Protein AF-0000000085089606 (afdb_homodimer)

Secondary structure (DSSP, 8-state):
--GGGGGGGGHHHHHHHHHHHHHHHHHHHHHH-------THHHHHSS----GGGS-TTS---TTTEEEEEEE-TTS--TTHHHHHHHHT-EEEEEE-SSSPPTTSB--S--TTTHHHHHHHHHHHHGGG--SEEEEEESSSB-TT--BTBSBHHHHHHH--HHHHHHHSEEES----TTTSS-TTS-SS--HHHHHTHHHHHTHHHHHHHHHT--GGGS-S--B---SS-EEEEHHHHHTS-HHHHHHHHHHHHH--SS-HHHHHHHHHTTHHHHTT--SB----HHHHHHHHH-B-B--TTS--------/-TT-GGGGGGTTHHHHHHHHHHHHHHHHHHHH-------THHHHHSS----GGGS-TTS---TTTEEEEEEE-TTS--TTHHHHHHHHT-EEEEEE-SSSPPTTSB--S--TTTHHHHHHHHHHHHGGG--SEEEEEESSSB-TT--BTBSBHHHHHHH--HHHHHHHSEEES----TTTSS-TTS-SS--HHHHHTHHHHHTHHHHHHHHHT--GGGS-S--B---SS-EEEEHHHHHTS-HHHHHHHHHHHHH--SS-HHHHHHHHHTTHHHHTT--SB----HHHHHHHHH-B-B--TTS--------

InterPro domains:
  IPR021838 Protein of unknown function DUF3431 [PF11913] (68-292)

Radius of gyration: 31.36 Å; Cα contacts (8 Å, |Δi|>4): 994; chains: 2; bounding box: 43×103×118 Å

Nearest PDB structures (foldseek):
  6wfv-assembly1_A  TM=5.269E-01  e=1.301E+00  Homo sapiens
  2zk7-assembly1_A-2  TM=4.124E-01  e=3.393E+00  Thermoplasma acidophilum
  3vtz-assembly1_A  TM=3.936E-01  e=4.577E+00  Thermoplasma volcanium GSS1
  8u9a-assembly1_B  TM=3.559E-01  e=6.556E+00  Klebsiella aerogenes KCTC 2190
  6wfv-assembly1_A  TM=5.268E-01  e=1.507E+00  Homo sapiens

pLDDT: mean 82.72, std 25.53, range [20.19, 98.94]

Sequence (622 aa):
MAAFRDHSHRSRISTLFKCLIVACAVLHFCSVYNWMPFNNHVARDMLLPTNPHFMSQSRNWTIEDRNIVVAKTRGENIDWLLPFCEEYICKPYVYSMDPEPEEGLLVPNTTMGHEAAAYLTYIVNNYDKLPPYTIFVHANDEQWHNELFGPKTTTALRFLRYESVDANGFVNLRCTGIPGCPNTLIPVHREPVDDEYAYVSDKFFELYSYLLQVPMDQVPQVVGHLCCGQFVVARDRILARPREDYERILTWAATTDFTDSYGIGWTIEKIWHVLFGREPVDCPRLEQCRCDNYGWCGPLPDGEILIPIMPMAAFRDHSHRSRISTLFKCLIVACAVLHFCSVYNWMPFNNHVARDMLLPTNPHFMSQSRNWTIEDRNIVVAKTRGENIDWLLPFCEEYICKPYVYSMDPEPEEGLLVPNTTMGHEAAAYLTYIVNNYDKLPPYTIFVHANDEQWHNELFGPKTTTALRFLRYESVDANGFVNLRCTGIPGCPNTLIPVHREPVDDEYAYVSDKFFELYSYLLQVPMDQVPQVVGHLCCGQFVVARDRILARPREDYERILTWAATTDFTDSYGIGWTIEKIWHVLFGREPVDCPRLEQCRCDNYGWCGPLPDGEILIPIMP

Solvent-accessible surface area (backbone atoms only — not comparable to full-atom values): 34167 Å² total; per-residue (Å²): 138,83,80,78,73,80,75,73,75,69,67,63,64,62,56,54,56,54,49,48,53,51,48,53,54,48,51,57,54,56,61,68,56,65,57,74,70,72,58,68,60,58,62,60,69,62,37,71,70,78,54,70,76,63,47,61,75,61,63,89,79,42,56,68,40,28,35,36,40,27,35,29,46,88,91,51,54,55,79,63,50,63,66,46,24,67,73,68,38,37,38,81,44,48,23,30,51,41,94,71,59,51,87,95,45,45,77,40,87,35,55,35,9,53,54,54,22,33,53,38,34,51,47,58,76,32,63,92,68,61,32,58,28,40,35,36,37,66,35,39,50,64,35,87,83,40,60,92,30,23,36,37,52,65,54,47,59,53,48,50,36,63,47,27,25,65,50,54,24,46,36,63,76,56,46,52,36,74,59,14,37,71,36,46,86,51,61,85,68,86,47,71,66,54,64,74,42,38,69,56,60,73,42,37,65,62,47,48,19,62,60,68,69,39,58,74,91,69,52,74,94,57,44,9,30,40,59,87,68,32,34,37,36,24,36,69,32,60,63,72,43,62,64,64,52,47,46,49,43,46,49,45,42,64,62,55,80,87,59,53,44,65,54,42,26,56,56,50,55,73,38,50,58,42,73,36,70,42,56,55,59,47,59,66,57,46,62,57,38,39,10,27,38,49,12,35,22,26,56,40,62,86,60,51,66,58,79,55,61,68,98,136,84,80,75,73,82,73,71,77,71,63,63,65,62,55,55,59,54,49,51,54,52,49,55,53,49,52,57,55,58,63,66,56,66,58,74,71,74,57,69,60,58,62,60,70,62,37,71,70,78,56,70,76,60,48,59,72,60,63,91,78,45,57,67,40,26,35,36,39,27,37,31,48,88,90,50,54,56,79,63,50,62,65,45,22,67,72,70,39,37,38,81,45,50,24,28,51,41,94,71,61,52,88,95,44,44,75,42,86,35,56,35,9,53,56,54,24,32,52,39,36,50,47,59,76,32,61,92,68,61,30,59,27,40,33,35,38,66,35,40,48,64,34,90,84,41,59,91,29,24,36,38,53,64,56,46,58,54,48,50,36,62,47,28,27,65,50,55,21,48,35,62,76,56,45,51,35,73,59,13,37,70,35,48,87,51,62,83,69,85,48,70,64,55,62,75,42,37,68,56,62,73,41,39,65,61,47,48,18,62,58,66,70,39,56,73,91,69,51,73,94,56,45,8,31,41,59,89,68,32,35,37,33,25,37,68,32,60,63,73,44,62,65,64,52,49,46,50,44,46,48,44,42,64,62,54,80,86,58,53,42,65,54,42,26,57,54,52,55,73,38,49,58,43,74,36,71,42,56,55,58,48,58,65,58,47,63,56,37,38,9,27,38,50,12,35,21,26,55,40,60,86,60,51,66,58,80,57,60,68,98

Structure (mmCIF, N/CA/C/O backbone):
data_AF-0000000085089606-model_v1
#
loop_
_entity.id
_entity.type
_entity.pdbx_description
1 polymer 'Uncharacterized protein'
#
loop_
_atom_site.group_PDB
_atom_site.id
_atom_site.type_symbol
_atom_site.label_atom_id
_atom_site.label_alt_id
_atom_site.label_comp_id
_atom_site.label_asym_id
_atom_site.label_entity_id
_atom_site.label_seq_id
_atom_site.pdbx_PDB_ins_code
_atom_site.Cartn_x
_atom_site.Cartn_y
_atom_site.Cartn_z
_atom_site.occupancy
_atom_site.B_iso_or_equiv
_atom_site.auth_seq_id
_atom_site.auth_comp_id
_atom_site.auth_asym_id
_atom_site.auth_atom_id
_atom_site.pdbx_PDB_model_num
ATOM 1 N N . MET A 1 1 ? -7.504 8.508 -94.062 1 20.69 1 MET A N 1
ATOM 2 C CA . MET A 1 1 ? -7.996 7.48 -93.125 1 20.69 1 MET A CA 1
ATOM 3 C C . MET A 1 1 ? -7.395 7.66 -91.75 1 20.69 1 MET A C 1
ATOM 5 O O . MET A 1 1 ? -7.621 6.836 -90.875 1 20.69 1 MET A O 1
ATOM 9 N N . ALA A 1 2 ? -6.449 8.508 -91.562 1 20.19 2 ALA A N 1
ATOM 10 C CA . ALA A 1 2 ? -5.305 8.672 -90.625 1 20.19 2 ALA A CA 1
ATOM 11 C C . ALA A 1 2 ? -5.734 9.25 -89.312 1 20.19 2 ALA A C 1
ATOM 13 O O . ALA A 1 2 ? -4.891 9.562 -88.438 1 20.19 2 ALA A O 1
ATOM 14 N N . ALA A 1 3 ? -6.98 9.688 -89.125 1 23.38 3 ALA A N 1
ATOM 15 C CA . ALA A 1 3 ? -7.379 10.688 -88.188 1 23.38 3 ALA A CA 1
ATOM 16 C C . ALA A 1 3 ? -7.445 10.078 -86.75 1 23.38 3 ALA A C 1
ATOM 18 O O . ALA A 1 3 ? -7.602 10.797 -85.75 1 23.38 3 ALA A O 1
ATOM 19 N N . PHE A 1 4 ? -7.617 8.727 -86.562 1 23.3 4 PHE A N 1
ATOM 20 C CA . PHE A 1 4 ? -8.398 8.164 -85.5 1 23.3 4 PHE A CA 1
ATOM 21 C C . PHE A 1 4 ? -7.539 8.023 -84.25 1 23.3 4 PHE A C 1
ATOM 23 O O . PHE A 1 4 ? -7.965 7.418 -83.25 1 23.3 4 PHE A O 1
ATOM 30 N N . ARG A 1 5 ? -6.195 8.289 -84.25 1 24.19 5 ARG A N 1
ATOM 31 C CA . ARG A 1 5 ? -5.355 7.527 -83.312 1 24.19 5 ARG A CA 1
ATOM 32 C C . ARG A 1 5 ? -5.473 8.062 -81.938 1 24.19 5 ARG A C 1
ATOM 34 O O . ARG A 1 5 ? -5.051 7.41 -80.938 1 24.19 5 ARG A O 1
ATOM 41 N N . ASP A 1 6 ? -5.695 9.383 -81.688 1 24.44 6 ASP A N 1
ATOM 42 C CA . ASP A 1 6 ? -4.965 10.016 -80.562 1 24.44 6 ASP A CA 1
ATOM 43 C C . ASP A 1 6 ? -5.68 9.812 -79.25 1 24.44 6 ASP A C 1
ATOM 45 O O . ASP A 1 6 ? -5.348 10.453 -78.25 1 24.44 6 ASP A O 1
ATOM 49 N N . HIS A 1 7 ? -6.84 9.102 -79.125 1 26.11 7 HIS A N 1
ATOM 50 C CA . HIS A 1 7 ? -7.758 9.391 -78.062 1 26.11 7 HIS A CA 1
ATOM 51 C C . HIS A 1 7 ? -7.273 8.766 -76.75 1 26.11 7 HIS A C 1
ATOM 53 O O . HIS A 1 7 ? -7.891 8.953 -75.688 1 26.11 7 HIS A O 1
ATOM 59 N N . SER A 1 8 ? -6.438 7.668 -76.75 1 27.17 8 SER A N 1
ATOM 60 C CA . SER A 1 8 ? -6.555 6.672 -75.688 1 27.17 8 SER A CA 1
ATOM 61 C C . SER A 1 8 ? -5.828 7.117 -74.438 1 27.17 8 SER A C 1
ATOM 63 O O . SER A 1 8 ? -5.867 6.426 -73.375 1 27.17 8 SER A O 1
ATOM 65 N N . HIS A 1 9 ? -4.875 8.117 -74.5 1 26.91 9 HIS A N 1
ATOM 66 C CA . HIS A 1 9 ? -3.846 8.109 -73.438 1 26.91 9 HIS A CA 1
ATOM 67 C C . HIS A 1 9 ? -4.375 8.68 -72.125 1 26.91 9 HIS A C 1
ATOM 69 O O . HIS A 1 9 ? -3.652 8.727 -71.125 1 26.91 9 HIS A O 1
ATOM 75 N N . ARG A 1 10 ? -5.512 9.461 -72.188 1 30 10 ARG A N 1
ATOM 76 C CA . ARG A 1 10 ? -5.773 10.32 -71 1 30 10 ARG A CA 1
ATOM 77 C C . ARG A 1 10 ? -6.25 9.508 -69.812 1 30 10 ARG A C 1
ATOM 79 O O . ARG A 1 10 ? -6.441 10.055 -68.75 1 30 10 ARG A O 1
ATOM 86 N N . SER A 1 11 ? -6.855 8.297 -70.062 1 28.81 11 SER A N 1
ATOM 87 C CA . SER A 1 11 ? -7.73 7.785 -69 1 28.81 11 SER A CA 1
ATOM 88 C C . SER A 1 11 ? -6.926 7.188 -67.875 1 28.81 11 SER A C 1
ATOM 90 O O . SER A 1 11 ? -7.492 6.82 -66.812 1 28.81 11 SER A O 1
ATOM 92 N N . ARG A 1 12 ? -5.641 6.859 -68.125 1 32.34 12 ARG A N 1
ATOM 93 C CA . ARG A 1 12 ? -5.016 5.996 -67.125 1 32.34 12 ARG A CA 1
ATOM 94 C C . ARG A 1 12 ? -4.617 6.789 -65.875 1 32.34 12 ARG A C 1
ATOM 96 O O . ARG A 1 12 ? -4.414 6.215 -64.812 1 32.34 12 ARG A O 1
ATOM 103 N N . ILE A 1 13 ? -4.289 8.094 -66.188 1 34.16 13 ILE A N 1
ATOM 104 C CA . ILE A 1 13 ? -3.607 8.758 -65.062 1 34.16 13 ILE A CA 1
ATOM 105 C C . ILE A 1 13 ? -4.613 9.07 -63.938 1 34.16 13 ILE A C 1
ATOM 107 O O . ILE A 1 13 ? -4.242 9.172 -62.781 1 34.16 13 ILE A O 1
ATOM 111 N N . SER A 1 14 ? -5.961 9.188 -64.312 1 33.66 14 SER A N 1
ATOM 112 C CA . SER A 1 14 ? -6.914 9.578 -63.312 1 33.66 14 SER A CA 1
ATOM 113 C C . SER A 1 14 ? -7.105 8.469 -62.281 1 33.66 14 SER A C 1
ATOM 115 O O . SER A 1 14 ? -7.512 8.734 -61.125 1 33.66 14 SER A O 1
ATOM 117 N N . THR A 1 15 ? -6.898 7.176 -62.781 1 33.12 15 THR A N 1
ATOM 118 C CA . THR A 1 15 ? -7.207 6.098 -61.844 1 33.12 15 THR A CA 1
ATOM 119 C C . THR A 1 15 ? -6.141 6 -60.781 1 33.12 15 THR A C 1
ATOM 121 O O . THR A 1 15 ? -6.426 5.57 -59.656 1 33.12 15 THR A O 1
ATOM 124 N N . LEU A 1 16 ? -4.879 6.406 -61.219 1 34.47 16 LEU A N 1
ATOM 125 C CA . LEU A 1 16 ? -3.865 6.156 -60.188 1 34.47 16 LEU A CA 1
ATOM 126 C C . LEU A 1 16 ? -4.008 7.133 -59.031 1 34.47 16 LEU A C 1
ATOM 128 O O . LEU A 1 16 ? -3.826 6.758 -57.875 1 34.47 16 LEU A O 1
ATOM 132 N N . PHE A 1 17 ? -4.336 8.406 -59.344 1 34.78 17 PHE A N 1
ATOM 133 C CA . PHE A 1 17 ? -4.371 9.391 -58.281 1 34.78 17 PHE A CA 1
ATOM 134 C C . PHE A 1 17 ? -5.523 9.094 -57.312 1 34.78 17 PHE A C 1
ATOM 136 O O . PHE A 1 17 ? -5.484 9.492 -56.156 1 34.78 17 PHE A O 1
ATOM 143 N N . LYS A 1 18 ? -6.668 8.531 -57.781 1 36.78 18 LYS A N 1
ATOM 144 C CA . LYS A 1 18 ? -7.773 8.18 -56.906 1 36.78 18 LYS A CA 1
ATOM 145 C C . LYS A 1 18 ? -7.391 7.023 -56 1 36.78 18 LYS A C 1
ATOM 147 O O . LYS A 1 18 ? -7.941 6.887 -54.906 1 36.78 18 LYS A O 1
ATOM 152 N N . CYS A 1 19 ? -6.445 6.234 -56.562 1 32.88 19 CYS A N 1
ATOM 153 C CA . CYS A 1 19 ? -6.07 5.164 -55.625 1 32.88 19 CYS A CA 1
ATOM 154 C C . CYS A 1 19 ? -5.23 5.703 -54.5 1 32.88 19 CYS A C 1
ATOM 156 O O . CYS A 1 19 ? -5.168 5.086 -53.406 1 32.88 19 CYS A O 1
ATOM 158 N N . LEU A 1 20 ? -4.457 6.793 -54.875 1 37.06 20 LEU A N 1
ATOM 159 C CA . LEU A 1 20 ? -3.602 7.207 -53.781 1 37.06 20 LEU A CA 1
ATOM 160 C C . LEU A 1 20 ? -4.406 7.945 -52.719 1 37.06 20 LEU A C 1
ATOM 162 O O . LEU A 1 20 ? -4.09 7.863 -51.531 1 37.06 20 LEU A O 1
ATOM 166 N N . ILE A 1 21 ? -5.461 8.719 -53.188 1 36.22 21 ILE A N 1
ATOM 167 C CA . ILE A 1 21 ? -6.23 9.414 -52.156 1 36.22 21 ILE A CA 1
ATOM 168 C C . ILE A 1 21 ? -6.984 8.391 -51.281 1 36.22 21 ILE A C 1
ATOM 170 O O . ILE A 1 21 ? -7.086 8.547 -50.062 1 36.22 21 ILE A O 1
ATOM 174 N N . VAL A 1 22 ? -7.441 7.227 -51.938 1 34.78 22 VAL A N 1
ATOM 175 C CA . VAL A 1 22 ? -8.148 6.25 -51.125 1 34.78 22 VAL A CA 1
ATOM 176 C C . VAL A 1 22 ? -7.172 5.562 -50.156 1 34.78 22 VAL A C 1
ATOM 178 O O . VAL A 1 22 ? -7.523 5.242 -49.031 1 34.78 22 VAL A O 1
ATOM 181 N N . ALA A 1 23 ? -5.914 5.402 -50.656 1 33.5 23 ALA A N 1
ATOM 182 C CA . ALA A 1 23 ? -4.996 4.738 -49.719 1 33.5 23 ALA A CA 1
ATOM 183 C C . ALA A 1 23 ? -4.648 5.648 -48.562 1 33.5 23 ALA A C 1
ATOM 185 O O . ALA A 1 23 ? -4.543 5.191 -47.406 1 33.5 23 ALA A O 1
ATOM 186 N N . CYS A 1 24 ? -4.426 6.906 -48.812 1 32.19 24 CYS A N 1
ATOM 187 C CA . CYS A 1 24 ? -4.082 7.77 -47.688 1 32.19 24 CYS A CA 1
ATOM 188 C C . CYS A 1 24 ? -5.281 7.988 -46.781 1 32.19 24 CYS A C 1
ATOM 190 O O . CYS A 1 24 ? -5.121 8.266 -45.594 1 32.19 24 CYS A O 1
ATOM 192 N N . ALA A 1 25 ? -6.535 8.117 -47.281 1 31.94 25 ALA A N 1
ATOM 193 C CA . ALA A 1 25 ? -7.695 8.18 -46.406 1 31.94 25 ALA A CA 1
ATOM 194 C C . ALA A 1 25 ? -7.879 6.863 -45.656 1 31.94 25 ALA A C 1
ATOM 196 O O . ALA A 1 25 ? -8.289 6.859 -44.5 1 31.94 25 ALA A O 1
ATOM 197 N N . VAL A 1 26 ? -7.559 5.656 -46.219 1 31.61 26 VAL A N 1
ATOM 198 C CA . VAL A 1 26 ? -7.656 4.41 -45.469 1 31.61 26 VAL A CA 1
ATOM 199 C C . VAL A 1 26 ? -6.555 4.348 -44.438 1 31.61 26 VAL A C 1
ATOM 201 O O . VAL A 1 26 ? -6.777 3.879 -43.312 1 31.61 26 VAL A O 1
ATOM 204 N N . LEU A 1 27 ? -5.316 4.809 -44.688 1 30.42 27 LEU A N 1
ATOM 205 C CA . LEU A 1 27 ? -4.32 4.738 -43.625 1 30.42 27 LEU A CA 1
ATOM 206 C C . LEU A 1 27 ? -4.652 5.723 -42.5 1 30.42 27 LEU A C 1
ATOM 208 O O . LEU A 1 27 ? -4.375 5.453 -41.344 1 30.42 27 LEU A O 1
ATOM 212 N N . HIS A 1 28 ? -5.02 6.98 -42.781 1 29.25 28 HIS A N 1
ATOM 213 C CA . HIS A 1 28 ? -5.402 7.863 -41.688 1 29.25 28 HIS A CA 1
ATOM 214 C C . HIS A 1 28 ? -6.605 7.309 -40.938 1 29.25 28 HIS A C 1
ATOM 216 O O . HIS A 1 28 ? -6.734 7.52 -39.75 1 29.25 28 HIS A O 1
ATOM 222 N N . PHE A 1 29 ? -7.629 6.691 -41.562 1 27.86 29 PHE A N 1
ATOM 223 C CA . PHE A 1 29 ? -8.727 6.082 -40.812 1 27.86 29 PHE A CA 1
ATOM 224 C C . PHE A 1 29 ? -8.227 4.891 -40 1 27.86 29 PHE A C 1
ATOM 226 O O . PHE A 1 29 ? -8.859 4.488 -39.031 1 27.86 29 PHE A O 1
ATOM 233 N N . CYS A 1 30 ? -7.34 4.055 -40.5 1 26.98 30 CYS A N 1
ATOM 234 C CA . CYS A 1 30 ? -6.883 2.92 -39.719 1 26.98 30 CYS A CA 1
ATOM 235 C C . CYS A 1 30 ? -6.07 3.389 -38.5 1 26.98 30 CYS A C 1
ATOM 237 O O . CYS A 1 30 ? -5.809 2.611 -37.594 1 26.98 30 CYS A O 1
ATOM 239 N N . SER A 1 31 ? -5.199 4.391 -38.688 1 25.61 31 SER A N 1
ATOM 240 C CA . SER A 1 31 ? -4.406 4.762 -37.5 1 25.61 31 SER A CA 1
ATOM 241 C C . SER A 1 31 ? -5.297 5.25 -36.375 1 25.61 31 SER A C 1
ATOM 243 O O . SER A 1 31 ? -4.879 5.258 -35.219 1 25.61 31 SER A O 1
ATOM 245 N N . VAL A 1 32 ? -6.227 6.176 -36.688 1 25.59 32 VAL A N 1
ATOM 246 C CA . VAL A 1 32 ? -6.941 6.715 -35.531 1 25.59 32 VAL A CA 1
ATOM 247 C C . VAL A 1 32 ? -7.695 5.594 -34.812 1 25.59 32 VAL A C 1
ATOM 249 O O . VAL A 1 32 ? -8.031 5.715 -33.625 1 25.59 32 VAL A O 1
ATOM 252 N N . TYR A 1 33 ? -8.328 4.676 -35.625 1 23.08 33 TYR A N 1
ATOM 253 C CA . TYR A 1 33 ? -9.234 3.795 -34.906 1 23.08 33 TYR A CA 1
ATOM 254 C C . TYR A 1 33 ? -8.461 2.797 -34.062 1 23.08 33 TYR A C 1
ATOM 256 O O . TYR A 1 33 ? -8.07 1.73 -34.531 1 23.08 33 TYR A O 1
ATOM 264 N N . ASN A 1 34 ? -7.402 3.141 -33.562 1 22.97 34 ASN A N 1
ATOM 265 C CA . ASN A 1 34 ? -6.906 2.34 -32.438 1 22.97 34 ASN A CA 1
ATOM 266 C C . ASN A 1 34 ? -8.039 1.879 -31.531 1 22.97 34 ASN A C 1
ATOM 268 O O . ASN A 1 34 ? -8.453 2.607 -30.625 1 22.97 34 ASN A O 1
ATOM 272 N N . TRP A 1 35 ? -9.008 1.276 -32.125 1 22.36 35 TRP A N 1
ATOM 273 C CA . TRP A 1 35 ? -10.242 0.76 -31.516 1 22.36 35 TRP A CA 1
ATOM 274 C C . TRP A 1 35 ? -9.93 -0.149 -30.344 1 22.36 35 TRP A C 1
ATOM 276 O O . TRP A 1 35 ? -10.805 -0.885 -29.875 1 22.36 35 TRP A O 1
ATOM 286 N N . MET A 1 36 ? -8.695 -0.603 -30.219 1 23.81 36 MET A N 1
ATOM 287 C CA . MET A 1 36 ? -8.914 -1.482 -29.078 1 23.81 36 MET A CA 1
ATOM 288 C C . MET A 1 36 ? -9.594 -0.731 -27.938 1 23.81 36 MET A C 1
ATOM 290 O O . MET A 1 36 ? -9.094 0.3 -27.484 1 23.81 36 MET A O 1
ATOM 294 N N . PRO A 1 37 ? -10.906 -0.713 -28 1 24.47 37 PRO A N 1
ATOM 295 C CA . PRO A 1 37 ? -11.617 -0.039 -26.922 1 24.47 37 PRO A CA 1
ATOM 296 C C . PRO A 1 37 ? -11 -0.311 -25.547 1 24.47 37 PRO A C 1
ATOM 298 O O . PRO A 1 37 ? -11.023 -1.449 -25.078 1 24.47 37 PRO A O 1
ATOM 301 N N . PHE A 1 38 ? -9.797 0.099 -25.312 1 27.77 38 PHE A N 1
ATOM 302 C CA . PHE A 1 38 ? -9.508 0.224 -23.891 1 27.77 38 PHE A CA 1
ATOM 303 C C . PHE A 1 38 ? -10.664 0.899 -23.156 1 27.77 38 PHE A C 1
ATOM 305 O O . PHE A 1 38 ? -10.828 2.119 -23.234 1 27.77 38 PHE A O 1
ATOM 312 N N . ASN A 1 39 ? -11.836 0.368 -23.344 1 24.61 39 ASN A N 1
ATOM 313 C CA . ASN A 1 39 ? -12.992 0.908 -22.641 1 24.61 39 ASN A CA 1
ATOM 314 C C . ASN A 1 39 ? -12.641 1.284 -21.203 1 24.61 39 ASN A C 1
ATOM 316 O O . ASN A 1 39 ? -12.094 0.468 -20.453 1 24.61 39 ASN A O 1
ATOM 320 N N . ASN A 1 40 ? -12.477 2.52 -20.984 1 27.17 40 ASN A N 1
ATOM 321 C CA . ASN A 1 40 ? -12.391 3.303 -19.75 1 27.17 40 ASN A CA 1
ATOM 322 C C . ASN A 1 40 ? -13.344 2.773 -18.688 1 27.17 40 ASN A C 1
ATOM 324 O O . ASN A 1 40 ? -13.43 3.328 -17.594 1 27.17 40 ASN A O 1
ATOM 328 N N . HIS A 1 41 ? -14.406 2.025 -19.156 1 26.98 41 HIS A N 1
ATOM 329 C CA . HIS A 1 41 ? -15.422 1.595 -18.203 1 26.98 41 HIS A CA 1
ATOM 330 C C . HIS A 1 41 ? -14.859 0.565 -17.219 1 26.98 41 HIS A C 1
ATOM 332 O O . HIS A 1 41 ? -15.508 0.219 -16.234 1 26.98 41 HIS A O 1
ATOM 338 N N . VAL A 1 42 ? -13.859 -0.086 -17.719 1 26.06 42 VAL A N 1
ATOM 339 C CA . VAL A 1 42 ? -13.414 -1.081 -16.75 1 26.06 42 VAL A CA 1
ATOM 340 C C . VAL A 1 42 ? -12.742 -0.385 -15.57 1 26.06 42 VAL A C 1
ATOM 342 O O . VAL A 1 42 ? -12.516 -1.002 -14.523 1 26.06 42 VAL A O 1
ATOM 345 N N . ALA A 1 43 ? -12.273 0.796 -15.828 1 28.81 43 ALA A N 1
ATOM 346 C CA . ALA A 1 43 ? -11.703 1.44 -14.648 1 28.81 43 ALA A CA 1
ATOM 347 C C . ALA A 1 43 ? -12.797 1.826 -13.648 1 28.81 43 ALA A C 1
ATOM 349 O O . ALA A 1 43 ? -12.539 1.937 -12.453 1 28.81 43 ALA A O 1
ATOM 350 N N . ARG A 1 44 ? -14 2.221 -14.234 1 29.89 44 ARG A N 1
ATOM 351 C CA . ARG A 1 44 ? -14.984 2.713 -13.273 1 29.89 44 ARG A CA 1
ATOM 352 C C . ARG A 1 44 ? -15.445 1.598 -12.344 1 29.89 44 ARG A C 1
ATOM 354 O O . ARG A 1 44 ? -15.664 1.83 -11.148 1 29.89 44 ARG A O 1
ATOM 361 N N . ASP A 1 45 ? -15.898 0.505 -12.984 1 25.81 45 ASP A N 1
ATOM 362 C CA . ASP A 1 45 ? -16.609 -0.49 -12.188 1 25.81 45 ASP A CA 1
ATOM 363 C C . ASP A 1 45 ? -15.625 -1.322 -11.359 1 25.81 45 ASP A C 1
ATOM 365 O O . ASP A 1 45 ? -16.047 -2.184 -10.578 1 25.81 45 ASP A O 1
ATOM 369 N N . MET A 1 46 ? -14.562 -1.439 -11.977 1 27.17 46 MET A N 1
ATOM 370 C CA . MET A 1 46 ? -13.648 -2.182 -11.109 1 27.17 46 MET A CA 1
ATOM 371 C C . MET A 1 46 ? -13.258 -1.351 -9.891 1 27.17 46 MET A C 1
ATOM 373 O O . MET A 1 46 ? -12.078 -1.051 -9.688 1 27.17 46 MET A O 1
ATOM 377 N N . LEU A 1 47 ? -14.023 -0.232 -9.734 1 28.5 47 LEU A N 1
ATOM 378 C CA . LEU A 1 47 ? -13.961 0.374 -8.406 1 28.5 47 LEU A CA 1
ATOM 379 C C . LEU A 1 47 ? -13.852 -0.694 -7.324 1 28.5 47 LEU A C 1
ATOM 381 O O . LEU A 1 47 ? -14.508 -1.733 -7.402 1 28.5 47 LEU A O 1
ATOM 385 N N . LEU A 1 48 ? -12.719 -0.755 -6.785 1 32.03 48 LEU A N 1
ATOM 386 C CA . LEU A 1 48 ? -12.719 -1.511 -5.535 1 32.03 48 LEU A CA 1
ATOM 387 C C . LEU A 1 48 ? -14.117 -1.577 -4.938 1 32.03 48 LEU A C 1
ATOM 389 O O . LEU A 1 48 ? -14.773 -0.548 -4.766 1 32.03 48 LEU A O 1
ATOM 393 N N . PRO A 1 49 ? -14.953 -2.49 -5.395 1 31.33 49 PRO A N 1
ATOM 394 C CA . PRO A 1 49 ? -16.109 -2.414 -4.504 1 31.33 49 PRO A CA 1
ATOM 395 C C . PRO A 1 49 ? -15.758 -1.915 -3.105 1 31.33 49 PRO A C 1
ATOM 397 O O . PRO A 1 49 ? -14.695 -2.262 -2.576 1 31.33 49 PRO A O 1
ATOM 400 N N . THR A 1 50 ? -15.977 -0.7 -2.748 1 34.25 50 THR A N 1
ATOM 401 C CA . THR A 1 50 ? -16.031 -0.292 -1.35 1 34.25 50 THR A CA 1
ATOM 402 C C . THR A 1 50 ? -16.5 -1.44 -0.468 1 34.25 50 THR A C 1
ATOM 404 O O . THR A 1 50 ? -17.703 -1.669 -0.336 1 34.25 50 THR A O 1
ATOM 407 N N . ASN A 1 51 ? -16.047 -2.578 -0.661 1 34.09 51 ASN A N 1
ATOM 408 C CA . ASN A 1 51 ? -16.484 -3.543 0.339 1 34.09 51 ASN A CA 1
ATOM 409 C C . ASN A 1 51 ? -16.438 -2.955 1.746 1 34.09 51 ASN A C 1
ATOM 411 O O . ASN A 1 51 ? -15.375 -2.57 2.229 1 34.09 51 ASN A O 1
ATOM 415 N N . PRO A 1 52 ? -17.547 -2.545 2.223 1 37.59 52 PRO A N 1
ATOM 416 C CA . PRO A 1 52 ? -17.719 -2.049 3.592 1 37.59 52 PRO A CA 1
ATOM 417 C C . PRO A 1 52 ? -16.828 -2.791 4.594 1 37.59 52 PRO A C 1
ATOM 419 O O . PRO A 1 52 ? -16.719 -2.371 5.75 1 37.59 52 PRO A O 1
ATOM 422 N N . HIS A 1 53 ? -16.391 -3.863 4.121 1 38.19 53 HIS A N 1
ATOM 423 C CA . HIS A 1 53 ? -15.781 -4.656 5.184 1 38.19 53 HIS A CA 1
ATOM 424 C C . HIS A 1 53 ? -14.414 -4.098 5.566 1 38.19 53 HIS A C 1
ATOM 426 O O . HIS A 1 53 ? -13.781 -4.59 6.504 1 38.19 53 HIS A O 1
ATOM 432 N N . PHE A 1 54 ? -13.898 -3.324 4.664 1 42.25 54 PHE A N 1
ATOM 433 C CA . PHE A 1 54 ? -12.57 -2.898 5.09 1 42.25 54 PHE A CA 1
ATOM 434 C C . PHE A 1 54 ? -12.672 -1.817 6.16 1 42.25 54 PHE A C 1
ATOM 436 O O . PHE A 1 54 ? -11.648 -1.299 6.621 1 42.25 54 PHE A O 1
ATOM 443 N N . MET A 1 55 ? -13.883 -1.243 6.266 1 43.72 55 MET A N 1
ATOM 444 C CA . MET A 1 55 ? -13.93 -0.155 7.238 1 43.72 55 MET A CA 1
ATOM 445 C C . MET A 1 55 ? -14.078 -0.699 8.656 1 43.72 55 MET A C 1
ATOM 447 O O . MET A 1 55 ? -14.789 -1.682 8.875 1 43.72 55 MET A O 1
ATOM 451 N N . SER A 1 56 ? -13.164 -0.459 9.438 1 45.19 56 SER A N 1
ATOM 452 C CA . SER A 1 56 ? -13.195 -0.735 10.867 1 45.19 56 SER A CA 1
ATOM 453 C C . SER A 1 56 ? -14.57 -0.442 11.461 1 45.19 56 SER A C 1
ATOM 455 O O . SER A 1 56 ? -15.047 0.695 11.406 1 45.19 56 SER A O 1
ATOM 457 N N . GLN A 1 57 ? -15.5 -1.353 11.461 1 48.28 57 GLN A N 1
ATOM 458 C CA . GLN A 1 57 ? -16.891 -1.322 11.891 1 48.28 57 GLN A CA 1
ATOM 459 C C . GLN A 1 57 ? -17.016 -0.822 13.328 1 48.28 57 GLN A C 1
ATOM 461 O O . GLN A 1 57 ? -18.125 -0.615 13.82 1 48.28 57 GLN A O 1
ATOM 466 N N . SER A 1 58 ? -15.867 -0.554 14.055 1 57.69 58 SER A N 1
ATOM 467 C CA . SER A 1 58 ? -16.203 -0.468 15.469 1 57.69 58 SER A CA 1
ATOM 468 C C . SER A 1 58 ? -16.797 0.896 15.82 1 57.69 58 SER A C 1
ATOM 470 O O . SER A 1 58 ? -17.562 1.021 16.781 1 57.69 58 SER A O 1
ATOM 472 N N . ARG A 1 59 ? -16.594 1.989 15.047 1 78.19 59 ARG A N 1
ATOM 473 C CA . ARG A 1 59 ? -17.156 3.291 15.406 1 78.19 59 ARG A CA 1
ATOM 474 C C . ARG A 1 59 ? -18.328 3.648 14.508 1 78.19 59 ARG A C 1
ATOM 476 O O . ARG A 1 59 ? -18.344 3.33 13.32 1 78.19 59 ARG A O 1
ATOM 483 N N . ASN A 1 60 ? -19.438 3.99 15.164 1 86.06 60 ASN A N 1
ATOM 484 C CA . ASN A 1 60 ? -20.578 4.473 14.414 1 86.06 60 ASN A CA 1
ATOM 485 C C . ASN A 1 60 ? -20.359 5.891 13.891 1 86.06 60 ASN A C 1
ATOM 487 O O . ASN A 1 60 ? -20.781 6.863 14.531 1 86.06 60 ASN A O 1
ATOM 491 N N . TRP A 1 61 ? -19.797 6 12.758 1 91.75 61 TRP A N 1
ATOM 492 C CA . TRP A 1 61 ? -19.422 7.277 12.172 1 91.75 61 TRP A CA 1
ATOM 493 C C . TRP A 1 61 ? -20.625 8.008 11.617 1 91.75 61 TRP A C 1
ATOM 495 O O . TRP A 1 61 ? -21.531 7.387 11.047 1 91.75 61 TRP A O 1
ATOM 505 N N . THR A 1 62 ? -20.625 9.281 11.852 1 94.38 62 THR A N 1
ATOM 506 C CA . THR A 1 62 ? -21.547 10.164 11.148 1 94.38 62 THR A CA 1
ATOM 507 C C . THR A 1 62 ? -20.797 11.164 10.281 1 94.38 62 THR A C 1
ATOM 509 O O . THR A 1 62 ? -19.578 11.336 10.445 1 94.38 62 THR A O 1
ATOM 512 N N . ILE A 1 63 ? -21.422 11.797 9.445 1 94.5 63 ILE A N 1
ATOM 513 C CA . ILE A 1 63 ? -20.828 12.742 8.516 1 94.5 63 ILE A CA 1
ATOM 514 C C . ILE A 1 63 ? -20.234 13.922 9.273 1 94.5 63 ILE A C 1
ATOM 516 O O . ILE A 1 63 ? -19.391 14.656 8.75 1 94.5 63 ILE A O 1
ATOM 520 N N . GLU A 1 64 ? -20.625 14.102 10.523 1 96.56 64 GLU A N 1
ATOM 521 C CA . GLU A 1 64 ? -20.172 15.234 11.336 1 96.56 64 GLU A CA 1
ATOM 522 C C . GLU A 1 64 ? -18.875 14.914 12.062 1 96.56 64 GLU A C 1
ATOM 524 O O . GLU A 1 64 ? -18.266 15.797 12.688 1 96.56 64 GLU A O 1
ATOM 529 N N . ASP A 1 65 ? -18.406 13.727 11.938 1 97.75 65 ASP A N 1
ATOM 530 C CA . ASP A 1 65 ? -17.266 13.297 12.758 1 97.75 65 ASP A CA 1
ATOM 531 C C . ASP A 1 65 ? -15.945 13.602 12.062 1 97.75 65 ASP A C 1
ATOM 533 O O . ASP A 1 65 ? -14.93 13.805 12.727 1 97.75 65 ASP A O 1
ATOM 537 N N . ARG A 1 66 ? -15.977 13.578 10.734 1 98.25 66 ARG A N 1
ATOM 538 C CA . ARG A 1 66 ? -14.719 13.68 10 1 98.25 66 ARG A CA 1
ATOM 539 C C . ARG A 1 66 ? -14.844 14.672 8.844 1 98.25 66 ARG A C 1
ATOM 541 O O . ARG A 1 66 ? -15.664 14.477 7.941 1 98.25 66 ARG A O 1
ATOM 548 N N . ASN A 1 67 ? -14.086 15.703 8.883 1 98.81 67 ASN A N 1
ATOM 549 C CA . ASN A 1 67 ? -13.898 16.594 7.734 1 98.81 67 ASN A CA 1
ATOM 550 C C . ASN A 1 67 ? -12.57 16.328 7.035 1 98.81 67 ASN A C 1
ATOM 552 O O . ASN A 1 67 ? -11.547 16.109 7.695 1 98.81 67 ASN A O 1
ATOM 556 N N . ILE A 1 68 ? -12.609 16.266 5.73 1 98.81 68 ILE A N 1
ATOM 557 C CA . ILE A 1 68 ? -11.375 16.141 4.965 1 98.81 68 ILE A CA 1
ATOM 558 C C . ILE A 1 68 ? -11.109 17.438 4.203 1 98.81 68 ILE A C 1
ATOM 560 O O . ILE A 1 68 ? -11.961 17.906 3.443 1 98.81 68 ILE A O 1
ATOM 564 N N . VAL A 1 69 ? -9.977 18.047 4.488 1 98.88 69 VAL A N 1
ATOM 565 C CA . VAL A 1 69 ? -9.578 19.328 3.912 1 98.88 69 VAL A CA 1
ATOM 566 C C . VAL A 1 69 ? -8.523 19.094 2.826 1 98.88 69 VAL A C 1
ATOM 568 O O . VAL A 1 69 ? -7.477 18.5 3.084 1 98.88 69 VAL A O 1
ATOM 571 N N . VAL A 1 70 ? -8.812 19.578 1.638 1 98.69 70 VAL A N 1
ATOM 572 C CA . VAL A 1 70 ? -7.977 19.312 0.471 1 98.69 70 VAL A CA 1
ATOM 573 C C . VAL A 1 70 ? -7.586 20.641 -0.18 1 98.69 70 VAL A C 1
ATOM 575 O O . VAL A 1 70 ? -8.43 21.516 -0.386 1 98.69 70 VAL A O 1
ATOM 578 N N . ALA A 1 71 ? -6.285 20.812 -0.426 1 98.06 71 ALA A N 1
ATOM 579 C CA . ALA A 1 71 ? -5.781 21.938 -1.209 1 98.06 71 ALA A CA 1
ATOM 580 C C . ALA A 1 71 ? -5.523 21.516 -2.656 1 98.06 71 ALA A C 1
ATOM 582 O O . ALA A 1 71 ? -4.676 20.672 -2.926 1 98.06 71 ALA A O 1
ATOM 583 N N . LYS A 1 72 ? -6.223 22.141 -3.549 1 97.94 72 LYS A N 1
ATOM 584 C CA . LYS A 1 72 ? -6.207 21.688 -4.934 1 97.94 72 LYS A CA 1
ATOM 585 C C . LYS A 1 72 ? -5.699 22.781 -5.867 1 97.94 72 LYS A C 1
ATOM 587 O O . LYS A 1 72 ? -6.102 23.938 -5.746 1 97.94 72 LYS A O 1
ATOM 592 N N . THR A 1 73 ? -4.797 22.453 -6.746 1 96.62 73 THR A N 1
ATOM 593 C CA . THR A 1 73 ? -4.488 23.266 -7.91 1 96.62 73 THR A CA 1
ATOM 594 C C . THR A 1 73 ? -5.18 22.734 -9.156 1 96.62 73 THR A C 1
ATOM 596 O O . THR A 1 73 ? -5.625 21.578 -9.172 1 96.62 73 THR A O 1
ATOM 599 N N . ARG A 1 74 ? -5.324 23.531 -10.172 1 93.06 74 ARG A N 1
ATOM 600 C CA . ARG A 1 74 ? -6.09 23.188 -11.367 1 93.06 74 ARG A CA 1
ATOM 601 C C . ARG A 1 74 ? -5.539 21.922 -12.023 1 93.06 74 ARG A C 1
ATOM 603 O O . ARG A 1 74 ? -6.293 21.156 -12.625 1 93.06 74 ARG A O 1
ATOM 610 N N . GLY A 1 75 ? -4.34 21.656 -11.938 1 94.19 75 GLY A N 1
ATOM 611 C CA . GLY A 1 75 ? -3.74 20.5 -12.586 1 94.19 75 GLY A CA 1
ATOM 612 C C . GLY A 1 75 ? -3.941 19.203 -11.82 1 94.19 75 GLY A C 1
ATOM 613 O O . GLY A 1 75 ? -3.645 18.125 -12.32 1 94.19 75 GLY A O 1
ATOM 614 N N . GLU A 1 76 ? -4.547 19.266 -10.633 1 96.38 76 GLU A N 1
ATOM 615 C CA . GLU A 1 76 ? -4.684 18.094 -9.773 1 96.38 76 GLU A CA 1
ATOM 616 C C . GLU A 1 76 ? -6.082 17.484 -9.891 1 96.38 76 GLU A C 1
ATOM 618 O O . GLU A 1 76 ? -7.039 18.188 -10.227 1 96.38 76 GLU A O 1
ATOM 623 N N . ASN A 1 77 ? -6.18 16.172 -9.648 1 95.69 77 ASN A N 1
ATOM 624 C CA . ASN A 1 77 ? -7.422 15.414 -9.805 1 95.69 77 ASN A CA 1
ATOM 625 C C . ASN A 1 77 ? -8.023 15.031 -8.461 1 95.69 77 ASN A C 1
ATOM 627 O O . ASN A 1 77 ? -7.387 14.336 -7.668 1 95.69 77 ASN A O 1
ATOM 631 N N . ILE A 1 78 ? -9.312 15.438 -8.203 1 96.88 78 ILE A N 1
ATOM 632 C CA . ILE A 1 78 ? -9.961 15.133 -6.938 1 96.88 78 ILE A CA 1
ATOM 633 C C . ILE A 1 78 ? -11.172 14.234 -7.18 1 96.88 78 ILE A C 1
ATOM 635 O O . ILE A 1 78 ? -12.07 14.148 -6.336 1 96.88 78 ILE A O 1
ATOM 639 N N . ASP A 1 79 ? -11.242 13.5 -8.242 1 95.88 79 ASP A N 1
ATOM 640 C CA . ASP A 1 79 ? -12.398 12.672 -8.586 1 95.88 79 ASP A CA 1
ATOM 641 C C . ASP A 1 79 ? -12.594 11.547 -7.57 1 95.88 79 ASP A C 1
ATOM 643 O O . ASP A 1 79 ? -13.703 11.055 -7.391 1 95.88 79 ASP A O 1
ATOM 647 N N . TRP A 1 80 ? -11.555 11.281 -6.906 1 95.31 80 TRP A N 1
ATOM 648 C CA . TRP A 1 80 ? -11.578 10.195 -5.93 1 95.31 80 TRP A CA 1
ATOM 649 C C . TRP A 1 80 ? -12.305 10.625 -4.656 1 95.31 80 TRP A C 1
ATOM 651 O O . TRP A 1 80 ? -12.773 9.789 -3.887 1 95.31 80 TRP A O 1
ATOM 661 N N . LEU A 1 81 ? -12.516 11.875 -4.43 1 97.75 81 LEU A N 1
ATOM 662 C CA . LEU A 1 81 ? -12.828 12.414 -3.111 1 97.75 81 LEU A CA 1
ATOM 663 C C . LEU A 1 81 ? -14.289 12.141 -2.746 1 97.75 81 LEU A C 1
ATOM 665 O O . LEU A 1 81 ? -14.57 11.648 -1.651 1 97.75 81 LEU A O 1
ATOM 669 N N . LEU A 1 82 ? -15.188 12.414 -3.568 1 96.81 82 LEU A N 1
ATOM 670 C CA . LEU A 1 82 ? -16.609 12.273 -3.238 1 96.81 82 LEU A CA 1
ATOM 671 C C . LEU A 1 82 ? -16.969 10.805 -3.027 1 96.81 82 LEU A C 1
ATOM 673 O O . LEU A 1 82 ? -17.547 10.445 -2.004 1 96.81 82 LEU A O 1
ATOM 677 N N . PRO A 1 83 ? -16.594 9.898 -3.986 1 95 83 PRO A N 1
ATOM 678 C CA . PRO A 1 83 ? -16.875 8.484 -3.727 1 95 83 PRO A CA 1
ATOM 679 C C . PRO A 1 83 ? -16.188 7.969 -2.459 1 95 83 PRO A C 1
ATOM 681 O O . PRO A 1 83 ? -16.781 7.168 -1.724 1 95 83 PRO A O 1
ATOM 684 N N . PHE A 1 84 ? -15.047 8.43 -2.225 1 95.62 84 PHE A N 1
ATOM 685 C CA . PHE A 1 84 ? -14.336 8.023 -1.015 1 95.62 84 PHE A CA 1
ATOM 686 C C . PHE A 1 84 ? -15.086 8.484 0.229 1 95.62 84 PHE A C 1
ATOM 688 O O . PHE A 1 84 ? -15.273 7.707 1.168 1 95.62 84 PHE A O 1
ATOM 695 N N . CYS A 1 85 ? -15.547 9.703 0.23 1 97.06 85 CYS A N 1
ATOM 696 C CA . CYS A 1 85 ? -16.219 10.266 1.403 1 97.06 85 CYS A CA 1
ATOM 697 C C . CYS A 1 85 ? -17.578 9.602 1.624 1 97.06 85 CYS A C 1
ATOM 699 O O . CYS A 1 85 ? -18.047 9.508 2.76 1 97.06 85 CYS A O 1
ATOM 701 N N . GLU A 1 86 ? -18.188 9.156 0.592 1 95.19 86 GLU A N 1
ATOM 702 C CA . GLU A 1 86 ? -19.438 8.414 0.738 1 95.19 86 GLU A CA 1
ATOM 703 C C . GLU A 1 86 ? -19.219 7.109 1.5 1 95.19 86 GLU A C 1
ATOM 705 O O . GLU A 1 86 ? -20.031 6.734 2.348 1 95.19 86 GLU A O 1
ATOM 710 N N . GLU A 1 87 ? -18.156 6.523 1.197 1 91.38 87 GLU A N 1
ATOM 711 C CA . GLU A 1 87 ? -17.844 5.254 1.841 1 91.38 87 GLU A CA 1
ATOM 712 C C . GLU A 1 87 ? -17.219 5.477 3.221 1 91.38 87 GLU A C 1
ATOM 714 O O . GLU A 1 87 ? -17.609 4.82 4.191 1 91.38 87 GLU A O 1
ATOM 719 N N . TYR A 1 88 ? -16.312 6.383 3.256 1 93.81 88 TYR A N 1
ATOM 720 C CA . TYR A 1 88 ? -15.523 6.656 4.449 1 93.81 88 TYR A CA 1
ATOM 721 C C . TYR A 1 88 ? -16.297 7.504 5.441 1 93.81 88 TYR A C 1
ATOM 723 O O . TYR A 1 88 ? -15.898 7.648 6.598 1 93.81 88 TYR A O 1
ATOM 731 N N . ILE A 1 89 ? -17.469 8.008 5.027 1 95.81 89 ILE A N 1
ATOM 732 C CA . ILE A 1 89 ? -18.359 8.852 5.816 1 95.81 89 ILE A CA 1
ATOM 733 C C . ILE A 1 89 ? -17.609 10.086 6.309 1 95.81 89 ILE A C 1
ATOM 735 O O . ILE A 1 89 ? -17.328 10.219 7.504 1 95.81 89 ILE A O 1
ATOM 739 N N . CYS A 1 90 ? -17.328 10.977 5.402 1 97.38 90 CYS A N 1
ATOM 740 C CA . CYS A 1 90 ? -16.641 12.227 5.707 1 97.38 90 CYS A CA 1
ATOM 741 C C . CYS A 1 90 ? -17.188 13.375 4.859 1 97.38 90 CYS A C 1
ATOM 743 O O . CYS A 1 90 ? -17.922 13.141 3.898 1 97.38 90 CYS A O 1
ATOM 745 N N . LYS A 1 91 ? -16.922 14.57 5.305 1 98.19 91 LYS A N 1
ATOM 746 C CA . LYS A 1 91 ? -17.328 15.781 4.602 1 98.19 91 LYS A CA 1
ATOM 747 C C . LYS A 1 91 ? -16.141 16.484 3.975 1 98.19 91 LYS A C 1
ATOM 749 O O . LYS A 1 91 ? -15.211 16.891 4.68 1 98.19 91 LYS A O 1
ATOM 754 N N . PRO A 1 92 ? -16.141 16.672 2.666 1 98.25 92 PRO A N 1
ATOM 755 C CA . PRO A 1 92 ? -14.984 17.281 1.997 1 98.25 92 PRO A CA 1
ATOM 756 C C . PRO A 1 92 ? -15.039 18.797 2 1 98.25 92 PRO A C 1
ATOM 758 O O . PRO A 1 92 ? -16.109 19.391 1.843 1 98.25 92 PRO A O 1
ATOM 761 N N . TYR A 1 93 ? -13.969 19.438 2.27 1 98.69 93 TYR A N 1
ATOM 762 C CA . TYR A 1 93 ? -13.672 20.859 2.094 1 98.69 93 TYR A CA 1
ATOM 763 C C . TYR A 1 93 ? -12.5 21.047 1.135 1 98.69 93 TYR A C 1
ATOM 765 O O . TYR A 1 93 ? -11.344 20.844 1.506 1 98.69 93 TYR A O 1
ATOM 773 N N . VAL A 1 94 ? -12.805 21.469 -0.097 1 98.69 94 VAL A N 1
ATOM 774 C CA . VAL A 1 94 ? -11.766 21.594 -1.112 1 98.69 94 VAL A CA 1
ATOM 775 C C . VAL A 1 94 ? -11.484 23.062 -1.4 1 98.69 94 VAL A C 1
ATOM 777 O O . VAL A 1 94 ? -12.383 23.812 -1.81 1 98.69 94 VAL A O 1
ATOM 780 N N . TYR A 1 95 ? -10.258 23.469 -1.188 1 98.69 95 TYR A N 1
ATOM 781 C CA . TYR A 1 95 ? -9.836 24.844 -1.427 1 98.69 95 TYR A CA 1
ATOM 782 C C . TYR A 1 95 ? -9.078 24.969 -2.744 1 98.69 95 TYR A C 1
ATOM 784 O O . TYR A 1 95 ? -8.164 24.188 -3.012 1 98.69 95 TYR A O 1
ATOM 792 N N . SER A 1 96 ? -9.453 25.938 -3.557 1 98.06 96 SER A N 1
ATOM 793 C CA . SER A 1 96 ? -8.727 26.266 -4.781 1 98.06 96 SER A CA 1
ATOM 794 C C . SER A 1 96 ? -7.492 27.109 -4.484 1 98.06 96 SER A C 1
ATOM 796 O O . SER A 1 96 ? -7.605 28.219 -3.969 1 98.06 96 SER A O 1
ATOM 798 N N . MET A 1 97 ? -6.359 26.641 -4.922 1 97.44 97 MET A N 1
ATOM 799 C CA . MET A 1 97 ? -5.121 27.328 -4.559 1 97.44 97 MET A CA 1
ATOM 800 C C . MET A 1 97 ? -4.578 28.125 -5.738 1 97.44 97 MET A C 1
ATOM 802 O O . MET A 1 97 ? -3.451 28.609 -5.691 1 97.44 97 MET A O 1
ATOM 806 N N . ASP A 1 98 ? -5.344 28.297 -6.688 1 95.75 98 ASP A N 1
ATOM 807 C CA . ASP A 1 98 ? -4.961 29.109 -7.84 1 95.75 98 ASP A CA 1
ATOM 808 C C . ASP A 1 98 ? -5.375 30.562 -7.648 1 95.75 98 ASP A C 1
ATOM 810 O O . ASP A 1 98 ? -6.371 30.859 -6.98 1 95.75 98 ASP A O 1
ATOM 814 N N . PRO A 1 99 ? -4.605 31.438 -8.273 1 91.81 99 PRO A N 1
ATOM 815 C CA . PRO A 1 99 ? -4.984 32.844 -8.172 1 91.81 99 PRO A CA 1
ATOM 816 C C . PRO A 1 99 ? -6.418 33.094 -8.633 1 91.81 99 PRO A C 1
ATOM 818 O O . PRO A 1 99 ? -7.137 33.906 -8.008 1 91.81 99 PRO A O 1
ATOM 821 N N . GLU A 1 100 ? -6.738 32.469 -9.695 1 94.38 100 GLU A N 1
ATOM 822 C CA . GLU A 1 100 ? -8.141 32.469 -10.102 1 94.38 100 GLU A CA 1
ATOM 823 C C . GLU A 1 100 ? -8.852 31.219 -9.578 1 94.38 100 GLU A C 1
ATOM 825 O O . GLU A 1 100 ? -8.633 30.125 -10.086 1 94.38 100 GLU A O 1
ATOM 830 N N . PRO A 1 101 ? -9.625 31.438 -8.664 1 95 101 PRO A N 1
ATOM 831 C CA . PRO A 1 101 ? -10.258 30.281 -8.023 1 95 101 PRO A CA 1
ATOM 832 C C . PRO A 1 101 ? -11.109 29.453 -8.984 1 95 101 PRO A C 1
ATOM 834 O O . PRO A 1 101 ? -11.766 30.016 -9.867 1 95 101 PRO A O 1
ATOM 837 N N . GLU A 1 102 ? -11.016 28.203 -8.82 1 95.25 102 GLU A N 1
ATOM 838 C CA . GLU A 1 102 ? -11.906 27.312 -9.562 1 95.25 102 GLU A CA 1
ATOM 839 C C . GLU A 1 102 ? -13.336 27.406 -9.055 1 95.25 102 GLU A C 1
ATOM 841 O O . GLU A 1 102 ? -13.57 27.453 -7.84 1 95.25 102 GLU A O 1
ATOM 846 N N . GLU A 1 103 ? -14.297 27.406 -9.969 1 94 103 GLU A N 1
ATOM 847 C CA . GLU A 1 103 ? -15.711 27.547 -9.609 1 94 103 GLU A CA 1
ATOM 848 C C . GLU A 1 103 ? -16.188 26.344 -8.789 1 94 103 GLU A C 1
ATOM 850 O O . GLU A 1 103 ? -15.836 25.203 -9.094 1 94 103 GLU A O 1
ATOM 855 N N . GLY A 1 104 ? -16.938 26.641 -7.746 1 94.44 104 GLY A N 1
ATOM 856 C CA . GLY A 1 104 ? -17.547 25.578 -6.957 1 94.44 104 GLY A CA 1
ATOM 857 C C . GLY A 1 104 ? -16.672 25.141 -5.801 1 94.44 104 GLY A C 1
ATOM 858 O O . GLY A 1 104 ? -17.109 24.344 -4.961 1 94.44 104 GLY A O 1
ATOM 859 N N . LEU A 1 105 ? -15.43 25.609 -5.785 1 97.44 105 LEU A N 1
ATOM 860 C CA . LEU A 1 105 ? -14.523 25.25 -4.699 1 97.44 105 LEU A CA 1
ATOM 861 C C . LEU A 1 105 ? -14.375 26.391 -3.711 1 97.44 105 LEU A C 1
ATOM 863 O O . LEU A 1 105 ? -14.758 27.531 -4.008 1 97.44 105 LEU A O 1
ATOM 867 N N . LEU A 1 106 ? -13.992 26.094 -2.539 1 98.31 106 LEU A N 1
ATOM 868 C CA . LEU A 1 106 ? -13.766 27.109 -1.509 1 98.31 106 LEU A CA 1
ATOM 869 C C . LEU A 1 106 ? -12.539 27.953 -1.845 1 98.31 106 LEU A C 1
ATOM 871 O O . LEU A 1 106 ? -11.633 27.5 -2.535 1 98.31 106 LEU A O 1
ATOM 875 N N . VAL A 1 107 ? -12.547 29.188 -1.339 1 97.88 107 VAL A N 1
ATOM 876 C CA . VAL A 1 107 ? -11.453 30.125 -1.562 1 97.88 107 VAL A CA 1
ATOM 877 C C . VAL A 1 107 ? -10.695 30.359 -0.254 1 97.88 107 VAL A C 1
ATOM 879 O O . VAL A 1 107 ? -11.289 30.75 0.751 1 97.88 107 VAL A O 1
ATOM 882 N N . PRO A 1 108 ? -9.43 30.109 -0.267 1 98.31 108 PRO A N 1
ATOM 883 C CA . PRO A 1 108 ? -8.656 30.359 0.953 1 98.31 108 PRO A CA 1
ATOM 884 C C . PRO A 1 108 ? -8.414 31.844 1.196 1 98.31 108 PRO A C 1
ATOM 886 O O . PRO A 1 108 ? -8.578 32.656 0.285 1 98.31 108 PRO A O 1
ATOM 889 N N . ASN A 1 109 ? -8.023 32.188 2.42 1 97.62 109 ASN A N 1
ATOM 890 C CA . ASN A 1 109 ? -7.727 33.562 2.766 1 97.62 109 ASN A CA 1
ATOM 891 C C . ASN A 1 109 ? -6.523 34.094 1.989 1 97.62 109 ASN A C 1
ATOM 893 O O . ASN A 1 109 ? -6.406 35.312 1.763 1 97.62 109 ASN A O 1
ATOM 897 N N . THR A 1 110 ? -5.641 33.25 1.663 1 97.88 110 THR A N 1
ATOM 898 C CA . THR A 1 110 ? -4.492 33.5 0.803 1 97.88 110 THR A CA 1
ATOM 899 C C . THR A 1 110 ? -4.051 32.219 0.089 1 97.88 110 THR A C 1
ATOM 901 O O . THR A 1 110 ? -4.359 31.109 0.537 1 97.88 110 THR A O 1
ATOM 904 N N . THR A 1 111 ? -3.402 32.406 -1.039 1 97.06 111 THR A N 1
ATOM 905 C CA . THR A 1 111 ? -2.875 31.219 -1.729 1 97.06 111 THR A CA 1
ATOM 906 C C . THR A 1 111 ? -1.379 31.062 -1.468 1 97.06 111 THR A C 1
ATOM 908 O O . THR A 1 111 ? -0.75 30.141 -1.964 1 97.06 111 THR A O 1
ATOM 911 N N . MET A 1 112 ? -0.827 32 -0.676 1 97.19 112 MET A N 1
ATOM 912 C CA . MET A 1 112 ? 0.59 31.953 -0.327 1 97.19 112 MET A CA 1
ATOM 913 C C . MET A 1 112 ? 0.844 30.891 0.738 1 97.19 112 MET A C 1
ATOM 915 O O . MET A 1 112 ? 0.235 30.922 1.809 1 97.19 112 MET A O 1
ATOM 919 N N . GLY A 1 113 ? 1.771 29.953 0.43 1 96.88 113 GLY A N 1
ATOM 920 C CA . GLY A 1 113 ? 2.08 28.875 1.363 1 96.88 113 GLY A CA 1
ATOM 921 C C . GLY A 1 113 ? 1.479 27.547 0.962 1 96.88 113 GLY A C 1
ATOM 922 O O . GLY A 1 113 ? 1.402 26.625 1.776 1 96.88 113 GLY A O 1
ATOM 923 N N . HIS A 1 114 ? 0.991 27.438 -0.178 1 94.31 114 HIS A N 1
ATOM 924 C CA . HIS A 1 114 ? 0.449 26.203 -0.739 1 94.31 114 HIS A CA 1
ATOM 925 C C . HIS A 1 114 ? -0.591 25.594 0.191 1 94.31 114 HIS A C 1
ATOM 927 O O . HIS A 1 114 ? -1.538 26.266 0.604 1 94.31 114 HIS A O 1
ATOM 933 N N . GLU A 1 115 ? -0.534 24.312 0.478 1 97.31 115 GLU A N 1
ATOM 934 C CA . GLU A 1 115 ? -1.58 23.625 1.228 1 97.31 115 GLU A CA 1
ATOM 935 C C . GLU A 1 115 ? -1.684 24.156 2.652 1 97.31 115 GLU A C 1
ATOM 937 O O . GLU A 1 115 ? -2.742 24.062 3.279 1 97.31 115 GLU A O 1
ATOM 942 N N . ALA A 1 116 ? -0.608 24.734 3.123 1 98.25 116 ALA A N 1
ATOM 943 C CA . ALA A 1 116 ? -0.64 25.266 4.484 1 98.25 116 ALA A CA 1
ATOM 944 C C . ALA A 1 116 ? -1.678 26.375 4.621 1 98.25 116 ALA A C 1
ATOM 946 O O . ALA A 1 116 ? -2.375 26.469 5.633 1 98.25 116 ALA A O 1
ATOM 947 N N . ALA A 1 117 ? -1.735 27.219 3.627 1 98.25 117 ALA A N 1
ATOM 948 C CA . ALA A 1 117 ? -2.701 28.312 3.643 1 98.25 117 ALA A CA 1
ATOM 949 C C . ALA A 1 117 ? -4.133 27.781 3.676 1 98.25 117 ALA A C 1
ATOM 951 O O . ALA A 1 117 ? -4.984 28.328 4.387 1 98.25 117 ALA A O 1
ATOM 952 N N . ALA A 1 118 ? -4.391 26.75 2.92 1 98.69 118 ALA A N 1
ATOM 953 C CA . ALA A 1 118 ? -5.715 26.141 2.904 1 98.69 118 ALA A CA 1
ATOM 954 C C . ALA A 1 118 ? -6.055 25.531 4.262 1 98.69 118 ALA A C 1
ATOM 956 O O . ALA A 1 118 ? -7.156 25.734 4.781 1 98.69 118 ALA A O 1
ATOM 957 N N . TYR A 1 119 ? -5.109 24.828 4.844 1 98.88 119 TYR A N 1
ATOM 958 C CA . TYR A 1 119 ? -5.309 24.188 6.137 1 98.88 119 TYR A CA 1
ATOM 959 C C . TYR A 1 119 ? -5.613 25.203 7.223 1 98.88 119 TYR A C 1
ATOM 961 O O . TYR A 1 119 ? -6.578 25.047 7.977 1 98.88 119 TYR A O 1
ATOM 969 N N . LEU A 1 120 ? -4.809 26.25 7.238 1 98.94 120 LEU A N 1
ATOM 970 C CA . LEU A 1 120 ? -4.988 27.297 8.234 1 98.94 120 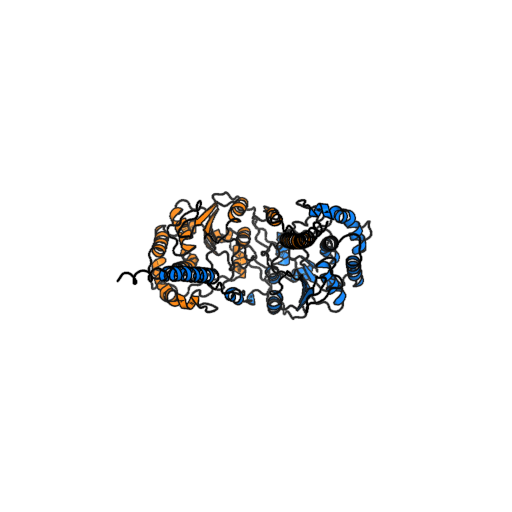LEU A CA 1
ATOM 971 C C . LEU A 1 120 ? -6.305 28.031 8.023 1 98.94 120 LEU A C 1
ATOM 973 O O . LEU A 1 120 ? -6.996 28.375 8.992 1 98.94 120 LEU A O 1
ATOM 977 N N . THR A 1 121 ? -6.637 28.312 6.773 1 98.88 121 THR A N 1
ATOM 978 C CA . THR A 1 121 ? -7.906 28.969 6.473 1 98.88 121 THR A CA 1
ATOM 979 C C . THR A 1 121 ? -9.078 28.141 7.004 1 98.88 121 THR A C 1
ATOM 981 O O . THR A 1 121 ? -9.984 28.688 7.633 1 98.88 121 THR A O 1
ATOM 984 N N . TYR A 1 122 ? -9.008 26.859 6.727 1 98.94 122 TYR A N 1
ATOM 985 C CA . TYR A 1 122 ? -10.055 25.984 7.23 1 98.94 122 TYR A CA 1
ATOM 986 C C . TYR A 1 122 ? -10.172 26.078 8.742 1 98.94 122 TYR A C 1
ATOM 988 O O . TYR A 1 122 ? -11.266 26.219 9.281 1 98.94 122 TYR A O 1
ATOM 996 N N . ILE A 1 123 ? -9.031 25.953 9.438 1 98.94 123 ILE A N 1
ATOM 997 C CA . ILE A 1 123 ? -9.016 25.953 10.898 1 98.94 123 ILE A CA 1
ATOM 998 C C . ILE A 1 123 ? -9.609 27.266 11.414 1 98.94 123 ILE A C 1
ATOM 1000 O O . ILE A 1 123 ? -10.492 27.25 12.281 1 98.94 123 ILE A O 1
ATOM 1004 N N . VAL A 1 124 ? -9.172 28.359 10.875 1 98.88 124 VAL A N 1
ATOM 1005 C CA . VAL A 1 124 ? -9.617 29.672 11.328 1 98.88 124 VAL A CA 1
ATOM 1006 C C . VAL A 1 124 ? -11.117 29.828 11.086 1 98.88 124 VAL A C 1
ATOM 1008 O O . VAL A 1 124 ? -11.859 30.25 11.977 1 98.88 124 VAL A O 1
ATOM 1011 N N . ASN A 1 125 ? -11.594 29.406 9.953 1 98.62 125 ASN A N 1
ATOM 1012 C CA . ASN A 1 125 ? -12.984 29.609 9.562 1 98.62 125 ASN A CA 1
ATOM 1013 C C . ASN A 1 125 ? -13.922 28.656 10.305 1 98.62 125 ASN A C 1
ATOM 1015 O O . ASN A 1 125 ? -15.109 28.953 10.477 1 98.62 125 ASN A O 1
ATOM 1019 N N . ASN A 1 126 ? -13.383 27.531 10.727 1 98.69 126 ASN A N 1
ATOM 1020 C CA . ASN A 1 126 ? -14.25 26.516 11.344 1 98.69 126 ASN A CA 1
ATOM 1021 C C . ASN A 1 126 ? -13.891 26.297 12.812 1 98.69 126 ASN A C 1
ATOM 1023 O O . ASN A 1 126 ? -14.32 25.312 13.422 1 98.69 126 ASN A O 1
ATOM 1027 N N . TYR A 1 127 ? -13.164 27.172 13.375 1 98.81 127 TYR A N 1
ATOM 1028 C CA . TYR A 1 127 ? -12.586 27.016 14.711 1 98.81 127 TYR A CA 1
ATOM 1029 C C . TYR A 1 127 ? -13.672 26.719 15.734 1 98.81 127 TYR A C 1
ATOM 1031 O O . TYR A 1 127 ? -13.477 25.891 16.641 1 98.81 127 TYR A O 1
ATOM 1039 N N . ASP A 1 128 ? -14.867 27.281 15.578 1 98.25 128 ASP A N 1
ATOM 1040 C CA . ASP A 1 128 ? -15.938 27.141 16.562 1 98.25 128 ASP A CA 1
ATOM 1041 C C . ASP A 1 128 ? -16.828 25.938 16.234 1 98.25 128 ASP A C 1
ATOM 1043 O O . ASP A 1 128 ? -17.703 25.578 17.016 1 98.25 128 ASP A O 1
ATOM 1047 N N . LYS A 1 129 ? -16.594 25.266 15.133 1 98.12 129 LYS A N 1
ATOM 1048 C CA . LYS A 1 129 ? -17.469 24.172 14.703 1 98.12 129 LYS A CA 1
ATOM 1049 C C . LYS A 1 129 ? -16.641 23 14.133 1 98.12 129 LYS A C 1
ATOM 1051 O O . LYS A 1 129 ? -17 22.422 13.109 1 98.12 129 LYS A O 1
ATOM 1056 N N . LEU A 1 130 ? -15.547 22.75 14.758 1 98.75 130 LEU A N 1
ATOM 1057 C CA . LEU A 1 130 ? -14.656 21.688 14.297 1 98.75 130 LEU A CA 1
ATOM 1058 C C . LEU A 1 130 ? -15.281 20.312 14.539 1 98.75 130 L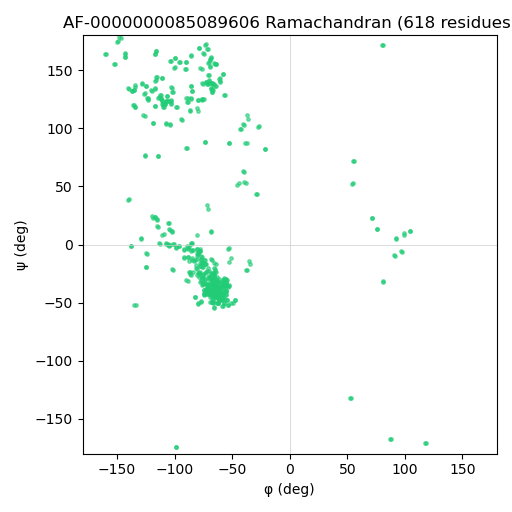EU A C 1
ATOM 1060 O O . LEU A 1 130 ? -15.906 20.094 15.578 1 98.75 130 LEU A O 1
ATOM 1064 N N . PRO A 1 131 ? -15.102 19.422 13.602 1 98.69 131 PRO A N 1
ATOM 1065 C CA . PRO A 1 131 ? -15.469 18.031 13.883 1 98.69 131 PRO A CA 1
ATOM 1066 C C . PRO A 1 131 ? -14.516 17.344 14.859 1 98.69 131 PRO A C 1
ATOM 1068 O O . PRO A 1 131 ? -13.453 17.891 15.164 1 98.69 131 PRO A O 1
ATOM 1071 N N . PRO A 1 132 ? -14.898 16.188 15.352 1 98.5 132 PRO A N 1
ATOM 1072 C CA . PRO A 1 132 ? -13.969 15.445 16.203 1 98.5 132 PRO A CA 1
ATOM 1073 C C . PRO A 1 132 ? -12.609 15.219 15.555 1 98.5 132 PRO A C 1
ATOM 1075 O O . PRO A 1 132 ? -11.578 15.289 16.219 1 98.5 132 PRO A O 1
ATOM 1078 N N . TYR A 1 133 ? -12.633 14.992 14.203 1 98.81 133 TYR A N 1
ATOM 1079 C CA . TYR A 1 133 ? -11.375 14.758 13.492 1 98.81 133 TYR A CA 1
ATOM 1080 C C . TYR A 1 133 ? -11.328 15.562 12.195 1 98.81 133 TYR A C 1
ATOM 1082 O O . TYR A 1 133 ? -12.305 15.602 11.445 1 98.81 133 TYR A O 1
ATOM 1090 N N . THR A 1 134 ? -10.25 16.203 11.977 1 98.94 134 THR A N 1
ATOM 1091 C CA . THR A 1 134 ? -9.992 16.859 10.703 1 98.94 134 THR A CA 1
ATOM 1092 C C . THR A 1 134 ? -8.828 16.188 9.977 1 98.94 134 THR A C 1
ATOM 1094 O O . THR A 1 134 ? -7.762 15.984 10.555 1 98.94 134 THR A O 1
ATOM 1097 N N . ILE A 1 135 ? -9.07 15.812 8.766 1 98.88 135 ILE A N 1
ATOM 1098 C CA . ILE A 1 135 ? -8.094 15.156 7.906 1 98.88 135 ILE A CA 1
ATOM 1099 C C . ILE A 1 135 ? -7.551 16.156 6.887 1 98.88 135 ILE A C 1
ATOM 1101 O O . ILE A 1 135 ? -8.312 16.75 6.121 1 98.88 135 ILE A O 1
ATOM 1105 N N . PHE A 1 136 ? -6.25 16.391 6.867 1 98.88 136 PHE A N 1
ATOM 1106 C CA . PHE A 1 136 ? -5.602 17.297 5.922 1 98.88 136 PHE A CA 1
ATOM 1107 C C . PHE A 1 136 ? -4.781 16.516 4.906 1 98.88 136 PHE A C 1
ATOM 1109 O O . PHE A 1 136 ? -3.842 15.805 5.27 1 98.88 136 PHE A O 1
ATOM 1116 N N . VAL A 1 137 ? -5.164 16.641 3.607 1 98.25 137 VAL A N 1
ATOM 1117 C CA . VAL A 1 137 ? -4.461 15.852 2.604 1 98.25 137 VAL A CA 1
ATOM 1118 C C . VAL A 1 137 ? -4.305 16.672 1.32 1 98.25 137 VAL A C 1
ATOM 1120 O O . VAL A 1 137 ? -4.996 17.672 1.126 1 98.25 137 VAL A O 1
ATOM 1123 N N . HIS A 1 138 ? -3.402 16.172 0.459 1 97.38 138 HIS A N 1
ATOM 1124 C CA . HIS A 1 138 ? -3.215 16.734 -0.871 1 97.38 138 HIS A CA 1
ATOM 1125 C C . HIS A 1 138 ? -4.371 16.375 -1.794 1 97.38 138 HIS A C 1
ATOM 1127 O O . HIS A 1 138 ? -5.207 15.539 -1.451 1 97.38 138 HIS A O 1
ATOM 1133 N N . ALA A 1 139 ? -4.375 16.953 -2.928 1 97.62 139 ALA A N 1
ATOM 1134 C CA . ALA A 1 139 ? -5.516 16.828 -3.83 1 97.62 139 ALA A CA 1
ATOM 1135 C C . ALA A 1 139 ? -5.484 15.5 -4.578 1 97.62 139 ALA A C 1
ATOM 1137 O O . ALA A 1 139 ? -6.484 14.781 -4.613 1 97.62 139 ALA A O 1
ATOM 1138 N N . ASN A 1 140 ? -4.309 15.195 -5.195 1 96.56 140 ASN A N 1
ATOM 1139 C CA . ASN A 1 140 ? -4.207 13.906 -5.867 1 96.56 140 ASN A CA 1
ATOM 1140 C C . ASN A 1 140 ? -4.242 12.75 -4.871 1 96.56 140 ASN A C 1
ATOM 1142 O O . ASN A 1 140 ? -3.615 12.82 -3.814 1 96.56 140 ASN A O 1
ATOM 1146 N N . ASP A 1 141 ? -4.953 11.727 -5.258 1 93.81 141 ASP A N 1
ATOM 1147 C CA . ASP A 1 141 ? -4.945 10.539 -4.406 1 93.81 141 ASP A CA 1
ATOM 1148 C C . ASP A 1 141 ? -3.551 9.93 -4.328 1 93.81 141 ASP A C 1
ATOM 1150 O O . ASP A 1 141 ? -3.123 9.477 -3.262 1 93.81 141 ASP A O 1
ATOM 1154 N N . GLU A 1 142 ? -2.881 9.945 -5.449 1 89.94 142 GLU A N 1
ATOM 1155 C CA . GLU A 1 142 ? -1.524 9.414 -5.496 1 89.94 142 GLU A CA 1
ATOM 1156 C C . GLU A 1 142 ? -0.495 10.484 -5.164 1 89.94 142 GLU A C 1
ATOM 1158 O O . GLU A 1 142 ? -0.481 11.555 -5.785 1 89.94 142 GLU A O 1
ATOM 1163 N N . GLN A 1 143 ? 0.282 10.164 -4.141 1 88.06 143 GLN A N 1
ATOM 1164 C CA . GLN A 1 143 ? 1.37 11.047 -3.73 1 88.06 143 GLN A CA 1
ATOM 1165 C C . GLN A 1 143 ? 2.703 10.305 -3.711 1 88.06 143 GLN A C 1
ATOM 1167 O O . GLN A 1 143 ? 2.793 9.195 -3.188 1 88.06 143 GLN A O 1
ATOM 1172 N N . TRP A 1 144 ? 3.617 10.93 -4.188 1 79.12 144 TRP A N 1
ATOM 1173 C CA . TRP A 1 144 ? 4.918 10.289 -4.332 1 79.12 144 TRP A CA 1
ATOM 1174 C C . TRP A 1 144 ? 5.543 10 -2.969 1 79.12 144 TRP A C 1
ATOM 1176 O O . TRP A 1 144 ? 6.355 9.086 -2.832 1 79.12 144 TRP A O 1
ATOM 1186 N N . HIS A 1 145 ? 5.152 10.727 -1.988 1 78.69 145 HIS A N 1
ATOM 1187 C CA . HIS A 1 145 ? 5.805 10.586 -0.691 1 78.69 145 HIS A CA 1
ATOM 1188 C C . HIS A 1 145 ? 5.023 9.641 0.218 1 78.69 145 HIS A C 1
ATOM 1190 O O . HIS A 1 145 ? 5.426 9.398 1.359 1 78.69 145 HIS A O 1
ATOM 1196 N N . ASN A 1 146 ? 3.906 9.164 -0.343 1 81 146 ASN A N 1
ATOM 1197 C CA . ASN A 1 146 ? 3.244 8.086 0.38 1 81 146 ASN A CA 1
ATOM 1198 C C . ASN A 1 146 ? 4.039 6.785 0.293 1 81 146 ASN A C 1
ATOM 1200 O O . ASN A 1 146 ? 4.629 6.48 -0.746 1 81 146 ASN A O 1
ATOM 1204 N N . GLU A 1 147 ? 4.16 6.031 1.398 1 77.44 147 GLU A N 1
ATOM 1205 C CA . GLU A 1 147 ? 5.094 4.914 1.298 1 77.44 147 GLU A CA 1
ATOM 1206 C C . GLU A 1 147 ? 4.484 3.633 1.86 1 77.44 147 GLU A C 1
ATOM 1208 O O . GLU A 1 147 ? 4.332 2.645 1.142 1 77.44 147 GLU A O 1
ATOM 1213 N N . LEU A 1 148 ? 3.967 3.652 3.049 1 80.88 148 LEU A N 1
ATOM 1214 C CA . LEU A 1 148 ? 3.629 2.436 3.779 1 80.88 148 LEU A CA 1
ATOM 1215 C C . LEU A 1 148 ? 2.641 1.584 2.99 1 80.88 148 LEU A C 1
ATOM 1217 O O . LEU A 1 148 ? 2.791 0.363 2.91 1 80.88 148 LEU A O 1
ATOM 1221 N N . PHE A 1 149 ? 1.69 2.215 2.381 1 82.69 149 PHE A N 1
ATOM 1222 C CA . PHE A 1 149 ? 0.611 1.504 1.707 1 82.69 149 PHE A CA 1
ATOM 1223 C C . PHE A 1 149 ? 0.583 1.844 0.222 1 82.69 149 PHE A C 1
ATOM 1225 O O . PHE A 1 149 ? -0.478 1.821 -0.406 1 82.69 149 PHE A O 1
ATOM 1232 N N . GLY A 1 150 ? 1.736 2.24 -0.231 1 80.25 150 GLY A N 1
ATOM 1233 C CA . GLY A 1 150 ? 1.766 2.703 -1.609 1 80.25 150 GLY A CA 1
ATOM 1234 C C . GLY A 1 150 ? 1.428 4.176 -1.752 1 80.25 150 GLY A C 1
ATOM 1235 O O . GLY A 1 150 ? 1.363 4.902 -0.759 1 80.25 150 GLY A O 1
ATOM 1236 N N . PRO A 1 151 ? 1.197 4.559 -2.975 1 84.44 151 PRO A N 1
ATOM 1237 C CA . PRO A 1 151 ? 1.124 6 -3.227 1 84.44 151 PRO A CA 1
ATOM 1238 C C . PRO A 1 151 ? -0.249 6.586 -2.902 1 84.44 151 PRO A C 1
ATOM 1240 O O . PRO A 1 151 ? -0.403 7.809 -2.842 1 84.44 151 PRO A O 1
ATOM 1243 N N . LYS A 1 152 ? -1.306 5.824 -2.699 1 87.06 152 LYS A N 1
ATOM 1244 C CA . LYS A 1 152 ? -2.664 6.344 -2.568 1 87.06 152 LYS A CA 1
ATOM 1245 C C . LYS A 1 152 ? -2.957 6.758 -1.128 1 87.06 152 LYS A C 1
ATOM 1247 O O . LYS A 1 152 ? -2.879 5.934 -0.213 1 87.06 152 LYS A O 1
ATOM 1252 N N . THR A 1 153 ? -3.369 7.965 -0.948 1 93.69 153 THR A N 1
ATOM 1253 C CA . THR A 1 153 ? -3.756 8.492 0.355 1 93.69 153 THR A CA 1
ATOM 1254 C C . THR A 1 153 ? -4.977 7.758 0.901 1 93.69 153 THR A C 1
ATOM 1256 O O . THR A 1 153 ? -5.066 7.508 2.104 1 93.69 153 THR A O 1
ATOM 1259 N N . THR A 1 154 ? -5.887 7.355 0.065 1 92.19 154 THR A N 1
ATOM 1260 C CA . THR A 1 154 ? -7.125 6.695 0.47 1 92.19 154 THR A CA 1
ATOM 1261 C C . THR A 1 154 ? -6.828 5.352 1.129 1 92.19 154 THR A C 1
ATOM 1263 O O . THR A 1 154 ? -7.523 4.949 2.064 1 92.19 154 THR A O 1
ATOM 1266 N N . THR A 1 155 ? -5.75 4.711 0.671 1 86.81 155 THR A N 1
ATOM 1267 C CA . THR A 1 155 ? -5.395 3.424 1.255 1 86.81 155 THR A CA 1
ATOM 1268 C C . THR A 1 155 ? -4.938 3.592 2.701 1 86.81 155 THR A C 1
ATOM 1270 O O . THR A 1 155 ? -5.355 2.834 3.582 1 86.81 155 THR A O 1
ATOM 1273 N N . ALA A 1 156 ? -4.156 4.582 2.953 1 91.31 156 ALA A N 1
ATOM 1274 C CA . ALA A 1 156 ? -3.701 4.844 4.316 1 91.31 156 ALA A CA 1
ATOM 1275 C C . ALA A 1 156 ? -4.875 5.195 5.227 1 91.31 156 ALA A C 1
ATOM 1277 O O . ALA A 1 156 ? -4.969 4.695 6.352 1 91.31 156 ALA A O 1
ATOM 1278 N N . LEU A 1 157 ? -5.77 6.016 4.727 1 94.25 157 LEU A N 1
ATOM 1279 C CA . LEU A 1 157 ? -6.887 6.477 5.539 1 94.25 157 LEU A CA 1
ATOM 1280 C C . LEU A 1 157 ? -7.816 5.32 5.895 1 94.25 157 LEU A C 1
ATOM 1282 O O . LEU A 1 157 ? -8.344 5.262 7.008 1 94.25 157 LEU A O 1
ATOM 1286 N N . ARG A 1 158 ? -7.949 4.414 5.023 1 88.38 158 ARG A N 1
ATOM 1287 C CA . ARG A 1 158 ? -8.859 3.295 5.238 1 88.38 158 ARG A CA 1
ATOM 1288 C C . ARG A 1 158 ? -8.391 2.42 6.395 1 88.38 158 ARG A C 1
ATOM 1290 O O . ARG A 1 158 ? -9.203 1.805 7.086 1 88.38 158 ARG A O 1
ATOM 1297 N N . PHE A 1 159 ? -7.105 2.471 6.617 1 87.94 159 PHE A N 1
ATOM 1298 C CA . PHE A 1 159 ? -6.574 1.567 7.629 1 87.94 159 PHE A CA 1
ATOM 1299 C C . PHE A 1 159 ? -6.223 2.328 8.898 1 87.94 159 PHE A C 1
ATOM 1301 O O . PHE A 1 159 ? -5.832 1.727 9.906 1 87.94 159 PHE A O 1
ATOM 1308 N N . LEU A 1 160 ? -6.438 3.586 8.906 1 94.25 160 LEU A N 1
ATOM 1309 C CA . LEU A 1 160 ? -6.012 4.402 10.039 1 94.25 160 LEU A CA 1
ATOM 1310 C C . LEU A 1 160 ? -6.816 4.062 11.289 1 94.25 160 LEU A C 1
ATOM 1312 O O . LEU A 1 160 ? -8.047 3.979 11.242 1 94.25 160 LEU A O 1
ATOM 1316 N N . ARG A 1 161 ? -6.082 3.863 12.367 1 93.56 161 ARG A N 1
ATOM 1317 C CA . ARG A 1 161 ? -6.699 3.719 13.688 1 93.56 161 ARG A CA 1
ATOM 1318 C C . ARG A 1 161 ? -6.902 5.078 14.344 1 93.56 161 ARG A C 1
ATOM 1320 O O . ARG A 1 161 ? -5.938 5.734 14.742 1 93.56 161 ARG A O 1
ATOM 1327 N N . TYR A 1 162 ? -8.125 5.453 14.555 1 95.38 162 TYR A N 1
ATOM 1328 C CA . TYR A 1 162 ? -8.398 6.75 15.164 1 95.38 162 TYR A CA 1
ATOM 1329 C C . TYR A 1 162 ? -8.078 6.73 16.656 1 95.38 162 TYR A C 1
ATOM 1331 O O . TYR A 1 162 ? -7.98 7.785 17.281 1 95.38 162 TYR A O 1
ATOM 1339 N N . GLU A 1 163 ? -7.875 5.543 17.219 1 94.25 163 GLU A N 1
ATOM 1340 C CA . GLU A 1 163 ? -7.359 5.441 18.578 1 94.25 163 GLU A CA 1
ATOM 1341 C C . GLU A 1 163 ? -6.012 6.141 18.719 1 94.25 163 GLU A C 1
ATOM 1343 O O . GLU A 1 163 ? -5.703 6.715 19.766 1 94.25 163 GLU A O 1
ATOM 1348 N N . SER A 1 164 ? -5.266 6.02 17.641 1 96.38 164 SER A N 1
ATOM 1349 C CA . SER A 1 164 ? -3.979 6.707 17.641 1 96.38 164 SER A CA 1
ATOM 1350 C C . SER A 1 164 ? -4.16 8.219 17.641 1 96.38 164 SER A C 1
ATOM 1352 O O . SER A 1 164 ? -3.406 8.938 18.312 1 96.38 164 SER A O 1
ATOM 1354 N N . VAL A 1 165 ? -5.148 8.703 16.922 1 97.62 165 VAL A N 1
ATOM 1355 C CA . VAL A 1 165 ? -5.449 10.133 16.891 1 97.62 165 VAL A CA 1
ATOM 1356 C C . VAL A 1 165 ? -5.941 10.586 18.266 1 97.62 165 VAL A C 1
ATOM 1358 O O . VAL A 1 165 ? -5.539 11.648 18.75 1 97.62 165 VAL A O 1
ATOM 1361 N N . ASP A 1 166 ? -6.758 9.797 18.844 1 96.88 166 ASP A N 1
ATOM 1362 C CA . ASP A 1 166 ? -7.27 10.109 20.172 1 96.88 166 ASP A CA 1
ATOM 1363 C C . ASP A 1 166 ? -6.133 10.188 21.188 1 96.88 166 ASP A C 1
ATOM 1365 O O . ASP A 1 166 ? -6.141 11.055 22.078 1 96.88 166 ASP A O 1
ATOM 1369 N N . ALA A 1 167 ? -5.23 9.312 21.078 1 96.75 167 ALA A N 1
ATOM 1370 C CA . ALA A 1 167 ? -4.148 9.211 22.047 1 96.75 167 ALA A CA 1
ATOM 1371 C C . ALA A 1 167 ? -3.135 10.336 21.859 1 96.75 167 ALA A C 1
ATOM 1373 O O . ALA A 1 167 ? -2.646 10.914 22.828 1 96.75 167 ALA A O 1
ATOM 1374 N N . ASN A 1 168 ? -2.836 10.688 20.609 1 97.06 168 ASN A N 1
ATOM 1375 C CA . ASN A 1 168 ? -1.736 11.602 20.312 1 97.06 168 ASN A CA 1
ATOM 1376 C C . ASN A 1 168 ? -2.242 13.008 20.016 1 97.06 168 ASN A C 1
ATOM 1378 O O . ASN A 1 168 ? -1.478 13.969 20.062 1 97.06 168 ASN A O 1
ATOM 1382 N N . GLY A 1 169 ? -3.488 13.109 19.625 1 98 169 GLY A N 1
ATOM 1383 C CA . GLY A 1 169 ? -4.062 14.367 19.188 1 98 169 GLY A CA 1
ATOM 1384 C C . GLY A 1 169 ? -3.721 14.711 17.75 1 98 169 GLY A C 1
ATOM 1385 O O . GLY A 1 169 ? -4.484 15.406 17.078 1 98 169 GLY A O 1
ATOM 1386 N N . PHE A 1 170 ? -2.58 14.289 17.344 1 98.38 170 PHE A N 1
ATOM 1387 C CA . PHE A 1 170 ? -2.027 14.508 16.016 1 98.38 170 PHE A CA 1
ATOM 1388 C C . PHE A 1 170 ? -1.378 13.242 15.477 1 98.38 170 PHE A C 1
ATOM 1390 O O . PHE A 1 170 ? -0.562 12.617 16.156 1 98.38 170 PHE A O 1
ATOM 1397 N N . VAL A 1 171 ? -1.743 12.906 14.148 1 97.75 171 VAL A N 1
ATOM 1398 C CA . VAL A 1 171 ? -1.134 11.75 13.508 1 97.75 171 VAL A CA 1
ATOM 1399 C C . VAL A 1 171 ? -0.729 12.094 12.078 1 97.75 171 VAL A C 1
ATOM 1401 O O . VAL A 1 171 ? -1.563 12.531 11.273 1 97.75 171 VAL A O 1
ATOM 1404 N N . ASN A 1 172 ? 0.607 11.953 11.852 1 97.38 172 ASN A N 1
ATOM 1405 C CA . ASN A 1 172 ? 1.068 11.977 10.461 1 97.38 172 ASN A CA 1
ATOM 1406 C C . ASN A 1 172 ? 0.69 10.695 9.727 1 97.38 172 ASN A C 1
ATOM 1408 O O . ASN A 1 172 ? 0.777 9.602 10.281 1 97.38 172 ASN A O 1
ATOM 1412 N N . LEU A 1 173 ? 0.274 10.773 8.492 1 96.19 173 LEU A N 1
ATOM 1413 C CA . LEU A 1 173 ? -0.172 9.594 7.758 1 96.19 173 LEU A CA 1
ATOM 1414 C C . LEU A 1 173 ? 1.018 8.766 7.289 1 96.19 173 LEU A C 1
ATOM 1416 O O . LEU A 1 173 ? 0.854 7.617 6.879 1 96.19 173 LEU A O 1
ATOM 1420 N N . ARG A 1 174 ? 2.211 9.352 7.355 1 94.38 174 ARG A N 1
ATOM 1421 C CA . ARG A 1 174 ? 3.439 8.633 7.035 1 94.38 174 ARG A CA 1
ATOM 1422 C C . ARG A 1 174 ? 4.094 8.078 8.297 1 94.38 174 ARG A C 1
ATOM 1424 O O . ARG A 1 174 ? 3.863 8.586 9.398 1 94.38 174 ARG A O 1
ATOM 1431 N N . CYS A 1 175 ? 4.902 7.039 8.039 1 93.44 175 CYS A N 1
ATOM 1432 C CA . CYS A 1 175 ? 5.688 6.496 9.148 1 93.44 175 CYS A CA 1
ATOM 1433 C C . CYS A 1 175 ? 7.172 6.484 8.805 1 93.44 175 CYS A C 1
ATOM 1435 O O . CYS A 1 175 ? 8.008 6.262 9.68 1 93.44 175 CYS A O 1
ATOM 1437 N N . THR A 1 176 ? 7.504 6.785 7.602 1 88.94 176 THR A N 1
ATOM 1438 C CA . THR A 1 176 ? 8.914 6.82 7.223 1 88.94 176 THR A CA 1
ATOM 1439 C C . THR A 1 176 ? 9.531 8.172 7.57 1 88.94 176 THR A C 1
ATOM 1441 O O . THR A 1 176 ? 9.008 9.219 7.188 1 88.94 176 THR A O 1
ATOM 1444 N N . GLY A 1 177 ? 10.641 8.109 8.18 1 87.94 177 GLY A N 1
ATOM 1445 C CA . GLY A 1 177 ? 11.266 9.312 8.711 1 87.94 177 GLY A CA 1
ATOM 1446 C C . GLY A 1 177 ? 12.008 10.117 7.656 1 87.94 177 GLY A C 1
ATOM 1447 O O . GLY A 1 177 ? 12.398 11.258 7.902 1 87.94 177 GLY A O 1
ATOM 1448 N N . ILE A 1 178 ? 12.203 9.562 6.562 1 84.88 178 ILE A N 1
ATOM 1449 C CA . ILE A 1 178 ? 12.922 10.258 5.508 1 84.88 178 ILE A CA 1
ATOM 1450 C C . ILE A 1 178 ? 11.945 11.078 4.664 1 84.88 178 ILE A C 1
ATOM 1452 O O . ILE A 1 178 ? 10.961 10.539 4.156 1 84.88 178 ILE A O 1
ATOM 1456 N N . PRO A 1 179 ? 12.242 12.289 4.562 1 85.44 179 PRO A N 1
ATOM 1457 C CA . PRO A 1 179 ? 13.508 13 4.762 1 85.44 179 PRO A CA 1
ATOM 1458 C C . PRO A 1 179 ? 13.547 13.781 6.074 1 85.44 179 PRO A C 1
ATOM 1460 O O . PRO A 1 179 ? 14.57 14.367 6.414 1 85.44 179 PRO A O 1
ATOM 1463 N N . GLY A 1 180 ? 12.617 13.836 6.871 1 89.19 180 GLY A N 1
ATOM 1464 C CA . GLY A 1 180 ? 12.5 14.836 7.918 1 89.19 180 GLY A CA 1
ATOM 1465 C C . GLY A 1 180 ? 13.117 14.406 9.234 1 89.19 180 GLY A C 1
ATOM 1466 O O . GLY A 1 180 ? 13.289 15.227 10.141 1 89.19 180 GLY A O 1
ATOM 1467 N N . CYS A 1 181 ? 13.445 13.242 9.336 1 91.38 181 CYS A N 1
ATOM 1468 C CA . CYS A 1 181 ? 13.953 12.711 10.594 1 91.38 181 CYS A CA 1
ATOM 1469 C C . CYS A 1 181 ? 15.438 12.367 10.484 1 91.38 181 CYS A C 1
ATOM 1471 O O . CYS A 1 181 ? 15.883 11.883 9.445 1 91.38 181 CYS A O 1
ATOM 1473 N N . PRO A 1 182 ? 16.234 12.594 11.555 1 92.31 182 PRO A N 1
ATOM 1474 C CA . PRO A 1 182 ? 15.758 13.188 12.805 1 92.31 182 PRO A CA 1
ATOM 1475 C C . PRO A 1 182 ? 15.758 14.719 12.773 1 92.31 182 PRO A C 1
ATOM 1477 O O . PRO A 1 182 ? 15.203 15.359 13.664 1 92.31 182 PRO A O 1
ATOM 1480 N N . ASN A 1 183 ? 16.422 15.242 11.789 1 94.31 183 ASN A N 1
ATOM 1481 C CA . ASN A 1 183 ? 16.547 16.688 11.672 1 94.31 183 ASN A CA 1
ATOM 1482 C C . ASN A 1 183 ? 16.078 17.188 10.305 1 94.31 183 ASN A C 1
ATOM 1484 O O . ASN A 1 183 ? 16.781 17.016 9.305 1 94.31 183 ASN A O 1
ATOM 1488 N N . THR A 1 184 ? 15 17.859 10.289 1 93.75 184 THR A N 1
ATOM 1489 C CA . THR A 1 184 ? 14.352 18.234 9.039 1 93.75 184 THR A CA 1
ATOM 1490 C C . THR A 1 184 ? 15.141 19.328 8.328 1 93.75 184 THR A C 1
ATOM 1492 O O . THR A 1 184 ? 14.953 19.562 7.133 1 93.75 184 THR A O 1
ATOM 1495 N N . LEU A 1 185 ? 16.047 20.031 9.023 1 93.25 185 LEU A N 1
ATOM 1496 C CA . LEU A 1 185 ? 16.781 21.141 8.43 1 93.25 185 LEU A CA 1
ATOM 1497 C C . LEU A 1 185 ? 18.062 20.641 7.758 1 93.25 185 LEU A C 1
ATOM 1499 O O . LEU A 1 185 ? 18.719 21.406 7.035 1 93.25 185 LEU A O 1
ATOM 1503 N N . ILE A 1 186 ? 18.344 19.344 8.055 1 89.56 186 ILE A N 1
ATOM 1504 C CA . ILE A 1 186 ? 19.516 18.75 7.418 1 89.56 186 ILE A CA 1
ATOM 1505 C C . ILE A 1 186 ? 19.078 17.766 6.348 1 89.56 186 ILE A C 1
ATOM 1507 O O . ILE A 1 186 ? 18.625 16.656 6.668 1 89.56 186 ILE A O 1
ATOM 1511 N N . PRO A 1 187 ? 19.188 18.141 5.191 1 82 187 PRO A N 1
ATOM 1512 C CA . PRO A 1 187 ? 18.734 17.234 4.141 1 82 187 PRO A CA 1
ATOM 1513 C C . PRO A 1 187 ? 19.594 15.961 4.062 1 82 187 PRO A C 1
ATOM 1515 O O . PRO A 1 187 ? 20.797 16.016 4.273 1 82 187 PRO A O 1
ATOM 1518 N N . VAL A 1 188 ? 18.953 14.867 3.885 1 79.31 188 VAL A N 1
ATOM 1519 C CA . VAL A 1 188 ? 19.672 13.609 3.699 1 79.31 188 VAL A CA 1
ATOM 1520 C C . VAL A 1 188 ? 20.516 13.672 2.43 1 79.31 188 VAL A C 1
ATOM 1522 O O . VAL A 1 188 ? 21.688 13.273 2.436 1 79.31 188 VAL A O 1
ATOM 1525 N N . HIS A 1 189 ? 19.859 14.133 1.422 1 79.44 189 HIS A N 1
ATOM 1526 C CA . HIS A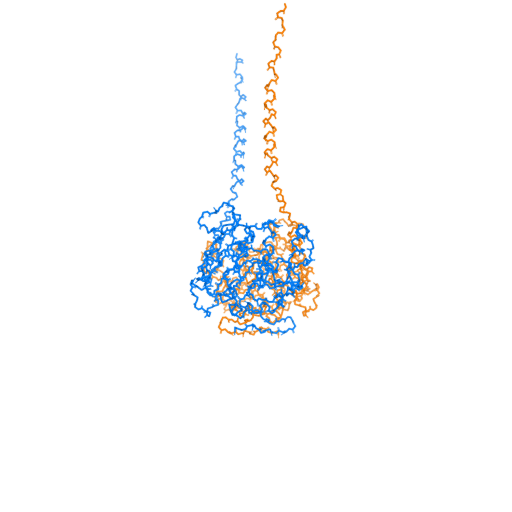 1 189 ? 20.547 14.422 0.168 1 79.44 189 HIS A CA 1
ATOM 1527 C C . HIS A 1 189 ? 20.344 15.875 -0.25 1 79.44 189 HIS A C 1
ATOM 1529 O O . HIS A 1 189 ? 19.203 16.328 -0.375 1 79.44 189 HIS A O 1
ATOM 1535 N N . ARG A 1 190 ? 21.406 16.516 -0.444 1 83.69 190 ARG A N 1
ATOM 1536 C CA . ARG A 1 190 ? 21.328 17.938 -0.782 1 83.69 190 ARG A CA 1
ATOM 1537 C C . ARG A 1 190 ? 20.875 18.125 -2.229 1 83.69 190 ARG A C 1
ATOM 1539 O O . ARG A 1 190 ? 21.406 17.484 -3.137 1 83.69 190 ARG A O 1
ATOM 1546 N N . GLU A 1 191 ? 19.875 18.859 -2.367 1 83.75 191 GLU A N 1
ATOM 1547 C CA . GLU A 1 191 ? 19.344 19.219 -3.678 1 83.75 191 GLU A CA 1
ATOM 1548 C C . GLU A 1 191 ? 19.422 20.719 -3.926 1 83.75 191 GLU A C 1
ATOM 1550 O O . GLU A 1 191 ? 19.594 21.5 -2.988 1 83.75 191 GLU A O 1
ATOM 1555 N N . PRO A 1 192 ? 19.281 21.141 -5.176 1 88.06 192 PRO A N 1
ATOM 1556 C CA . PRO A 1 192 ? 19.375 22.578 -5.492 1 88.06 192 PRO A CA 1
ATOM 1557 C C . PRO A 1 192 ? 18.375 23.422 -4.711 1 88.06 192 PRO A C 1
ATOM 1559 O O . PRO A 1 192 ? 18.688 24.531 -4.301 1 88.06 192 PRO A O 1
ATOM 1562 N N . VAL A 1 193 ? 17.281 22.906 -4.52 1 89.12 193 VAL A N 1
ATOM 1563 C CA . VAL A 1 193 ? 16.25 23.641 -3.805 1 89.12 193 VAL A CA 1
ATOM 1564 C C . VAL A 1 193 ? 16.703 23.922 -2.379 1 89.12 193 VAL A C 1
ATOM 1566 O O . VAL A 1 193 ? 16.359 24.969 -1.812 1 89.12 193 VAL A O 1
ATOM 1569 N N . ASP A 1 194 ? 17.469 23.078 -1.827 1 88.69 194 ASP A N 1
ATOM 1570 C CA . ASP A 1 194 ? 17.984 23.281 -0.48 1 88.69 194 ASP A CA 1
ATOM 1571 C C . ASP A 1 194 ? 18.891 24.5 -0.42 1 88.69 194 ASP A C 1
ATOM 1573 O O . ASP A 1 194 ? 18.891 25.25 0.569 1 88.69 194 ASP A O 1
ATOM 1577 N N . ASP A 1 195 ? 19.609 24.641 -1.464 1 91.62 195 ASP A N 1
ATOM 1578 C CA . ASP A 1 195 ? 20.484 25.797 -1.537 1 91.62 195 ASP A CA 1
ATOM 1579 C C . ASP A 1 195 ? 19.688 27.078 -1.803 1 91.62 195 ASP A C 1
ATOM 1581 O O . ASP A 1 195 ? 19.984 28.125 -1.235 1 91.62 195 ASP A O 1
ATOM 1585 N N . GLU A 1 196 ? 18.75 26.922 -2.703 1 93.62 196 GLU A N 1
ATOM 1586 C CA . GLU A 1 196 ? 17.906 28.062 -3.062 1 93.62 196 GLU A CA 1
ATOM 1587 C C . GLU A 1 196 ? 17.188 28.625 -1.842 1 93.62 196 GLU A C 1
ATOM 1589 O O . GLU A 1 196 ? 17 29.828 -1.729 1 93.62 196 GLU A O 1
ATOM 1594 N N . TYR A 1 197 ? 16.875 27.812 -0.939 1 94.5 197 TYR A N 1
ATOM 1595 C CA . TYR A 1 197 ? 16.094 28.266 0.21 1 94.5 197 TYR A CA 1
ATOM 1596 C C . TYR A 1 197 ? 16.906 28.156 1.496 1 94.5 197 TYR A C 1
ATOM 1598 O O . TYR A 1 197 ? 16.344 28.047 2.588 1 94.5 197 TYR A O 1
ATOM 1606 N N . ALA A 1 198 ? 18.172 28.109 1.389 1 94.62 198 ALA A N 1
ATOM 1607 C CA . ALA A 1 198 ? 19.078 28.047 2.541 1 94.62 198 ALA A CA 1
ATOM 1608 C C . ALA A 1 198 ? 18.812 29.219 3.49 1 94.62 198 ALA A C 1
ATOM 1610 O O . ALA A 1 198 ? 18.953 29.078 4.707 1 94.62 198 ALA A O 1
ATOM 1611 N N . TYR A 1 199 ? 18.438 30.375 2.967 1 96.38 199 TYR A N 1
ATOM 1612 C CA . TYR A 1 199 ? 18.188 31.562 3.787 1 96.38 199 TYR A CA 1
ATOM 1613 C C . TYR A 1 199 ? 16.969 31.344 4.68 1 96.38 199 TYR A C 1
ATOM 1615 O O . TYR A 1 199 ? 16.906 31.891 5.785 1 96.38 199 TYR A O 1
ATOM 1623 N N . VAL A 1 200 ? 15.992 30.625 4.188 1 96.88 200 VAL A N 1
ATOM 1624 C CA . VAL A 1 200 ? 14.828 30.297 5.004 1 96.88 200 VAL A CA 1
ATOM 1625 C C . VAL A 1 200 ? 15.242 29.344 6.129 1 96.88 200 VAL A C 1
ATOM 1627 O O . VAL A 1 200 ? 14.852 29.547 7.281 1 96.88 200 VAL A O 1
ATOM 1630 N N . SER A 1 201 ? 16.078 28.312 5.758 1 95.31 201 SER A N 1
ATOM 1631 C CA . SER A 1 201 ? 16.594 27.375 6.738 1 95.31 201 SER A CA 1
ATOM 1632 C C . SER A 1 201 ? 17.406 28.078 7.816 1 95.31 201 SER A C 1
ATOM 1634 O O . SER A 1 201 ? 17.312 27.734 9 1 95.31 201 SER A O 1
ATOM 1636 N N . ASP A 1 202 ? 18.156 29.047 7.445 1 96.06 202 ASP A N 1
ATOM 1637 C CA . ASP A 1 202 ? 19.031 29.781 8.352 1 96.06 202 ASP A CA 1
ATOM 1638 C C . ASP A 1 202 ? 18.203 30.578 9.375 1 96.06 202 ASP A C 1
ATOM 1640 O O . ASP A 1 202 ? 18.641 30.781 10.5 1 96.06 202 ASP A O 1
ATOM 1644 N N . LYS A 1 203 ? 17.016 31.016 8.984 1 97.44 203 LYS A N 1
ATOM 1645 C CA . LYS A 1 203 ? 16.188 31.828 9.852 1 97.44 203 LYS A CA 1
ATOM 1646 C C . LYS A 1 203 ? 15.062 31.016 10.477 1 97.44 203 LYS A C 1
ATOM 1648 O O . LYS A 1 203 ? 14.164 31.562 11.125 1 97.44 203 LYS A O 1
ATOM 1653 N N . PHE A 1 204 ? 15.133 29.734 10.336 1 97.81 204 PHE A N 1
ATOM 1654 C CA . PHE A 1 204 ? 14.023 28.859 10.703 1 97.81 204 PHE A CA 1
ATOM 1655 C C . PHE A 1 204 ? 13.664 29.031 12.172 1 97.81 204 PHE A C 1
ATOM 1657 O O . PHE A 1 204 ? 12.484 29.125 12.523 1 97.81 204 PHE A O 1
ATOM 1664 N N . PHE A 1 205 ? 14.609 29.062 13 1 97.56 205 PHE A N 1
ATOM 1665 C CA . PHE A 1 205 ? 14.32 29.062 14.43 1 97.56 205 PHE A CA 1
ATOM 1666 C C . PHE A 1 205 ? 13.828 30.422 14.883 1 97.56 205 PHE A C 1
ATOM 1668 O O . PHE A 1 205 ? 13.055 30.531 15.836 1 97.56 205 PHE A O 1
ATOM 1675 N N . GLU A 1 206 ? 14.219 31.516 14.234 1 97.56 206 GLU A N 1
ATOM 1676 C CA . GLU A 1 206 ? 13.586 32.812 14.477 1 97.56 206 GLU A CA 1
ATOM 1677 C C . GLU A 1 206 ? 12.109 32.781 14.07 1 97.56 206 GLU A C 1
ATOM 1679 O O . GLU A 1 206 ? 11.258 33.312 14.781 1 97.56 206 GLU A O 1
ATOM 1684 N N . LEU A 1 207 ? 11.922 32.219 12.922 1 97.81 207 LEU A N 1
ATOM 1685 C CA . LEU A 1 207 ? 10.547 32.062 12.453 1 97.81 207 LEU A CA 1
ATOM 1686 C C . LEU A 1 207 ? 9.742 31.172 13.398 1 97.81 207 LEU A C 1
ATOM 1688 O O . LEU A 1 207 ? 8.586 31.469 13.711 1 97.81 207 LEU A O 1
ATOM 1692 N N . TYR A 1 208 ? 10.391 30.062 13.781 1 97.88 208 TYR A N 1
ATOM 1693 C CA . TYR A 1 208 ? 9.805 29.172 14.773 1 97.88 208 TYR A CA 1
ATOM 1694 C C . TYR A 1 208 ? 9.336 29.953 15.992 1 97.88 208 TYR A C 1
ATOM 1696 O O . TYR A 1 208 ? 8.195 29.797 16.438 1 97.88 208 TYR A O 1
ATOM 1704 N N . SER A 1 209 ? 10.164 30.75 16.516 1 98 209 SER A N 1
ATOM 1705 C CA . SER A 1 209 ? 9.875 31.578 17.688 1 98 209 SER A CA 1
ATOM 1706 C C . SER A 1 209 ? 8.711 32.531 17.422 1 98 209 SER A C 1
ATOM 1708 O O . SER A 1 209 ? 7.781 32.625 18.234 1 98 209 SER A O 1
ATOM 1710 N N . TYR A 1 210 ? 8.703 33.156 16.375 1 97.06 210 TYR A N 1
ATOM 1711 C CA . TYR A 1 210 ? 7.688 34.125 16.031 1 97.06 210 TYR A CA 1
ATOM 1712 C C . TYR A 1 210 ? 6.336 33.469 15.805 1 97.06 210 TYR A C 1
ATOM 1714 O O . TYR A 1 210 ? 5.332 33.875 16.391 1 97.06 210 TYR A O 1
ATOM 1722 N N . LEU A 1 211 ? 6.324 32.438 15 1 97.75 211 LEU A N 1
ATOM 1723 C CA . LEU A 1 211 ? 5.078 31.828 14.578 1 97.75 211 LEU A CA 1
ATOM 1724 C C . LEU A 1 211 ? 4.418 31.078 15.727 1 97.75 211 LEU A C 1
ATOM 1726 O O . LEU A 1 211 ? 3.191 31.078 15.859 1 97.75 211 LEU A O 1
ATOM 1730 N N . LEU A 1 212 ? 5.25 30.484 16.547 1 97.38 212 LEU A N 1
ATOM 1731 C CA . LEU A 1 212 ? 4.711 29.672 17.641 1 97.38 212 LEU A CA 1
ATOM 1732 C C . LEU A 1 212 ? 4.703 30.453 18.938 1 97.38 212 LEU A C 1
ATOM 1734 O O . LEU A 1 212 ? 4.227 29.953 19.969 1 97.38 212 LEU A O 1
ATOM 1738 N N . GLN A 1 213 ? 5.203 31.656 18.938 1 96.12 213 GLN A N 1
ATOM 1739 C CA . GLN A 1 213 ? 5.277 32.531 20.109 1 96.12 213 GLN A CA 1
ATOM 1740 C C . GLN A 1 213 ? 6.004 31.828 21.25 1 96.12 213 GLN A C 1
ATOM 1742 O O . GLN A 1 213 ? 5.484 31.75 22.375 1 96.12 213 GLN A O 1
ATOM 1747 N N . VAL A 1 214 ? 7.16 31.375 20.875 1 95.94 214 VAL A N 1
ATOM 1748 C CA . VAL A 1 214 ? 8.078 30.766 21.828 1 95.94 214 VAL A CA 1
ATOM 1749 C C . VAL A 1 214 ? 9.312 31.656 22 1 95.94 214 VAL A C 1
ATOM 1751 O O . VAL A 1 214 ? 9.938 32.062 21.016 1 95.94 214 VAL A O 1
ATOM 1754 N N . PRO A 1 215 ? 9.633 31.953 23.312 1 96.94 215 PRO A N 1
ATOM 1755 C CA . PRO A 1 215 ? 10.852 32.75 23.5 1 96.94 215 PRO A CA 1
ATOM 1756 C C . PRO A 1 215 ? 12.086 32.062 22.891 1 96.94 215 PRO A C 1
ATOM 1758 O O . PRO A 1 215 ? 12.211 30.844 22.922 1 96.94 215 PRO A O 1
ATOM 1761 N N . MET A 1 216 ? 12.961 32.906 22.422 1 96.19 216 MET A N 1
ATOM 1762 C CA . MET A 1 216 ? 14.125 32.438 21.703 1 96.19 216 MET A CA 1
ATOM 1763 C C . MET A 1 216 ? 14.93 31.453 22.547 1 96.19 216 MET A C 1
ATOM 1765 O O . MET A 1 216 ? 15.516 30.5 22.031 1 96.19 216 MET A O 1
ATOM 1769 N N . ASP A 1 217 ? 14.938 31.641 23.812 1 96.06 217 ASP A N 1
ATOM 1770 C CA . ASP A 1 217 ? 15.734 30.797 24.703 1 96.06 217 ASP A CA 1
ATOM 1771 C C . ASP A 1 217 ? 15.055 29.453 24.938 1 96.06 217 ASP A C 1
ATOM 1773 O O . ASP A 1 217 ? 15.641 28.547 25.531 1 96.06 217 ASP A O 1
ATOM 1777 N N . GLN A 1 218 ? 13.828 29.328 24.406 1 96.19 218 GLN A N 1
ATOM 1778 C CA . GLN A 1 218 ? 13.094 28.078 24.562 1 96.19 218 GLN A CA 1
ATOM 1779 C C . GLN A 1 218 ? 12.906 27.375 23.203 1 96.19 218 GLN A C 1
ATOM 1781 O O . GLN A 1 218 ? 12.273 26.328 23.125 1 96.19 218 GLN A O 1
ATOM 1786 N N . VAL A 1 219 ? 13.43 27.969 22.25 1 96.88 219 VAL A N 1
ATOM 1787 C CA . VAL A 1 219 ? 13.383 27.359 20.938 1 96.88 219 VAL A CA 1
ATOM 1788 C C . VAL A 1 219 ? 14.266 26.109 20.906 1 96.88 219 VAL A C 1
ATOM 1790 O O . VAL A 1 219 ? 15.383 26.125 21.438 1 96.88 219 VAL A O 1
ATOM 1793 N N . PRO A 1 220 ? 13.75 25.047 20.344 1 97.31 220 PRO A N 1
ATOM 1794 C CA . PRO A 1 220 ? 14.555 23.812 20.312 1 97.31 220 PRO A CA 1
ATOM 1795 C C . PRO A 1 220 ? 15.766 23.938 19.391 1 97.31 220 PRO A C 1
ATOM 1797 O O . PRO A 1 220 ? 15.797 24.797 18.516 1 97.31 220 PRO A O 1
ATOM 1800 N N . GLN A 1 221 ? 16.703 23.062 19.625 1 95.31 221 GLN A N 1
ATOM 1801 C CA . GLN A 1 221 ? 17.906 23.047 18.797 1 95.31 221 GLN A CA 1
ATOM 1802 C C . GLN A 1 221 ? 17.688 22.219 17.531 1 95.31 221 GLN A C 1
ATOM 1804 O O . GLN A 1 221 ? 18.375 22.438 16.531 1 95.31 221 GLN A O 1
ATOM 1809 N N . VAL A 1 222 ? 16.75 21.25 17.641 1 97.19 222 VAL A N 1
ATOM 1810 C CA . VAL A 1 222 ? 16.469 20.344 16.531 1 97.19 222 VAL A CA 1
ATOM 1811 C C . VAL A 1 222 ? 14.961 20.203 16.344 1 97.19 222 VAL A C 1
ATOM 1813 O O . VAL A 1 222 ? 14.203 20.172 17.328 1 97.19 222 VAL A O 1
ATOM 1816 N N . VAL A 1 223 ? 14.578 20.234 15.148 1 97.25 223 VAL A N 1
ATOM 1817 C CA . VAL A 1 223 ? 13.203 19.922 14.781 1 97.25 223 VAL A CA 1
ATOM 1818 C C . VAL A 1 223 ? 13.195 18.781 13.758 1 97.25 223 VAL A C 1
ATOM 1820 O O . VAL A 1 223 ? 13.945 18.828 12.781 1 97.25 223 VAL A O 1
ATOM 1823 N N . GLY A 1 224 ? 12.461 17.734 14.055 1 96.75 224 GLY A N 1
ATOM 1824 C CA . GLY A 1 224 ? 12.352 16.594 13.172 1 96.75 224 GLY A CA 1
ATOM 1825 C C . GLY A 1 224 ? 10.953 16.016 13.109 1 96.75 224 GLY A C 1
ATOM 1826 O O . GLY A 1 224 ? 10.266 15.914 14.133 1 96.75 224 GLY A O 1
ATOM 1827 N N . HIS A 1 225 ? 10.484 15.727 11.938 1 94.94 225 HIS A N 1
ATOM 1828 C CA . HIS A 1 225 ? 9.141 15.188 11.75 1 94.94 225 HIS A CA 1
ATOM 1829 C C . HIS A 1 225 ? 9.078 14.281 10.523 1 94.94 225 HIS A C 1
ATOM 1831 O O . HIS A 1 225 ? 10.055 14.172 9.773 1 94.94 225 HIS A O 1
ATOM 1837 N N . LEU A 1 226 ? 7.941 13.609 10.258 1 92.06 226 LEU A N 1
ATOM 1838 C CA . LEU A 1 226 ? 7.797 12.602 9.219 1 92.06 226 LEU A CA 1
ATOM 1839 C C . LEU A 1 226 ? 7.496 13.25 7.871 1 92.06 226 LEU A C 1
ATOM 1841 O O . LEU A 1 226 ? 7.418 12.562 6.852 1 92.06 226 LEU A O 1
ATOM 1845 N N . CYS A 1 227 ? 7.32 14.484 7.754 1 87.75 227 CYS A N 1
ATOM 1846 C CA . CYS A 1 227 ? 7.215 15.289 6.543 1 87.75 227 CYS A CA 1
ATOM 1847 C C . CYS A 1 227 ? 5.812 15.203 5.957 1 87.75 227 CYS A C 1
ATOM 1849 O O . CYS A 1 227 ? 4.953 14.492 6.48 1 87.75 227 CYS A O 1
ATOM 1851 N N . CYS A 1 228 ? 5.523 16.047 4.93 1 85.31 228 CYS A N 1
ATOM 1852 C CA . CYS A 1 228 ? 4.77 15.945 3.688 1 85.31 228 CYS A CA 1
ATOM 1853 C C . CYS A 1 228 ? 3.324 16.391 3.887 1 85.31 228 CYS A C 1
ATOM 1855 O O . CYS A 1 228 ? 2.469 16.125 3.039 1 85.31 228 CYS A O 1
ATOM 1857 N N . GLY A 1 229 ? 3 16.875 4.996 1 94.31 229 GLY A N 1
ATOM 1858 C CA . GLY A 1 229 ? 1.835 17.734 5.152 1 94.31 229 GLY A CA 1
ATOM 1859 C C . GLY A 1 229 ? 0.522 16.984 5.027 1 94.31 229 GLY A C 1
ATOM 1860 O O . GLY A 1 229 ? -0.477 17.531 4.57 1 94.31 229 GLY A O 1
ATOM 1861 N N . GLN A 1 230 ? 0.468 15.719 5.242 1 97.38 230 GLN A N 1
ATOM 1862 C CA . GLN A 1 230 ? -0.774 14.961 5.352 1 97.38 230 GLN A CA 1
ATOM 1863 C C . GLN A 1 230 ? -0.924 14.344 6.738 1 97.38 230 GLN A C 1
ATOM 1865 O O . GLN A 1 230 ? -0.062 13.578 7.18 1 97.38 230 GLN A O 1
ATOM 1870 N N . PHE A 1 231 ? -2.008 14.766 7.41 1 98.38 231 PHE A N 1
ATOM 1871 C CA . PHE A 1 231 ? -2.146 14.344 8.805 1 98.38 231 PHE A CA 1
ATOM 1872 C C . PHE A 1 231 ? -3.594 14.461 9.266 1 98.38 231 PHE A C 1
ATOM 1874 O O . PHE A 1 231 ? -4.418 15.07 8.578 1 98.38 231 PHE A O 1
ATOM 1881 N N . VAL A 1 232 ? -3.891 13.82 10.344 1 98.69 232 VAL A N 1
ATOM 1882 C CA . VAL A 1 232 ? -5.184 13.867 11.016 1 98.69 232 VAL A CA 1
ATOM 1883 C C . VAL A 1 232 ? -5.016 14.461 12.414 1 98.69 232 VAL A C 1
ATOM 1885 O O . VAL A 1 232 ? -4.059 14.141 13.117 1 98.69 232 VAL A O 1
ATOM 1888 N N . VAL A 1 233 ? -5.938 15.406 12.742 1 98.88 233 VAL A N 1
ATOM 1889 C CA . VAL A 1 233 ? -5.852 16.078 14.023 1 98.88 233 VAL A CA 1
ATOM 1890 C C . VAL A 1 233 ? -7.195 16 14.742 1 98.88 233 VAL A C 1
ATOM 1892 O O . VAL A 1 233 ? -8.25 16.156 14.125 1 98.88 233 VAL A O 1
ATOM 1895 N N . ALA A 1 234 ? -7.148 15.766 16.016 1 98.75 234 ALA A N 1
ATOM 1896 C CA . ALA A 1 234 ? -8.344 15.781 16.844 1 98.75 234 ALA A CA 1
ATOM 1897 C C . ALA A 1 234 ? -8.781 17.219 17.156 1 98.75 234 ALA A C 1
ATOM 1899 O O . ALA A 1 234 ? -7.945 18.109 17.266 1 98.75 234 ALA A O 1
ATOM 1900 N N . ARG A 1 235 ? -10.023 17.406 17.359 1 98.81 235 ARG A N 1
ATOM 1901 C CA . ARG A 1 235 ? -10.609 18.703 17.656 1 98.81 235 ARG A CA 1
ATOM 1902 C C . ARG A 1 235 ? -9.93 19.344 18.859 1 98.81 235 ARG A C 1
ATOM 1904 O O . ARG A 1 235 ? -9.516 20.5 18.812 1 98.81 235 ARG A O 1
ATOM 1911 N N . ASP A 1 236 ? -9.773 18.562 19.906 1 98.12 236 ASP A N 1
ATOM 1912 C CA . ASP A 1 236 ? -9.242 19.094 21.156 1 98.12 236 ASP A CA 1
ATOM 1913 C C . ASP A 1 236 ? -7.816 19.609 20.969 1 98.12 236 ASP A C 1
ATOM 1915 O O . ASP A 1 236 ? -7.41 20.578 21.625 1 98.12 236 ASP A O 1
ATOM 1919 N N . ARG A 1 237 ? -7.145 18.984 20.109 1 98.38 237 ARG A N 1
ATOM 1920 C CA . ARG A 1 237 ? -5.77 19.406 19.859 1 98.38 237 ARG A CA 1
ATOM 1921 C C . ARG A 1 237 ? -5.73 20.734 19.125 1 98.38 237 ARG A C 1
ATOM 1923 O O . ARG A 1 237 ? -4.879 21.578 19.391 1 98.38 237 ARG A O 1
ATOM 1930 N N . ILE A 1 238 ? -6.547 20.922 18.156 1 98.81 238 ILE A N 1
ATOM 1931 C CA . ILE A 1 238 ? -6.656 22.203 17.484 1 98.81 238 ILE A CA 1
ATOM 1932 C C . ILE A 1 238 ? -7.059 23.281 18.5 1 98.81 238 ILE A C 1
ATOM 1934 O O . ILE A 1 238 ? -6.465 24.375 18.531 1 98.81 238 ILE A O 1
ATOM 1938 N N . LEU A 1 239 ? -7.977 22.953 19.344 1 98.69 239 LEU A N 1
ATOM 1939 C CA . LEU A 1 239 ? -8.547 23.922 20.281 1 98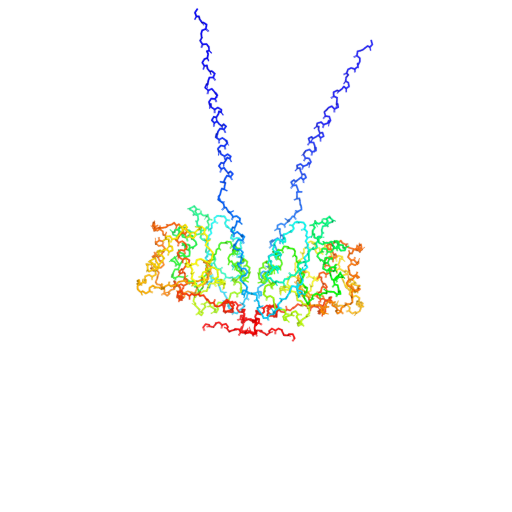.69 239 LEU A CA 1
ATOM 1940 C C . LEU A 1 239 ? -7.582 24.172 21.438 1 98.69 239 LEU A C 1
ATOM 1942 O O . LEU A 1 239 ? -7.801 25.094 22.234 1 98.69 239 LEU A O 1
ATOM 1946 N N . ALA A 1 240 ? -6.574 23.422 21.547 1 98.25 240 ALA A N 1
ATOM 1947 C CA . ALA A 1 240 ? -5.59 23.625 22.609 1 98.25 240 ALA A CA 1
ATOM 1948 C C . ALA A 1 240 ? -4.824 24.938 22.391 1 98.25 240 ALA A C 1
ATOM 1950 O O . ALA A 1 240 ? -4.156 25.422 23.297 1 98.25 240 ALA A O 1
ATOM 1951 N N . ARG A 1 241 ? -4.938 25.5 21.234 1 97.44 241 ARG A N 1
ATOM 1952 C CA . ARG A 1 241 ? -4.41 26.828 20.922 1 97.44 241 ARG A CA 1
ATOM 1953 C C . ARG A 1 241 ? -5.535 27.797 20.562 1 97.44 241 ARG A C 1
ATOM 1955 O O . ARG A 1 241 ? -6.527 27.391 19.938 1 97.44 241 ARG A O 1
ATOM 1962 N N . PRO A 1 242 ? -5.371 28.953 21.016 1 97.94 242 PRO A N 1
ATOM 1963 C CA . PRO A 1 242 ? -6.406 29.906 20.625 1 97.94 242 PRO A CA 1
ATOM 1964 C C . PRO A 1 242 ? -6.438 30.156 19.125 1 97.94 242 PRO A C 1
ATOM 1966 O O . PRO A 1 242 ? -5.414 30.031 18.438 1 97.94 242 PRO A O 1
ATOM 1969 N N . ARG A 1 243 ? -7.566 30.562 18.609 1 98.44 243 ARG A N 1
ATOM 1970 C CA . ARG A 1 243 ? -7.777 30.875 17.203 1 98.44 243 ARG A CA 1
ATOM 1971 C C . ARG A 1 243 ? -6.73 31.875 16.703 1 98.44 243 ARG A C 1
ATOM 1973 O O . ARG A 1 243 ? -6.281 31.781 15.562 1 98.44 243 ARG A O 1
ATOM 1980 N N . GLU A 1 244 ? -6.34 32.812 17.578 1 98.06 244 GLU A N 1
ATOM 1981 C CA . GLU A 1 244 ? -5.434 33.875 17.234 1 98.06 244 GLU A CA 1
ATOM 1982 C C . GLU A 1 244 ? -4.07 33.344 16.797 1 98.06 244 GLU A C 1
ATOM 1984 O O . GLU A 1 244 ? -3.393 33.969 15.969 1 98.06 244 GLU A O 1
ATOM 1989 N N . ASP A 1 245 ? -3.701 32.219 17.328 1 98.12 245 ASP A N 1
ATOM 1990 C CA . ASP A 1 245 ? -2.426 31.641 16.938 1 98.12 245 ASP A CA 1
ATOM 1991 C C . ASP A 1 245 ? -2.439 31.219 15.469 1 98.12 245 ASP A C 1
ATOM 1993 O O . ASP A 1 245 ? -1.48 31.484 14.734 1 98.12 245 ASP A O 1
ATOM 1997 N N . TYR A 1 246 ? -3.488 30.609 15.047 1 98.75 246 TYR A N 1
ATOM 1998 C CA . TYR A 1 246 ? -3.627 30.203 13.656 1 98.75 246 TYR A CA 1
ATOM 1999 C C . TYR A 1 246 ? -3.764 31.406 12.742 1 98.75 246 TYR A C 1
ATOM 2001 O O . TYR A 1 246 ? -3.189 31.438 11.656 1 98.75 246 TYR A O 1
ATOM 2009 N N . GLU A 1 247 ? -4.508 32.406 13.227 1 98.62 247 GLU A N 1
ATOM 2010 C CA . GLU A 1 247 ? -4.672 33.625 12.461 1 98.62 247 GLU A CA 1
ATOM 2011 C C . GLU A 1 247 ? -3.332 34.344 12.25 1 98.62 247 GLU A C 1
ATOM 2013 O O . GLU A 1 247 ? -3.072 34.875 11.18 1 98.62 247 GLU A O 1
ATOM 2018 N N . ARG A 1 248 ? -2.557 34.312 13.25 1 98.19 248 ARG A N 1
ATOM 2019 C CA . ARG A 1 248 ? -1.242 34.938 13.164 1 98.19 248 ARG A CA 1
ATOM 2020 C C . ARG A 1 248 ? -0.386 34.281 12.094 1 98.19 248 ARG A C 1
ATOM 2022 O O . ARG A 1 248 ? 0.252 34.969 11.289 1 98.19 248 ARG A O 1
ATOM 2029 N N . ILE A 1 249 ? -0.351 32.969 12.039 1 98.75 249 ILE A N 1
ATOM 2030 C CA . ILE A 1 249 ? 0.445 32.25 11.062 1 98.75 249 ILE A CA 1
ATOM 2031 C C . ILE A 1 249 ? -0.111 32.469 9.664 1 98.75 249 ILE A C 1
ATOM 2033 O O . ILE A 1 249 ? 0.649 32.688 8.711 1 98.75 249 ILE A O 1
ATOM 2037 N N . LEU A 1 250 ? -1.436 32.438 9.602 1 98.75 250 LEU A N 1
ATOM 2038 C CA . LEU A 1 250 ? -2.086 32.688 8.32 1 98.75 250 LEU A CA 1
ATOM 2039 C C . LEU A 1 250 ? -1.783 34.094 7.828 1 98.75 250 LEU A C 1
ATOM 2041 O O . LEU A 1 250 ? -1.541 34.312 6.637 1 98.75 250 LEU A O 1
ATOM 2045 N N . THR A 1 251 ? -1.805 35.094 8.734 1 98.56 251 THR A N 1
ATOM 2046 C CA . THR A 1 251 ? -1.479 36.469 8.391 1 98.56 251 THR A CA 1
ATOM 2047 C C . THR A 1 251 ? -0.027 36.594 7.93 1 98.56 251 THR A C 1
ATOM 2049 O O . THR A 1 251 ? 0.27 37.281 6.957 1 98.56 251 THR A O 1
ATOM 2052 N N . TRP A 1 252 ? 0.844 35.906 8.617 1 98.69 252 TRP A N 1
ATOM 2053 C CA . TRP A 1 252 ? 2.24 35.906 8.195 1 98.69 252 TRP A CA 1
ATOM 2054 C C . TRP A 1 252 ? 2.373 35.344 6.777 1 98.69 252 TRP A C 1
ATOM 2056 O O . TRP A 1 252 ? 3.088 35.938 5.953 1 98.69 252 TRP A O 1
ATOM 2066 N N . ALA A 1 253 ? 1.703 34.25 6.457 1 98.56 253 ALA A N 1
ATOM 2067 C CA . ALA A 1 253 ? 1.733 33.656 5.125 1 98.56 253 ALA A CA 1
ATOM 2068 C C . ALA A 1 253 ? 1.245 34.656 4.07 1 98.56 253 ALA A C 1
ATOM 2070 O O . ALA A 1 253 ? 1.807 34.719 2.977 1 98.56 253 ALA A O 1
ATOM 2071 N N . ALA A 1 254 ? 0.309 35.406 4.426 1 98.31 254 ALA A N 1
ATOM 2072 C CA . ALA A 1 254 ? -0.355 36.312 3.486 1 98.31 254 ALA A CA 1
ATOM 2073 C C . ALA A 1 254 ? 0.481 37.562 3.24 1 98.31 254 ALA A C 1
ATOM 2075 O O . ALA A 1 254 ? 0.389 38.188 2.178 1 98.31 254 ALA A O 1
ATOM 2076 N N . THR A 1 255 ? 1.355 37.906 4.23 1 98.44 255 THR A N 1
ATOM 2077 C CA . THR A 1 255 ? 1.854 39.281 4.164 1 98.44 255 THR A CA 1
ATOM 2078 C C . THR A 1 255 ? 3.381 39.312 4.145 1 98.44 255 THR A C 1
ATOM 2080 O O . THR A 1 255 ? 3.988 40.312 3.787 1 98.44 255 THR A O 1
ATOM 2083 N N . THR A 1 256 ? 3.973 38.219 4.578 1 98.19 256 THR A N 1
ATOM 2084 C CA . THR A 1 256 ? 5.422 38.25 4.715 1 98.19 256 THR A CA 1
ATOM 2085 C C . THR A 1 256 ? 6.086 38.531 3.363 1 98.19 256 THR A C 1
ATOM 2087 O O . THR A 1 256 ? 5.625 38.031 2.332 1 98.19 256 THR A O 1
ATOM 2090 N N . ASP A 1 257 ? 7.145 39.281 3.379 1 97.12 257 ASP A N 1
ATOM 2091 C CA . ASP A 1 257 ? 7.973 39.531 2.199 1 97.12 257 ASP A CA 1
ATOM 2092 C C . ASP A 1 257 ? 9.336 38.844 2.35 1 97.12 257 ASP A C 1
ATOM 2094 O O . ASP A 1 257 ? 10.234 39.062 1.529 1 97.12 257 ASP A O 1
ATOM 2098 N N . PHE A 1 258 ? 9.453 38.062 3.355 1 97.44 258 PHE A N 1
ATOM 2099 C CA . PHE A 1 258 ? 10.727 37.438 3.686 1 97.44 258 PHE A CA 1
ATOM 2100 C C . PHE A 1 258 ? 11.055 36.344 2.682 1 97.44 258 PHE A C 1
ATOM 2102 O O . PHE A 1 258 ? 12.219 36.125 2.344 1 97.44 258 PHE A O 1
ATOM 2109 N N . THR A 1 259 ? 10.109 35.562 2.213 1 97.88 259 THR A N 1
ATOM 2110 C CA . THR A 1 259 ? 10.258 34.469 1.278 1 97.88 259 THR A CA 1
ATOM 2111 C C . THR A 1 259 ? 9.031 34.344 0.374 1 97.88 259 THR A C 1
ATOM 2113 O O . THR A 1 259 ? 8.125 35.188 0.442 1 97.88 259 THR A O 1
ATOM 2116 N N . ASP A 1 260 ? 9.062 33.406 -0.555 1 97.56 260 ASP A N 1
ATOM 2117 C CA . ASP A 1 260 ? 7.941 33.219 -1.469 1 97.56 260 ASP A CA 1
ATOM 2118 C C . ASP A 1 260 ? 7.035 32.062 -0.998 1 97.56 260 ASP A C 1
ATOM 2120 O O . ASP A 1 260 ? 7.176 31.594 0.128 1 97.56 260 ASP A O 1
ATOM 2124 N N . SER A 1 261 ? 6.066 31.781 -1.86 1 97.25 261 SER A N 1
ATOM 2125 C CA . SER A 1 261 ? 5.047 30.797 -1.49 1 97.25 261 SER A CA 1
ATOM 2126 C C . SER A 1 261 ? 5.676 29.469 -1.099 1 97.25 261 SER A C 1
ATOM 2128 O O . SER A 1 261 ? 5.223 28.812 -0.155 1 97.25 261 SER A O 1
ATOM 2130 N N . TYR A 1 262 ? 6.684 29.078 -1.815 1 96.25 262 TYR A N 1
ATOM 2131 C CA . TYR A 1 262 ? 7.367 27.828 -1.502 1 96.25 262 TYR A CA 1
ATOM 2132 C C . TYR A 1 262 ?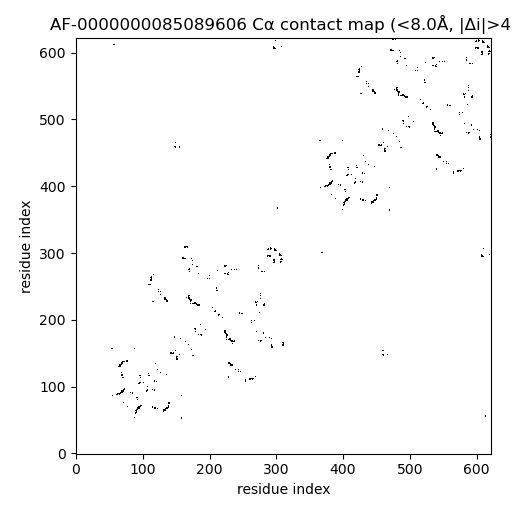 8 27.875 -0.116 1 96.25 262 TYR A C 1
ATOM 2134 O O . TYR A 1 262 ? 7.809 26.969 0.697 1 96.25 262 TYR A O 1
ATOM 2142 N N . GLY A 1 263 ? 8.75 28.906 0.156 1 97.38 263 GLY A N 1
ATOM 2143 C CA . GLY A 1 263 ? 9.398 29.047 1.449 1 97.38 263 GLY A CA 1
ATOM 2144 C C . GLY A 1 263 ? 8.414 29.109 2.605 1 97.38 263 GLY A C 1
ATOM 2145 O O . GLY A 1 263 ? 8.688 28.594 3.688 1 97.38 263 GLY A O 1
ATOM 2146 N N . ILE A 1 264 ? 7.254 29.766 2.402 1 98.31 264 ILE A N 1
ATOM 2147 C CA . ILE A 1 264 ? 6.207 29.844 3.414 1 98.31 264 ILE A CA 1
ATOM 2148 C C . ILE A 1 264 ? 5.68 28.453 3.73 1 98.31 264 ILE A C 1
ATOM 2150 O O . ILE A 1 264 ? 5.633 28.047 4.895 1 98.31 264 ILE A O 1
ATOM 2154 N N . GLY A 1 265 ? 5.328 27.703 2.66 1 97.56 265 GLY A N 1
ATOM 2155 C CA . GLY A 1 265 ? 4.836 26.344 2.844 1 97.56 265 GLY A CA 1
ATOM 2156 C C . GLY A 1 265 ? 5.852 25.422 3.494 1 97.56 265 GLY A C 1
ATOM 2157 O O . GLY A 1 265 ? 5.504 24.625 4.363 1 97.56 265 GLY A O 1
ATOM 2158 N N . TRP A 1 266 ? 7.102 25.594 3.021 1 96.12 266 TRP A N 1
ATOM 2159 C CA . TRP A 1 266 ? 8.203 24.812 3.564 1 96.12 266 TRP A CA 1
ATOM 2160 C C . TRP A 1 266 ? 8.344 25.031 5.066 1 96.12 266 TRP A C 1
ATOM 2162 O O . TRP A 1 266 ? 8.5 24.062 5.828 1 96.12 266 TRP A O 1
ATOM 2172 N N . THR A 1 267 ? 8.242 26.219 5.52 1 97.38 267 THR A N 1
ATOM 2173 C CA . THR A 1 267 ? 8.398 26.594 6.922 1 97.38 267 THR A CA 1
ATOM 2174 C C . THR A 1 267 ? 7.266 26.016 7.766 1 97.38 267 THR A C 1
ATOM 2176 O O . THR A 1 267 ? 7.504 25.375 8.789 1 97.38 267 THR A O 1
ATOM 2179 N N . ILE A 1 268 ? 6.062 26.172 7.312 1 98.12 268 ILE A N 1
ATOM 2180 C CA . ILE A 1 268 ? 4.895 25.781 8.094 1 98.12 268 ILE A CA 1
ATOM 2181 C C . ILE A 1 268 ? 4.816 24.25 8.164 1 98.12 268 ILE A C 1
ATOM 2183 O O . ILE A 1 268 ? 4.426 23.688 9.188 1 98.12 268 ILE A O 1
ATOM 2187 N N . GLU A 1 269 ? 5.184 23.547 7.109 1 97.06 269 GLU A N 1
ATOM 2188 C CA . GLU A 1 269 ? 5.195 22.078 7.086 1 97.06 269 GLU A CA 1
ATOM 2189 C C . GLU A 1 269 ? 6.066 21.516 8.203 1 97.06 269 GLU A C 1
ATOM 2191 O O . GLU A 1 269 ? 5.789 20.438 8.727 1 97.06 269 GLU A O 1
ATOM 2196 N N . LYS A 1 270 ? 7.031 22.25 8.586 1 96.88 270 LYS A N 1
ATOM 2197 C CA . LYS A 1 270 ? 8.031 21.734 9.523 1 96.88 270 LYS A CA 1
ATOM 2198 C C . LYS A 1 270 ? 7.598 21.984 10.969 1 96.88 270 LYS A C 1
ATOM 2200 O O . LYS A 1 270 ? 8.25 21.516 11.906 1 96.88 270 LYS A O 1
ATOM 2205 N N . ILE A 1 271 ? 6.434 22.625 11.133 1 97.31 271 ILE A N 1
ATOM 2206 C CA . ILE A 1 271 ? 6.082 22.922 12.516 1 97.31 271 ILE A CA 1
ATOM 2207 C C . ILE A 1 271 ? 4.66 22.438 12.805 1 97.31 271 ILE A C 1
ATOM 2209 O O . ILE A 1 271 ? 4.141 22.641 13.906 1 97.31 271 ILE A O 1
ATOM 2213 N N . TRP A 1 272 ? 3.982 21.734 11.852 1 98.25 272 TRP A N 1
ATOM 2214 C CA . TRP A 1 272 ? 2.625 21.25 12.086 1 98.25 272 TRP A CA 1
ATOM 2215 C C . TRP A 1 272 ? 2.547 20.438 13.367 1 98.25 272 TRP A C 1
ATOM 2217 O O . TRP A 1 272 ? 1.687 20.688 14.219 1 98.25 272 TRP A O 1
ATOM 2227 N N . HIS A 1 273 ? 3.473 19.438 13.453 1 97.81 273 HIS A N 1
ATOM 2228 C CA . HIS A 1 273 ? 3.408 18.531 14.594 1 97.81 273 HIS A CA 1
ATOM 2229 C C . HIS A 1 273 ? 3.584 19.281 15.906 1 97.81 273 HIS A C 1
ATOM 2231 O O . HIS A 1 273 ? 2.896 19 16.891 1 97.81 273 HIS A O 1
ATOM 2237 N N . VAL A 1 274 ? 4.359 20.328 15.93 1 97.62 274 VAL A N 1
ATOM 2238 C CA . VAL A 1 274 ? 4.57 21.125 17.141 1 97.62 274 VAL A CA 1
ATOM 2239 C C . VAL A 1 274 ? 3.33 21.969 17.406 1 97.62 274 VAL A C 1
ATOM 2241 O O . VAL A 1 274 ? 2.908 22.094 18.562 1 97.62 274 VAL A O 1
ATOM 2244 N N . LEU A 1 275 ? 2.807 22.547 16.359 1 97.69 275 LEU A N 1
ATOM 2245 C CA . LEU A 1 275 ? 1.591 23.344 16.484 1 97.69 275 LEU A CA 1
ATOM 2246 C C . LEU A 1 275 ? 0.475 22.531 17.141 1 97.69 275 LEU A C 1
ATOM 2248 O O . LEU A 1 275 ? -0.339 23.078 17.875 1 97.69 275 LEU A O 1
ATOM 2252 N N . PHE A 1 276 ? 0.534 21.234 16.906 1 98.31 276 PHE A N 1
ATOM 2253 C CA . PHE A 1 276 ? -0.525 20.375 17.422 1 98.31 276 PHE A CA 1
ATOM 2254 C C . PHE A 1 276 ? -0.031 19.578 18.625 1 98.31 276 PHE A C 1
ATOM 2256 O O . PHE A 1 276 ? -0.556 18.5 18.922 1 98.31 276 PHE A O 1
ATOM 2263 N N . GLY A 1 277 ? 1.018 19.984 19.25 1 96.56 277 GLY A N 1
ATOM 2264 C CA . GLY A 1 277 ? 1.332 19.578 20.609 1 96.56 277 GLY A CA 1
ATOM 2265 C C . GLY A 1 277 ? 2.354 18.469 20.688 1 96.56 277 GLY A C 1
ATOM 2266 O O . GLY A 1 277 ? 2.602 17.906 21.75 1 96.56 277 GLY A O 1
ATOM 2267 N N . ARG A 1 278 ? 2.936 18.141 19.578 1 97.31 278 ARG A N 1
ATOM 2268 C CA . ARG A 1 278 ? 3.971 17.125 19.625 1 97.31 278 ARG A CA 1
ATOM 2269 C C . ARG A 1 278 ? 5.328 17.719 19.969 1 97.31 278 ARG A C 1
ATOM 2271 O O . ARG A 1 278 ? 5.508 18.938 19.906 1 97.31 278 ARG A O 1
ATOM 2278 N N . GLU A 1 279 ? 6.23 16.859 20.375 1 96.94 279 GLU A N 1
ATOM 2279 C CA . GLU A 1 279 ? 7.594 17.312 20.656 1 96.94 279 GLU A CA 1
ATOM 2280 C C . GLU A 1 279 ? 8.289 17.797 19.391 1 96.94 279 GLU A C 1
ATOM 2282 O O . GLU A 1 279 ? 7.945 17.375 18.281 1 96.94 279 GLU A O 1
ATOM 2287 N N . PRO A 1 280 ? 9.258 18.625 19.594 1 97.75 280 PRO A N 1
ATOM 2288 C CA . PRO A 1 280 ? 9.945 19.172 18.422 1 97.75 280 PRO A CA 1
ATOM 2289 C C . PRO A 1 280 ? 10.508 18.094 17.516 1 97.75 280 PRO A C 1
ATOM 2291 O O . PRO A 1 280 ? 10.5 18.25 16.281 1 97.75 280 PRO A O 1
ATOM 2294 N N . VAL A 1 281 ? 11.008 17.125 18.156 1 97.69 281 VAL A N 1
ATOM 2295 C CA . VAL A 1 281 ? 11.43 15.961 17.375 1 97.69 281 VAL A CA 1
ATOM 2296 C C . VAL A 1 281 ? 10.406 14.836 17.547 1 97.69 281 VAL A C 1
ATOM 2298 O O . VAL A 1 281 ? 10.328 14.211 18.609 1 97.69 281 VAL A O 1
ATOM 2301 N N . ASP A 1 282 ? 9.633 14.688 16.547 1 97.19 282 ASP A N 1
ATOM 2302 C CA . ASP A 1 282 ? 8.617 13.633 16.5 1 97.19 282 ASP A CA 1
ATOM 2303 C C . ASP A 1 282 ? 8.922 12.625 15.398 1 97.19 282 ASP A C 1
ATOM 2305 O O . ASP A 1 282 ? 8.297 12.648 14.336 1 97.19 282 ASP A O 1
ATOM 2309 N N . CYS A 1 283 ? 9.867 11.789 15.656 1 96.25 283 CYS A N 1
ATOM 2310 C CA . CYS A 1 283 ? 10.406 10.797 14.727 1 96.25 283 CYS A CA 1
ATOM 2311 C C . CYS A 1 283 ? 10.359 9.398 15.344 1 96.25 283 CYS A C 1
ATOM 2313 O O . CYS A 1 283 ? 11.391 8.859 15.734 1 96.25 283 CYS A O 1
ATOM 2315 N N . PRO A 1 284 ? 9.164 8.836 15.359 1 95.5 284 PRO A N 1
ATOM 2316 C CA . PRO A 1 284 ? 9.039 7.516 15.969 1 95.5 284 PRO A CA 1
ATOM 2317 C C . PRO A 1 284 ? 9.727 6.418 15.156 1 95.5 284 PRO A C 1
ATOM 2319 O O . PRO A 1 284 ? 9.984 6.602 13.969 1 95.5 284 PRO A O 1
ATOM 2322 N N . ARG A 1 285 ? 10 5.328 15.914 1 94.44 285 ARG A N 1
ATOM 2323 C CA . ARG A 1 285 ? 10.398 4.105 15.227 1 94.44 285 ARG A CA 1
ATOM 2324 C C . ARG A 1 285 ? 9.344 3.68 14.211 1 94.44 285 ARG A C 1
ATOM 2326 O O . ARG A 1 285 ? 8.148 3.668 14.523 1 94.44 285 ARG A O 1
ATOM 2333 N N . LEU A 1 286 ? 9.797 3.43 12.977 1 93.12 286 LEU A N 1
ATOM 2334 C CA . LEU A 1 286 ? 8.898 3.09 11.883 1 93.12 286 LEU A CA 1
ATOM 2335 C C . LEU A 1 286 ? 7.906 2.01 12.305 1 93.12 286 LEU A C 1
ATOM 2337 O O . LEU A 1 286 ? 6.699 2.164 12.125 1 93.12 286 LEU A O 1
ATOM 2341 N N . GLU A 1 287 ? 8.383 0.946 12.93 1 92 287 GLU A N 1
ATOM 2342 C CA . GLU A 1 287 ? 7.555 -0.198 13.297 1 92 287 GLU A CA 1
ATOM 2343 C C . GLU A 1 287 ? 6.52 0.186 14.352 1 92 287 GLU A C 1
ATOM 2345 O O . GLU A 1 287 ? 5.379 -0.277 14.312 1 92 287 GLU A O 1
ATOM 2350 N N . GLN A 1 288 ? 6.957 1.026 15.242 1 95.5 288 GLN A N 1
ATOM 2351 C CA . GLN A 1 288 ? 6.008 1.464 16.266 1 95.5 288 GLN A CA 1
ATOM 2352 C C . GLN A 1 288 ? 4.949 2.387 15.664 1 95.5 288 GLN A C 1
ATOM 2354 O O . GLN A 1 288 ? 3.777 2.322 16.047 1 95.5 288 GLN A O 1
ATOM 2359 N N . CYS A 1 289 ? 5.375 3.213 14.797 1 96.38 289 CYS A N 1
ATOM 2360 C CA . CYS A 1 289 ? 4.453 4.117 14.117 1 96.38 289 CYS A CA 1
ATOM 2361 C C . CYS A 1 289 ? 3.365 3.336 13.383 1 96.38 289 CYS A C 1
ATOM 2363 O O . CYS A 1 289 ? 2.178 3.611 13.555 1 96.38 289 CYS A O 1
ATOM 2365 N N . ARG A 1 290 ? 3.748 2.352 12.516 1 94.69 290 ARG A N 1
ATOM 2366 C CA . ARG A 1 290 ? 2.742 1.607 11.758 1 94.69 290 ARG A CA 1
ATOM 2367 C C . ARG A 1 290 ? 1.875 0.764 12.688 1 94.69 290 ARG A C 1
ATOM 2369 O O . ARG A 1 290 ? 0.705 0.513 12.391 1 94.69 290 ARG A O 1
ATOM 2376 N N . CYS A 1 291 ? 2.48 0.368 13.836 1 95.12 291 CYS A N 1
ATOM 2377 C CA . CYS A 1 291 ? 1.685 -0.323 14.844 1 95.12 291 CYS A CA 1
ATOM 2378 C C . CYS A 1 291 ? 0.646 0.61 15.453 1 95.12 291 CYS A C 1
ATOM 2380 O O . CYS A 1 291 ? -0.54 0.277 15.508 1 95.12 291 CYS A O 1
ATOM 2382 N N . ASP A 1 292 ? 1.024 1.76 15.867 1 96.12 292 ASP A N 1
ATOM 2383 C CA . ASP A 1 292 ? 0.141 2.721 16.516 1 96.12 292 ASP A CA 1
ATOM 2384 C C . ASP A 1 292 ? -0.943 3.211 15.562 1 96.12 292 ASP A C 1
ATOM 2386 O O . ASP A 1 292 ? -2.125 3.229 15.914 1 96.12 292 ASP A O 1
ATOM 2390 N N . ASN A 1 293 ? -0.532 3.512 14.414 1 96.12 293 ASN A N 1
ATOM 2391 C CA . ASN A 1 293 ? -1.435 4.207 13.508 1 96.12 293 ASN A CA 1
ATOM 2392 C C . ASN A 1 293 ? -2.295 3.229 12.711 1 96.12 293 ASN A C 1
ATOM 2394 O O . ASN A 1 293 ? -3.385 3.58 12.258 1 96.12 293 ASN A O 1
ATOM 2398 N N . TYR A 1 294 ? -1.793 1.924 12.555 1 93.44 294 TYR A N 1
ATOM 2399 C CA . TYR A 1 294 ? -2.473 1.08 11.578 1 93.44 294 TYR A CA 1
ATOM 2400 C C . TYR A 1 294 ? -2.658 -0.334 12.117 1 93.44 294 TYR A C 1
ATOM 2402 O O . TYR A 1 294 ? -3.18 -1.207 11.422 1 93.44 294 TYR A O 1
ATOM 2410 N N . GLY A 1 295 ? -2.188 -0.595 13.312 1 92.94 295 GLY A N 1
ATOM 2411 C CA . GLY A 1 295 ? -2.357 -1.91 13.906 1 92.94 295 GLY A CA 1
ATOM 2412 C C . GLY A 1 295 ? -1.433 -2.957 13.32 1 92.94 295 GLY A C 1
ATOM 2413 O O . GLY A 1 295 ? -1.708 -4.156 13.406 1 92.94 295 GLY A O 1
ATOM 2414 N N . TRP A 1 296 ? -0.444 -2.535 12.578 1 93.44 296 TRP A N 1
ATOM 2415 C CA . TRP A 1 296 ? 0.552 -3.428 11.992 1 93.44 296 TRP A CA 1
ATOM 2416 C C . TRP A 1 296 ? 1.726 -3.631 12.945 1 93.44 296 TRP A C 1
ATOM 2418 O O . TRP A 1 296 ? 2.787 -3.027 12.773 1 93.44 296 TRP A O 1
ATOM 2428 N N . CYS A 1 297 ? 1.592 -4.543 13.891 1 92.69 297 CYS A N 1
ATOM 2429 C CA . CYS A 1 297 ? 2.443 -4.578 15.07 1 92.69 297 CYS A CA 1
ATOM 2430 C C . CYS A 1 297 ? 3.418 -5.746 15.008 1 92.69 297 CYS A C 1
ATOM 2432 O O . CYS A 1 297 ? 4.285 -5.891 15.875 1 92.69 297 CYS A O 1
ATOM 2434 N N . GLY A 1 298 ? 3.424 -6.465 14.055 1 88.25 298 GLY A N 1
ATOM 2435 C CA . GLY A 1 298 ? 4.332 -7.594 13.93 1 88.25 298 GLY A CA 1
ATOM 2436 C C . GLY A 1 298 ? 3.619 -8.93 13.859 1 88.25 298 GLY A C 1
ATOM 2437 O O . GLY A 1 298 ? 2.398 -8.977 13.688 1 88.25 298 GLY A O 1
ATOM 2438 N N . PRO A 1 299 ? 4.375 -10.031 13.938 1 87.75 299 PRO A N 1
ATOM 2439 C CA . PRO A 1 299 ? 5.766 -10.055 14.398 1 87.75 299 PRO A CA 1
ATOM 2440 C C . PRO A 1 299 ? 6.73 -9.406 13.414 1 87.75 299 PRO A C 1
ATOM 2442 O O . PRO A 1 299 ? 6.527 -9.5 12.195 1 87.75 299 PRO A O 1
ATOM 2445 N N . LEU A 1 300 ? 7.762 -8.773 14.008 1 86.19 300 LEU A N 1
ATOM 2446 C CA . LEU A 1 300 ? 8.898 -8.266 13.242 1 86.19 300 LEU A CA 1
ATOM 2447 C C . LEU A 1 300 ? 9.859 -9.391 12.883 1 86.19 300 LEU A C 1
ATOM 2449 O O . LEU A 1 300 ? 9.719 -10.516 13.367 1 86.19 300 LEU A O 1
ATOM 2453 N N . PRO A 1 301 ? 10.789 -9.148 12.031 1 75.38 301 PRO A N 1
ATOM 2454 C CA . PRO A 1 301 ? 11.719 -10.211 11.633 1 75.38 301 PRO A CA 1
ATOM 2455 C C . PRO A 1 301 ? 12.422 -10.852 12.828 1 75.38 301 PRO A C 1
ATOM 2457 O O . PRO A 1 301 ? 12.75 -12.039 12.789 1 75.38 301 PRO A O 1
ATOM 2460 N N . ASP A 1 302 ? 12.68 -10.062 13.898 1 80.31 302 ASP A N 1
ATOM 2461 C CA . ASP A 1 302 ? 13.359 -10.594 15.07 1 80.31 302 ASP A CA 1
ATOM 2462 C C . ASP A 1 302 ? 12.367 -11.25 16.031 1 80.31 302 ASP A C 1
ATOM 2464 O O . ASP A 1 302 ? 12.734 -11.672 17.125 1 80.31 302 ASP A O 1
ATOM 2468 N N . GLY A 1 303 ? 11.086 -11.242 15.656 1 79.94 303 GLY A N 1
ATOM 2469 C CA . GLY A 1 303 ? 10.07 -11.914 16.453 1 79.94 303 GLY A CA 1
ATOM 2470 C C . GLY A 1 303 ? 9.328 -10.969 17.375 1 79.94 303 GLY A C 1
ATOM 2471 O O . GLY A 1 303 ? 8.328 -11.352 18 1 79.94 303 GLY A O 1
ATOM 2472 N N . GLU A 1 304 ? 9.758 -9.727 17.438 1 87.75 304 GLU A N 1
ATOM 2473 C CA . GLU A 1 304 ? 9.133 -8.75 18.328 1 87.75 304 GLU A CA 1
ATOM 2474 C C . GLU A 1 304 ? 7.711 -8.422 17.859 1 87.75 304 GLU A C 1
ATOM 2476 O O . GLU A 1 304 ? 7.457 -8.273 16.672 1 87.75 304 GLU A O 1
ATOM 2481 N N . ILE A 1 305 ? 6.793 -8.43 18.828 1 89.25 305 ILE A N 1
ATOM 2482 C CA . ILE A 1 305 ? 5.434 -7.945 18.594 1 89.25 305 ILE A CA 1
ATOM 2483 C C . ILE A 1 305 ? 5.199 -6.66 19.375 1 89.25 305 ILE A C 1
ATOM 2485 O O . ILE A 1 305 ? 5.336 -6.641 20.609 1 89.25 305 ILE A O 1
ATOM 2489 N N . LEU A 1 306 ? 4.812 -5.66 18.75 1 93.5 306 LEU A N 1
ATOM 2490 C CA . LEU A 1 306 ? 4.668 -4.344 19.359 1 93.5 306 LEU A CA 1
ATOM 2491 C C . LEU A 1 306 ? 3.26 -4.156 19.922 1 93.5 306 LEU A C 1
ATOM 2493 O O . LEU A 1 306 ? 2.332 -4.867 19.531 1 93.5 306 LEU A O 1
ATOM 2497 N N . ILE A 1 307 ? 3.156 -3.256 20.875 1 92.38 307 ILE A N 1
ATOM 2498 C CA . ILE A 1 307 ? 1.874 -2.896 21.469 1 92.38 307 ILE A CA 1
ATOM 2499 C C . ILE A 1 307 ? 1.436 -1.524 20.953 1 92.38 307 ILE A C 1
ATOM 2501 O O . ILE A 1 307 ? 2.184 -0.549 21.062 1 92.38 307 ILE A O 1
ATOM 2505 N N . PRO A 1 308 ? 0.251 -1.498 20.359 1 94.44 308 PRO A N 1
ATOM 2506 C CA . PRO A 1 308 ? -0.205 -0.206 19.844 1 94.44 308 PRO A CA 1
ATOM 2507 C C . PRO A 1 308 ? -0.577 0.775 20.953 1 94.44 308 PRO A C 1
ATOM 2509 O O . PRO A 1 308 ? -0.946 0.357 22.062 1 94.44 308 PRO A O 1
ATOM 2512 N N . ILE A 1 309 ? -0.53 2.02 20.641 1 93.31 309 ILE A N 1
ATOM 2513 C CA . ILE A 1 309 ? -0.912 3.076 21.562 1 93.31 309 ILE A CA 1
ATOM 2514 C C . ILE A 1 309 ? -2.416 3.018 21.828 1 93.31 309 ILE A C 1
ATOM 2516 O O . ILE A 1 309 ? -3.193 2.691 20.922 1 93.31 309 ILE A O 1
ATOM 2520 N N . MET A 1 310 ? -2.857 3.213 23.047 1 88.62 310 MET A N 1
ATOM 2521 C CA . MET A 1 310 ? -4.266 3.279 23.422 1 88.62 310 MET A CA 1
ATOM 2522 C C . MET A 1 310 ? -4.621 4.66 23.953 1 88.62 310 MET A C 1
ATOM 2524 O O . MET A 1 310 ? -3.781 5.332 24.562 1 88.62 310 MET A O 1
ATOM 2528 N N . PRO A 1 311 ? -5.871 5.164 23.656 1 85.12 311 PRO A N 1
ATOM 2529 C CA . PRO A 1 311 ? -6.262 6.492 24.125 1 85.12 311 PRO A CA 1
ATOM 2530 C C . PRO A 1 311 ? -6.223 6.609 25.656 1 85.12 311 PRO A C 1
ATOM 2532 O O . PRO A 1 311 ? -6.395 5.613 26.359 1 85.12 311 PRO A O 1
ATOM 2535 N N . MET B 1 1 ? 14.875 64.062 -69.312 1 20.25 1 MET B N 1
ATOM 2536 C CA . MET B 1 1 ? 15.258 64.062 -67.875 1 20.25 1 MET B CA 1
ATOM 2537 C C . MET B 1 1 ? 14.43 63.094 -67.062 1 20.25 1 MET B C 1
ATOM 2539 O O . MET B 1 1 ? 14.586 63 -65.875 1 20.25 1 MET B O 1
ATOM 2543 N N . ALA B 1 2 ? 13.391 62.562 -67.625 1 20.33 2 ALA B N 1
ATOM 2544 C CA . ALA B 1 2 ? 12.141 62.062 -67.062 1 20.33 2 ALA B CA 1
ATOM 2545 C C . ALA B 1 2 ? 12.32 60.688 -66.438 1 20.33 2 ALA B C 1
ATOM 2547 O O . ALA B 1 2 ? 11.336 60 -66.125 1 20.33 2 ALA B O 1
ATOM 2548 N N . ALA B 1 3 ? 13.539 60.094 -66.562 1 23.55 3 ALA B N 1
ATOM 2549 C CA . ALA B 1 3 ? 13.789 58.656 -66.5 1 23.55 3 ALA B CA 1
ATOM 2550 C C . ALA B 1 3 ? 13.609 58.125 -65.062 1 23.55 3 ALA B C 1
ATOM 2552 O O . ALA B 1 3 ? 13.445 56.906 -64.875 1 23.55 3 ALA B O 1
ATOM 2553 N N . PHE B 1 4 ? 13.82 58.938 -63.969 1 22.31 4 PHE B N 1
ATOM 2554 C CA . PHE B 1 4 ? 14.492 58.469 -62.75 1 22.31 4 PHE B CA 1
ATOM 2555 C C . PHE B 1 4 ? 13.484 57.844 -61.781 1 22.31 4 PHE B C 1
ATOM 2557 O O . PHE B 1 4 ? 13.844 57.469 -60.688 1 22.31 4 PHE B O 1
ATOM 2564 N N . ARG B 1 5 ? 12.172 58.031 -61.969 1 24.19 5 ARG B N 1
ATOM 2565 C CA . ARG B 1 5 ? 11.391 58.125 -60.75 1 24.19 5 ARG B CA 1
ATOM 2566 C C . ARG B 1 5 ? 11.18 56.75 -60.125 1 24.19 5 ARG B C 1
ATOM 2568 O O . ARG B 1 5 ? 10.68 56.656 -59 1 24.19 5 ARG B O 1
ATOM 2575 N N . ASP B 1 6 ? 11.156 55.656 -60.906 1 24.11 6 ASP B N 1
ATOM 2576 C CA . ASP B 1 6 ? 10.211 54.594 -60.562 1 24.11 6 ASP B CA 1
ATOM 2577 C C . ASP B 1 6 ? 10.758 53.719 -59.438 1 24.11 6 ASP B C 1
ATOM 2579 O O . ASP B 1 6 ? 10.25 52.625 -59.188 1 24.11 6 ASP B O 1
ATOM 2583 N N . HIS B 1 7 ? 11.922 54.062 -58.75 1 24.91 7 HIS B N 1
ATOM 2584 C CA . HIS B 1 7 ? 12.703 53.031 -58.094 1 24.91 7 HIS B CA 1
ATOM 2585 C C . HIS B 1 7 ? 12.078 52.625 -56.781 1 24.91 7 HIS B C 1
ATOM 2587 O O . HIS B 1 7 ? 12.531 51.656 -56.125 1 24.91 7 HIS B O 1
ATOM 2593 N N . SER B 1 8 ? 11.305 53.469 -56.031 1 26.89 8 SER B N 1
ATOM 2594 C CA . SER B 1 8 ? 11.383 53.469 -54.562 1 26.89 8 SER B CA 1
ATOM 2595 C C . SER B 1 8 ? 10.484 52.375 -54 1 26.89 8 SER B C 1
ATOM 2597 O O . SER B 1 8 ? 10.516 52.094 -52.781 1 26.89 8 SER B O 1
ATOM 2599 N N . HIS B 1 9 ? 9.438 51.906 -54.719 1 26.45 9 HIS B N 1
ATOM 2600 C CA . HIS B 1 9 ? 8.32 51.375 -53.938 1 26.45 9 HIS B CA 1
ATOM 2601 C C . HIS B 1 9 ? 8.648 49.969 -53.438 1 26.45 9 HIS B C 1
ATOM 2603 O O . HIS B 1 9 ? 7.797 49.312 -52.812 1 26.45 9 HIS B O 1
ATOM 2609 N N . ARG B 1 10 ? 9.82 49.344 -53.844 1 30.83 10 ARG B N 1
ATOM 2610 C CA . ARG B 1 10 ? 10.008 47.906 -53.594 1 30.83 10 ARG B CA 1
ATOM 2611 C C . ARG B 1 10 ? 10.25 47.656 -52.125 1 30.83 10 ARG B C 1
ATOM 2613 O O . ARG B 1 10 ? 10.312 46.5 -51.688 1 30.83 10 ARG B O 1
ATOM 2620 N N . SER B 1 11 ? 10.727 48.688 -51.375 1 28.55 11 SER B N 1
ATOM 2621 C CA . SER B 1 11 ? 11.461 48.312 -50.156 1 28.55 11 SER B CA 1
ATOM 2622 C C . SER B 1 11 ? 10.508 47.969 -49 1 28.55 11 SER B C 1
ATOM 2624 O O . SER B 1 11 ? 10.93 47.406 -48 1 28.55 11 SER B O 1
ATOM 2626 N N . ARG B 1 12 ? 9.273 48.562 -49.062 1 32.12 12 ARG B N 1
ATOM 2627 C CA . ARG B 1 12 ? 8.57 48.531 -47.781 1 32.12 12 ARG B CA 1
ATOM 2628 C C . ARG B 1 12 ? 8 47.125 -47.5 1 32.12 12 ARG B C 1
ATOM 2630 O O . ARG B 1 12 ? 7.738 46.781 -46.344 1 32.12 12 ARG B O 1
ATOM 2637 N N . ILE B 1 13 ? 7.582 46.5 -48.656 1 33.16 13 ILE B N 1
ATOM 2638 C CA . ILE B 1 13 ? 6.742 45.344 -48.344 1 33.16 13 ILE B CA 1
ATOM 2639 C C . ILE B 1 13 ? 7.598 44.188 -47.812 1 33.16 13 ILE B C 1
ATOM 2641 O O . ILE B 1 13 ? 7.102 43.344 -47.062 1 33.16 13 ILE B O 1
ATOM 2645 N N . SER B 1 14 ? 8.984 44.25 -48.031 1 32.97 14 SER B N 1
ATOM 2646 C CA . SER B 1 14 ? 9.828 43.188 -47.562 1 32.97 14 SER B CA 1
ATOM 2647 C C . SER B 1 14 ? 9.914 43.188 -46.031 1 32.97 14 SER B C 1
ATOM 2649 O O . SER B 1 14 ? 10.281 42.188 -45.406 1 32.97 14 SER B O 1
ATOM 2651 N N . THR B 1 15 ? 9.711 44.438 -45.469 1 32.88 15 THR B N 1
ATOM 2652 C CA . THR B 1 15 ? 9.922 44.5 -44.031 1 32.88 15 THR B CA 1
ATOM 2653 C C . THR B 1 15 ? 8.781 43.812 -43.281 1 32.88 15 THR B C 1
ATOM 2655 O O . THR B 1 15 ? 8.984 43.25 -42.219 1 32.88 15 THR B O 1
ATOM 2658 N N . LEU B 1 16 ? 7.555 43.969 -43.938 1 34.5 16 LEU B N 1
ATOM 2659 C CA . LEU B 1 16 ? 6.469 43.469 -43.094 1 34.5 16 LEU B CA 1
ATOM 2660 C C . LEU B 1 16 ? 6.496 41.938 -43.031 1 34.5 16 LEU B C 1
ATOM 2662 O O . LEU B 1 16 ? 6.234 41.375 -41.969 1 34.5 16 LEU B O 1
ATOM 2666 N N . PHE B 1 17 ? 6.801 41.281 -44.156 1 33.91 17 PHE B N 1
ATOM 2667 C CA . PHE B 1 17 ? 6.715 39.844 -44.156 1 33.91 17 PHE B CA 1
ATOM 2668 C C . PHE B 1 17 ? 7.789 39.25 -43.25 1 33.91 17 PHE B C 1
ATOM 2670 O O . PHE B 1 17 ? 7.656 38.125 -42.781 1 33.91 17 PHE B O 1
ATOM 2677 N N . LYS B 1 18 ? 8.984 39.906 -43.094 1 34.44 18 LYS B N 1
ATOM 2678 C CA . LYS B 1 18 ? 10.016 39.406 -42.188 1 34.44 18 LYS B CA 1
ATOM 2679 C C . LYS B 1 18 ? 9.547 39.5 -40.719 1 34.44 18 LYS B C 1
ATOM 2681 O O . LYS B 1 18 ? 9.984 38.719 -39.875 1 34.44 18 LYS B O 1
ATOM 2686 N N . CYS B 1 19 ? 8.672 40.5 -40.531 1 32.28 19 CYS B N 1
ATOM 2687 C CA . CYS B 1 19 ? 8.25 40.562 -39.156 1 32.28 19 CYS B CA 1
ATOM 2688 C C . CYS B 1 19 ? 7.324 39.406 -38.812 1 32.28 19 CYS B C 1
ATOM 2690 O O . CYS B 1 19 ? 7.242 39 -37.656 1 32.28 19 CYS B O 1
ATOM 2692 N N . LEU B 1 20 ? 6.527 39.031 -39.875 1 36.09 20 LEU B N 1
ATOM 2693 C CA . LEU B 1 20 ? 5.57 38.031 -39.469 1 36.09 20 LEU B CA 1
ATOM 2694 C C . LEU B 1 20 ? 6.254 36.688 -39.281 1 36.09 20 LEU B C 1
ATOM 2696 O O . LEU B 1 20 ? 5.859 35.906 -38.406 1 36.09 20 LEU B O 1
ATOM 2700 N N . ILE B 1 21 ? 7.332 36.406 -40.125 1 35 21 ILE B N 1
ATOM 2701 C CA . ILE B 1 21 ? 7.992 35.125 -39.906 1 35 21 ILE B CA 1
ATOM 2702 C C . ILE B 1 21 ? 8.695 35.125 -38.562 1 35 21 ILE B C 1
ATOM 2704 O O . ILE B 1 21 ? 8.727 34.094 -37.844 1 35 21 ILE B O 1
ATOM 2708 N N . VAL B 1 22 ? 9.219 36.344 -38.094 1 34.25 22 VAL B N 1
ATOM 2709 C CA . VAL B 1 22 ? 9.891 36.344 -36.781 1 34.25 22 VAL B CA 1
ATOM 2710 C C . VAL B 1 22 ? 8.875 36.125 -35.688 1 34.25 22 VAL B C 1
ATOM 2712 O O . VAL B 1 22 ? 9.172 35.5 -34.656 1 34.25 22 VAL B O 1
ATOM 2715 N N . ALA B 1 23 ? 7.641 36.688 -35.906 1 32.88 23 ALA B N 1
ATOM 2716 C CA . ALA B 1 23 ? 6.684 36.5 -34.812 1 32.88 23 ALA B CA 1
ATOM 2717 C C . ALA B 1 23 ? 6.242 35.062 -34.719 1 32.88 23 ALA B C 1
ATOM 2719 O O . ALA B 1 23 ? 6.078 34.5 -33.625 1 32.88 23 ALA B O 1
ATOM 2720 N N . CYS B 1 24 ? 5.977 34.438 -35.844 1 31.28 24 CYS B N 1
ATOM 2721 C CA . CYS B 1 24 ? 5.512 33.062 -35.75 1 31.28 24 CYS B CA 1
ATOM 2722 C C . CYS B 1 24 ? 6.637 32.125 -35.281 1 31.28 24 CYS B C 1
ATOM 2724 O O . CYS B 1 24 ? 6.383 31.062 -34.719 1 31.28 24 CYS B O 1
ATOM 2726 N N . ALA B 1 25 ? 7.93 32.312 -35.656 1 31.14 25 ALA B N 1
ATOM 2727 C CA . ALA B 1 25 ? 9.031 31.547 -35.094 1 31.14 25 ALA B CA 1
ATOM 2728 C C . ALA B 1 25 ? 9.195 31.828 -33.594 1 31.14 25 ALA B C 1
ATOM 2730 O O . ALA B 1 25 ? 9.57 30.938 -32.844 1 31.14 25 ALA B O 1
ATOM 2731 N N . VAL B 1 26 ? 8.945 33.094 -33.094 1 31.31 26 VAL B N 1
ATOM 2732 C CA . VAL B 1 26 ? 9.039 33.344 -31.641 1 31.31 26 VAL B CA 1
ATOM 2733 C C . VAL B 1 26 ? 7.883 32.656 -30.922 1 31.31 26 VAL B C 1
ATOM 2735 O O . VAL B 1 26 ? 8.055 32.125 -29.828 1 31.31 26 VAL B O 1
ATOM 2738 N N . LEU B 1 27 ? 6.637 32.656 -31.438 1 30.31 27 LEU B N 1
ATOM 2739 C CA . LEU B 1 27 ? 5.586 31.953 -30.688 1 30.31 27 LEU B CA 1
ATOM 2740 C C . LEU B 1 27 ? 5.828 30.438 -30.703 1 30.31 27 LEU B C 1
ATOM 2742 O O . LEU B 1 27 ? 5.465 29.75 -29.75 1 30.31 27 LEU B O 1
ATOM 2746 N N . HIS B 1 28 ? 6.203 29.828 -31.828 1 28.61 28 HIS B N 1
ATOM 2747 C CA . HIS B 1 28 ? 6.504 28.406 -31.75 1 28.61 28 HIS B CA 1
ATOM 2748 C C . HIS B 1 28 ? 7.668 28.125 -30.812 1 28.61 28 HIS B C 1
ATOM 2750 O O . HIS B 1 28 ? 7.738 27.062 -30.188 1 28.61 28 HIS B O 1
ATOM 2756 N N . PHE B 1 29 ? 8.727 28.953 -30.719 1 27.73 29 PHE B N 1
ATOM 2757 C CA . PHE B 1 29 ? 9.797 28.719 -29.75 1 27.73 29 PHE B CA 1
ATOM 2758 C C . PHE B 1 29 ? 9.273 28.875 -28.328 1 27.73 29 PHE B C 1
ATOM 2760 O O . PHE B 1 29 ? 9.812 28.266 -27.391 1 27.73 29 PHE B O 1
ATOM 2767 N N . CYS B 1 30 ? 8.438 29.875 -28.031 1 26.58 30 CYS B N 1
ATOM 2768 C CA . CYS B 1 30 ? 7.984 30.031 -26.656 1 26.58 30 CYS B CA 1
ATOM 2769 C C . CYS B 1 30 ? 7.102 28.859 -26.234 1 26.58 30 CYS B C 1
ATOM 2771 O O . CYS B 1 30 ? 6.848 28.656 -25.047 1 26.58 30 CYS B O 1
ATOM 2773 N N . SER B 1 31 ? 6.191 28.406 -27.125 1 25.12 31 SER B N 1
ATOM 2774 C CA . SER B 1 31 ? 5.305 27.375 -26.625 1 25.12 31 SER B CA 1
ATOM 2775 C C . SER B 1 31 ? 6.082 26.109 -26.25 1 25.12 31 SER B C 1
ATOM 2777 O O . SER B 1 31 ? 5.57 25.25 -25.531 1 25.12 31 SER B O 1
ATOM 2779 N N . VAL B 1 32 ? 7.004 25.703 -27.141 1 25.33 32 VAL B N 1
ATOM 2780 C CA . VAL B 1 32 ? 7.586 24.406 -26.812 1 25.33 32 VAL B CA 1
ATOM 2781 C C . VAL B 1 32 ? 8.328 24.484 -25.484 1 25.33 32 VAL B C 1
ATOM 2783 O O . VAL B 1 32 ? 8.625 23.469 -24.859 1 25.33 32 VAL B O 1
ATOM 2786 N N . TYR B 1 33 ? 9.016 25.672 -25.234 1 23.09 33 TYR B N 1
ATOM 2787 C CA . TYR B 1 33 ? 9.906 25.578 -24.094 1 23.09 33 TYR B CA 1
ATOM 2788 C C . TYR B 1 33 ? 9.117 25.5 -22.781 1 23.09 33 TYR B C 1
ATOM 2790 O O . TYR B 1 33 ? 8.781 26.531 -22.203 1 23.09 33 TYR B O 1
ATOM 2798 N N . ASN B 1 34 ? 8.039 24.984 -22.781 1 22.66 34 ASN B N 1
ATOM 2799 C CA . ASN B 1 34 ? 7.512 24.609 -21.469 1 22.66 34 ASN B CA 1
ATOM 2800 C C . ASN B 1 34 ? 8.609 24.031 -20.578 1 22.66 34 ASN B C 1
ATOM 2802 O O . ASN B 1 34 ? 8.914 22.844 -20.656 1 22.66 34 ASN B O 1
ATOM 2806 N N . TRP B 1 35 ? 9.664 24.75 -20.422 1 22.45 35 TRP B N 1
ATOM 2807 C CA . TRP B 1 35 ? 10.867 24.484 -19.641 1 22.45 35 TRP B CA 1
ATOM 2808 C C . TRP B 1 35 ? 10.516 24.094 -18.203 1 22.45 35 TRP B C 1
ATOM 2810 O O . TRP B 1 35 ? 11.375 24.094 -17.328 1 22.45 35 TRP B O 1
ATOM 2820 N N . MET B 1 36 ? 9.281 24.281 -17.812 1 23.64 36 MET B N 1
ATOM 2821 C CA . MET B 1 36 ? 9.461 23.891 -16.406 1 23.64 36 MET B CA 1
ATOM 2822 C C . MET B 1 36 ? 10.125 22.516 -16.312 1 23.64 36 MET B C 1
ATOM 2824 O O . MET B 1 36 ? 9.633 21.547 -16.891 1 23.64 36 MET B O 1
ATOM 2828 N N . PRO B 1 37 ? 11.438 22.562 -16.328 1 24.38 37 PRO B N 1
ATOM 2829 C CA . PRO B 1 37 ? 12.156 21.281 -16.219 1 24.38 37 PRO B CA 1
ATOM 2830 C C . PRO B 1 37 ? 11.523 20.328 -15.227 1 24.38 37 PRO B C 1
ATOM 2832 O O . PRO B 1 37 ? 11.523 20.594 -14.016 1 24.38 37 PRO B O 1
ATOM 2835 N N . PHE B 1 38 ? 10.32 19.906 -15.438 1 27.64 38 PHE B N 1
ATOM 2836 C CA . PHE B 1 38 ? 10 18.688 -14.703 1 27.64 38 PHE B CA 1
ATOM 2837 C C . PHE B 1 38 ? 11.133 17.672 -14.82 1 27.64 38 PHE B C 1
ATOM 2839 O O . PHE B 1 38 ? 11.266 17 -15.844 1 27.64 38 PHE B O 1
ATOM 2846 N N . ASN B 1 39 ? 12.328 18.125 -14.531 1 24.47 39 ASN B N 1
ATOM 2847 C CA . ASN B 1 39 ? 13.461 17.203 -14.57 1 24.47 39 ASN B CA 1
ATOM 2848 C C . ASN B 1 39 ? 13.109 15.844 -13.984 1 24.47 39 ASN B C 1
ATOM 2850 O O . ASN B 1 39 ? 12.609 15.758 -12.867 1 24.47 39 ASN B O 1
ATOM 2854 N N . ASN B 1 40 ? 12.922 14.922 -14.82 1 27.16 40 ASN B N 1
ATOM 2855 C CA . ASN B 1 40 ? 12.805 13.477 -14.68 1 27.16 40 ASN B CA 1
ATOM 2856 C C . ASN B 1 40 ? 13.766 12.938 -13.625 1 27.16 40 ASN B C 1
ATOM 2858 O O . ASN B 1 40 ? 13.828 11.734 -13.383 1 27.16 40 ASN B O 1
ATOM 2862 N N . HIS B 1 41 ? 14.859 13.742 -13.344 1 26.91 41 HIS B N 1
ATOM 2863 C CA . HIS B 1 41 ? 15.883 13.227 -12.43 1 26.91 41 HIS B CA 1
ATOM 2864 C C . HIS B 1 41 ? 15.344 13.117 -11.008 1 26.91 41 HIS B C 1
ATOM 2866 O O . HIS B 1 41 ? 16 12.547 -10.133 1 26.91 41 HIS B O 1
ATOM 2872 N N . VAL B 1 42 ? 14.367 13.906 -10.773 1 26.28 42 VAL B N 1
ATOM 2873 C CA . VAL B 1 42 ? 13.945 13.781 -9.383 1 26.28 42 VAL B CA 1
ATOM 2874 C C . VAL B 1 42 ? 13.25 12.438 -9.172 1 26.28 42 VAL B C 1
ATOM 2876 O O . VAL B 1 42 ? 13.008 12.023 -8.039 1 26.28 42 VAL B O 1
ATOM 2879 N N . ALA B 1 43 ? 12.812 11.883 -10.258 1 28.83 43 ALA B N 1
ATOM 2880 C CA . ALA B 1 43 ? 12.219 10.57 -10 1 28.83 43 ALA B CA 1
ATOM 2881 C C . ALA B 1 43 ? 13.289 9.539 -9.664 1 28.83 43 ALA B C 1
ATOM 2883 O O . ALA B 1 43 ? 13.008 8.539 -9 1 28.83 43 ALA B O 1
ATOM 2884 N N . ARG B 1 44 ? 14.492 9.703 -10.328 1 29.86 44 ARG B N 1
ATOM 2885 C CA . ARG B 1 44 ? 15.461 8.633 -10.102 1 29.86 44 ARG B CA 1
ATOM 2886 C C . ARG B 1 44 ? 15.922 8.617 -8.648 1 29.86 44 ARG B C 1
ATOM 2888 O O . ARG B 1 44 ? 16.109 7.543 -8.07 1 29.86 44 ARG B O 1
ATOM 2895 N N . ASP B 1 45 ? 16.406 9.789 -8.211 1 26.44 45 ASP B N 1
ATOM 2896 C CA . ASP B 1 45 ? 17.125 9.797 -6.934 1 26.44 45 ASP B CA 1
ATOM 2897 C C . ASP B 1 45 ? 16.141 9.695 -5.766 1 26.44 45 ASP B C 1
ATOM 2899 O O . ASP B 1 45 ? 16.562 9.617 -4.605 1 26.44 45 ASP B O 1
ATOM 2903 N N . MET B 1 46 ? 15.102 10.281 -6.051 1 27.08 46 MET B N 1
ATOM 2904 C CA . MET B 1 46 ? 14.18 10.117 -4.93 1 27.08 46 MET B CA 1
ATOM 2905 C C . MET B 1 46 ? 13.719 8.672 -4.809 1 27.08 46 MET B C 1
ATOM 2907 O O . MET B 1 46 ? 12.523 8.391 -4.887 1 27.08 46 MET B O 1
ATOM 2911 N N . LEU B 1 47 ? 14.414 7.812 -5.598 1 28.69 47 LEU B N 1
ATOM 2912 C CA . LEU B 1 47 ? 14.281 6.402 -5.246 1 28.69 47 LEU B CA 1
ATOM 2913 C C . LEU B 1 47 ? 14.211 6.227 -3.73 1 28.69 47 LEU B C 1
ATOM 2915 O O . LEU B 1 47 ? 14.898 6.93 -2.988 1 28.69 47 LEU B O 1
ATOM 2919 N N . LEU B 1 48 ? 13.094 5.852 -3.328 1 32.19 48 LEU B N 1
ATOM 2920 C CA . LEU B 1 48 ? 13.109 5.359 -1.956 1 32.19 48 LEU B CA 1
ATOM 2921 C C . LEU B 1 48 ? 14.523 4.938 -1.548 1 32.19 48 LEU B C 1
ATOM 2923 O O . LEU B 1 48 ? 15.172 4.16 -2.252 1 32.19 48 LEU B O 1
ATOM 2927 N N . PRO B 1 49 ? 15.367 5.848 -1.142 1 31.58 49 PRO B N 1
ATOM 2928 C CA . PRO B 1 49 ? 16.516 5.098 -0.643 1 31.58 49 PRO B CA 1
ATOM 2929 C C . PRO B 1 49 ? 16.141 3.699 -0.153 1 31.58 49 PRO B C 1
ATOM 2931 O O . PRO B 1 49 ? 15.086 3.516 0.451 1 31.58 49 PRO B O 1
ATOM 2934 N N . THR B 1 50 ? 16.359 2.648 -0.872 1 34.66 50 THR B N 1
ATOM 2935 C CA . THR B 1 50 ? 16.391 1.3 -0.316 1 34.66 50 THR B CA 1
ATOM 2936 C C . THR B 1 50 ? 16.859 1.327 1.139 1 34.66 50 THR B C 1
ATOM 2938 O O . THR B 1 50 ? 18.047 1.348 1.414 1 34.66 50 THR B O 1
ATOM 2941 N N . ASN B 1 51 ? 16.406 2.201 1.887 1 34.12 51 ASN B N 1
ATOM 2942 C CA . ASN B 1 51 ? 16.828 2.02 3.268 1 34.12 51 ASN B CA 1
ATOM 2943 C C . ASN B 1 51 ? 16.75 0.557 3.693 1 34.12 51 ASN B C 1
ATOM 2945 O O . ASN B 1 51 ? 15.664 -0.032 3.699 1 34.12 51 ASN B O 1
ATOM 2949 N N . PRO B 1 52 ? 17.859 -0.083 3.678 1 37.62 52 PRO B N 1
ATOM 2950 C CA . PRO B 1 52 ? 18 -1.457 4.164 1 37.62 52 PRO B CA 1
ATOM 2951 C C . PRO B 1 52 ? 17.109 -1.748 5.367 1 37.62 52 PRO B C 1
ATOM 2953 O O . PRO B 1 52 ? 16.984 -2.9 5.793 1 37.62 52 PRO B O 1
ATOM 2956 N N . HIS B 1 53 ? 16.656 -0.704 5.867 1 38.22 53 HIS B N 1
ATOM 2957 C CA . HIS B 1 53 ? 16.031 -1.006 7.152 1 38.22 53 HIS B CA 1
ATOM 2958 C C . HIS B 1 53 ? 14.672 -1.681 6.961 1 38.22 53 HIS B C 1
ATOM 2960 O O . HIS B 1 53 ? 14.047 -2.102 7.934 1 38.22 53 HIS B O 1
ATOM 2966 N N . PHE B 1 54 ? 14.164 -1.502 5.785 1 42.44 54 PHE B N 1
ATOM 2967 C CA . PHE B 1 54 ? 12.844 -2.129 5.723 1 42.44 54 PHE B CA 1
ATOM 2968 C C . PHE B 1 54 ? 12.977 -3.639 5.551 1 42.44 54 PHE B C 1
ATOM 2970 O O . PHE B 1 54 ? 11.969 -4.34 5.406 1 42.44 54 PHE B O 1
ATOM 2977 N N . MET B 1 55 ? 14.188 -4.047 5.16 1 43.44 55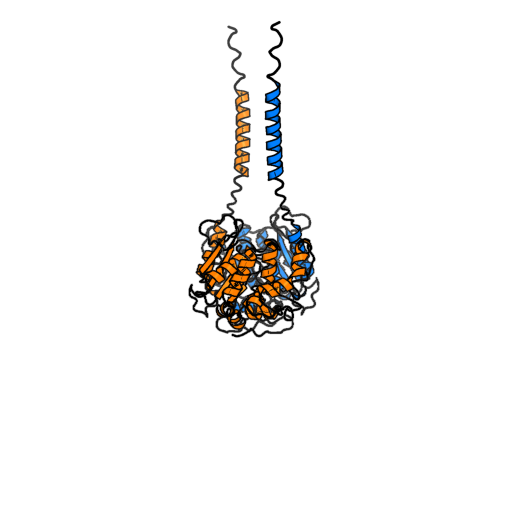 MET B N 1
ATOM 2978 C CA . MET B 1 55 ? 14.258 -5.484 4.918 1 43.44 55 MET B CA 1
ATOM 2979 C C . MET B 1 55 ? 14.391 -6.25 6.23 1 43.44 55 MET B C 1
ATOM 2981 O O . MET B 1 55 ? 15.102 -5.816 7.141 1 43.44 55 MET B O 1
ATOM 2985 N N . SER B 1 56 ? 13.453 -6.984 6.523 1 44.81 56 SER B N 1
ATOM 2986 C CA . SER B 1 56 ? 13.469 -7.926 7.641 1 44.81 56 SER B CA 1
ATOM 2987 C C . SER B 1 56 ? 14.844 -8.57 7.805 1 44.81 56 SER B C 1
ATOM 2989 O O . SER B 1 56 ? 15.336 -9.242 6.895 1 44.81 56 SER B O 1
ATOM 2991 N N . GLN B 1 57 ? 15.75 -7.992 8.516 1 47.94 57 GLN B N 1
ATOM 2992 C CA . GLN B 1 57 ? 17.141 -8.352 8.789 1 47.94 57 GLN B CA 1
ATOM 2993 C C . GLN B 1 57 ? 17.234 -9.781 9.312 1 47.94 57 GLN B C 1
ATOM 2995 O O . GLN B 1 57 ? 18.344 -10.297 9.508 1 47.94 57 GLN B O 1
ATOM 3000 N N . SER B 1 58 ? 16.078 -10.516 9.531 1 57.66 58 SER B N 1
ATOM 3001 C CA . SER B 1 58 ? 16.391 -11.672 10.367 1 57.66 58 SER B CA 1
ATOM 3002 C C . SER B 1 58 ? 16.984 -12.805 9.539 1 57.66 58 SER B C 1
ATOM 3004 O O . SER B 1 58 ? 17.75 -13.625 10.062 1 57.66 58 SER B O 1
ATOM 3006 N N . ARG B 1 59 ? 16.812 -12.891 8.195 1 78.5 59 ARG B N 1
ATOM 3007 C CA . ARG B 1 59 ? 17.359 -13.992 7.422 1 78.5 59 ARG B CA 1
ATOM 3008 C C . ARG B 1 59 ? 18.562 -13.531 6.594 1 78.5 59 ARG B C 1
ATOM 3010 O O . ARG B 1 59 ? 18.578 -12.398 6.094 1 78.5 59 ARG B O 1
ATOM 3017 N N . ASN B 1 60 ? 19.656 -14.266 6.754 1 86.38 60 ASN B N 1
ATOM 3018 C CA . ASN B 1 60 ? 20.812 -13.992 5.922 1 86.38 60 ASN B CA 1
ATOM 3019 C C . ASN B 1 60 ? 20.609 -14.477 4.488 1 86.38 60 ASN B C 1
ATOM 3021 O O . ASN B 1 60 ? 21.016 -15.586 4.141 1 86.38 60 ASN B O 1
ATOM 3025 N N . TRP B 1 61 ? 20.062 -13.664 3.691 1 91.88 61 TRP B N 1
ATOM 3026 C CA . TRP B 1 61 ? 19.688 -14 2.324 1 91.88 61 TRP B CA 1
ATOM 3027 C C . TRP B 1 61 ? 20.906 -14.047 1.417 1 91.88 61 TRP B C 1
ATOM 3029 O O . TRP B 1 61 ? 21.828 -13.219 1.551 1 91.88 61 TRP B O 1
ATOM 3039 N N . THR B 1 62 ? 20.906 -15.023 0.582 1 94.44 62 THR B N 1
ATOM 3040 C CA . THR B 1 62 ? 21.844 -15.039 -0.539 1 94.44 62 THR B CA 1
ATOM 3041 C C . THR B 1 62 ? 21.094 -14.984 -1.867 1 94.44 62 THR B C 1
ATOM 3043 O O . THR B 1 62 ? 19.875 -15.203 -1.912 1 94.44 62 THR B O 1
ATOM 3046 N N . ILE B 1 63 ? 21.75 -14.742 -2.889 1 94.56 63 ILE B N 1
ATOM 3047 C CA . ILE B 1 63 ? 21.156 -14.594 -4.219 1 94.56 63 ILE B CA 1
ATOM 3048 C C . ILE B 1 63 ? 20.562 -15.93 -4.664 1 94.56 63 ILE B C 1
ATOM 3050 O O . ILE B 1 63 ? 19.719 -15.969 -5.57 1 94.56 63 ILE B O 1
ATOM 3054 N N . GLU B 1 64 ? 20.938 -17.016 -4.008 1 96.56 64 GLU B N 1
ATOM 3055 C CA . GLU B 1 64 ? 20.484 -18.344 -4.387 1 96.56 64 GLU B CA 1
ATOM 3056 C C . GLU B 1 64 ? 19.172 -18.719 -3.693 1 96.56 64 GLU B C 1
ATOM 3058 O O . GLU B 1 64 ? 18.578 -19.75 -3.994 1 96.56 64 GLU B O 1
ATOM 3063 N N . ASP B 1 65 ? 18.703 -17.875 -2.857 1 97.75 65 ASP B N 1
ATOM 3064 C CA . ASP B 1 65 ? 17.547 -18.219 -2.025 1 97.75 65 ASP B CA 1
ATOM 3065 C C . ASP B 1 65 ? 16.234 -17.875 -2.719 1 97.75 65 ASP B C 1
ATOM 3067 O O . ASP B 1 65 ? 15.211 -18.5 -2.475 1 97.75 65 ASP B O 1
ATOM 3071 N N . ARG B 1 66 ? 16.281 -16.828 -3.529 1 98.25 66 ARG B N 1
ATOM 3072 C CA . ARG B 1 66 ? 15.047 -16.312 -4.094 1 98.25 66 ARG B CA 1
ATOM 3073 C C . ARG B 1 66 ? 15.195 -16.031 -5.586 1 98.25 66 ARG B C 1
ATOM 3075 O O . ARG B 1 66 ? 16.031 -15.227 -5.996 1 98.25 66 ARG B O 1
ATOM 3082 N N . ASN B 1 67 ? 14.422 -16.703 -6.371 1 98.81 67 ASN B N 1
ATOM 3083 C CA . ASN B 1 67 ? 14.25 -16.359 -7.781 1 98.81 67 ASN B CA 1
ATOM 3084 C C . ASN B 1 67 ? 12.93 -15.648 -8.031 1 98.81 67 ASN B C 1
ATOM 3086 O O . ASN B 1 67 ? 11.898 -16.016 -7.465 1 98.81 67 ASN B O 1
ATOM 3090 N N . ILE B 1 68 ? 13 -14.602 -8.812 1 98.88 68 ILE B N 1
ATOM 3091 C CA . ILE B 1 68 ? 11.773 -13.914 -9.219 1 98.88 68 ILE B CA 1
ATOM 3092 C C . ILE B 1 68 ? 11.531 -14.141 -10.711 1 98.88 68 ILE B C 1
ATOM 3094 O O . ILE B 1 68 ? 12.391 -13.859 -11.539 1 98.88 68 ILE B O 1
ATOM 3098 N N . VAL B 1 69 ? 10.391 -14.727 -11.016 1 98.88 69 VAL B N 1
ATOM 3099 C CA . VAL B 1 69 ? 10 -15.086 -12.375 1 98.88 69 VAL B CA 1
ATOM 3100 C C . VAL B 1 69 ? 8.969 -14.086 -12.898 1 98.88 69 VAL B C 1
ATOM 3102 O O . VAL B 1 69 ? 7.91 -13.906 -12.281 1 98.88 69 VAL B O 1
ATOM 3105 N N . VAL B 1 70 ? 9.273 -13.477 -14.016 1 98.69 70 VAL B N 1
ATOM 3106 C CA . VAL B 1 70 ? 8.445 -12.406 -14.562 1 98.69 70 VAL B CA 1
ATOM 3107 C C . VAL B 1 70 ? 8.062 -12.734 -16 1 98.69 70 VAL B C 1
ATOM 3109 O O . VAL B 1 70 ? 8.914 -13.125 -16.797 1 98.69 70 VAL B O 1
ATOM 3112 N N . ALA B 1 71 ? 6.777 -12.625 -16.297 1 98.06 71 ALA B N 1
ATOM 3113 C CA . ALA B 1 71 ? 6.281 -12.719 -17.672 1 98.06 71 ALA B CA 1
ATOM 3114 C C . ALA B 1 71 ? 6.039 -11.336 -18.266 1 98.06 71 ALA B C 1
ATOM 3116 O O . ALA B 1 71 ? 5.188 -10.586 -17.781 1 98.06 71 ALA B O 1
ATOM 3117 N N . LYS B 1 72 ? 6.754 -11.055 -19.297 1 97.94 72 LYS B N 1
ATOM 3118 C CA . LYS B 1 72 ? 6.754 -9.688 -19.828 1 97.94 72 LYS B CA 1
ATOM 3119 C C . LYS B 1 72 ? 6.266 -9.648 -21.266 1 97.94 72 LYS B C 1
ATOM 3121 O O . LYS B 1 72 ? 6.676 -10.477 -22.094 1 97.94 72 LYS B O 1
ATOM 3126 N N . THR B 1 73 ? 5.363 -8.742 -21.578 1 96.5 73 THR B N 1
ATOM 3127 C CA . THR B 1 73 ? 5.074 -8.352 -22.953 1 96.5 73 THR B CA 1
ATOM 3128 C C . THR B 1 73 ? 5.781 -7.047 -23.297 1 96.5 73 THR B C 1
ATOM 3130 O O . THR B 1 73 ? 6.223 -6.312 -22.406 1 96.5 73 THR B O 1
ATOM 3133 N N . ARG B 1 74 ? 5.949 -6.77 -24.562 1 93 74 ARG B N 1
ATOM 3134 C CA . ARG B 1 74 ? 6.727 -5.633 -25.031 1 93 74 ARG B CA 1
ATOM 3135 C C . ARG B 1 74 ? 6.18 -4.324 -24.469 1 93 74 ARG B C 1
ATOM 3137 O O . ARG B 1 74 ? 6.938 -3.377 -24.234 1 93 74 ARG B O 1
ATOM 3144 N N . GLY B 1 75 ? 4.98 -4.203 -24.219 1 94.12 75 GLY B N 1
ATOM 3145 C CA . GLY B 1 75 ? 4.383 -2.967 -23.734 1 94.12 75 GLY B CA 1
ATOM 3146 C C . GLY B 1 75 ? 4.566 -2.756 -22.25 1 94.12 75 GLY B C 1
ATOM 3147 O O . GLY B 1 75 ? 4.266 -1.678 -21.734 1 94.12 75 GLY B O 1
ATOM 3148 N N . GLU B 1 76 ? 5.16 -3.719 -21.547 1 96.31 76 GLU B N 1
ATOM 3149 C CA . GLU B 1 76 ? 5.281 -3.648 -20.094 1 96.31 76 GLU B CA 1
ATOM 3150 C C . GLU B 1 76 ? 6.676 -3.191 -19.672 1 96.31 76 GLU B C 1
ATOM 3152 O O . GLU B 1 76 ? 7.641 -3.373 -20.422 1 96.31 76 GLU B O 1
ATOM 3157 N N . ASN B 1 77 ? 6.758 -2.547 -18.5 1 95.69 77 ASN B N 1
ATOM 3158 C CA . ASN B 1 77 ? 7.996 -1.956 -18 1 95.69 77 ASN B CA 1
ATOM 3159 C C . ASN B 1 77 ? 8.578 -2.766 -16.844 1 95.69 77 ASN B C 1
ATOM 3161 O O . ASN B 1 77 ? 7.926 -2.934 -15.812 1 95.69 77 ASN B O 1
ATOM 3165 N N . ILE B 1 78 ? 9.867 -3.236 -16.984 1 96.94 78 ILE B N 1
ATOM 3166 C CA . ILE B 1 78 ? 10.5 -4.035 -15.945 1 96.94 78 ILE B CA 1
ATOM 3167 C C . ILE B 1 78 ? 11.711 -3.295 -15.391 1 96.94 78 ILE B C 1
ATOM 3169 O O . ILE B 1 78 ? 12.594 -3.904 -14.781 1 96.94 78 ILE B O 1
ATOM 3173 N N . ASP B 1 79 ? 11.789 -2.002 -15.492 1 95.94 79 ASP B N 1
ATOM 3174 C CA . ASP B 1 79 ? 12.953 -1.227 -15.055 1 95.94 79 ASP B CA 1
ATOM 3175 C C . ASP B 1 79 ? 13.125 -1.305 -13.539 1 95.94 79 ASP B C 1
ATOM 3177 O O . ASP B 1 79 ? 14.234 -1.144 -13.031 1 95.94 79 ASP B O 1
ATOM 3181 N N . TRP B 1 80 ? 12.07 -1.642 -12.922 1 95.38 80 TRP B N 1
ATOM 3182 C CA . TRP B 1 80 ? 12.078 -1.718 -11.469 1 95.38 80 TRP B CA 1
ATOM 3183 C C . TRP B 1 80 ? 12.789 -2.98 -10.992 1 95.38 80 TRP B C 1
ATOM 3185 O O . TRP B 1 80 ? 13.242 -3.053 -9.844 1 95.38 80 TRP B O 1
ATOM 3195 N N . LEU B 1 81 ? 13 -3.943 -11.82 1 97.75 81 LEU B N 1
ATOM 3196 C CA . LEU B 1 81 ? 13.305 -5.309 -11.406 1 97.75 81 LEU B CA 1
ATOM 3197 C C . LEU B 1 81 ? 14.758 -5.426 -10.945 1 97.75 81 LEU B C 1
ATOM 3199 O O . LEU B 1 81 ? 15.031 -5.973 -9.875 1 97.75 81 LEU B O 1
ATOM 3203 N N . LEU B 1 82 ? 15.672 -4.973 -11.664 1 96.88 82 LEU B N 1
ATOM 3204 C CA . LEU B 1 82 ? 17.078 -5.148 -11.328 1 96.88 82 LEU B CA 1
ATOM 3205 C C . LEU B 1 82 ? 17.438 -4.391 -10.055 1 96.88 82 LEU B C 1
ATOM 3207 O O . LEU B 1 82 ? 18 -4.965 -9.125 1 96.88 82 LEU B O 1
ATOM 3211 N N . PRO B 1 83 ? 17.062 -3.074 -9.961 1 95.12 83 PRO B N 1
ATOM 3212 C CA . PRO B 1 83 ? 17.344 -2.389 -8.695 1 95.12 83 PRO B CA 1
ATOM 3213 C C . PRO B 1 83 ? 16.641 -3.043 -7.504 1 95.12 83 PRO B C 1
ATOM 3215 O O . PRO B 1 83 ? 17.219 -3.111 -6.41 1 95.12 83 PRO B O 1
ATOM 3218 N N . PHE B 1 84 ? 15.5 -3.506 -7.711 1 95.56 84 PHE B N 1
ATOM 3219 C CA . PHE B 1 84 ? 14.773 -4.188 -6.648 1 95.56 84 PHE B CA 1
ATOM 3220 C C . PHE B 1 84 ? 15.508 -5.445 -6.207 1 95.56 84 PHE B C 1
ATOM 3222 O O . PHE B 1 84 ? 15.688 -5.684 -5.012 1 95.56 84 PHE B O 1
ATOM 3229 N N . CYS B 1 85 ? 15.984 -6.211 -7.168 1 97.12 85 CYS B N 1
ATOM 3230 C CA . CYS B 1 85 ? 16.641 -7.477 -6.852 1 97.12 85 CYS B CA 1
ATOM 3231 C C . CYS B 1 85 ? 17.984 -7.242 -6.18 1 97.12 85 CYS B C 1
ATOM 3233 O O . CYS B 1 85 ? 18.453 -8.07 -5.391 1 97.12 85 CYS B O 1
ATOM 3235 N N . GLU B 1 86 ? 18.625 -6.172 -6.469 1 95.25 86 GLU B N 1
ATOM 3236 C CA . GLU B 1 86 ? 19.859 -5.824 -5.785 1 95.25 86 GLU B CA 1
ATOM 3237 C C . GLU B 1 86 ? 19.625 -5.594 -4.293 1 95.25 86 GLU B C 1
ATOM 3239 O O . GLU B 1 86 ? 20.422 -6.023 -3.459 1 95.25 86 GLU B O 1
ATOM 3244 N N . GLU B 1 87 ? 18.562 -4.988 -4.039 1 91.38 87 GLU B N 1
ATOM 3245 C CA . GLU B 1 87 ? 18.234 -4.688 -2.65 1 91.38 87 GLU B CA 1
ATOM 3246 C C . GLU B 1 87 ? 17.594 -5.895 -1.963 1 91.38 87 GLU B C 1
ATOM 3248 O O . GLU B 1 87 ? 17.969 -6.238 -0.84 1 91.38 87 GLU B O 1
ATOM 3253 N N . TYR B 1 88 ? 16.688 -6.484 -2.662 1 93.81 88 TYR B N 1
ATOM 3254 C CA . TYR B 1 88 ? 15.875 -7.578 -2.133 1 93.81 88 TYR B CA 1
ATOM 3255 C C . TYR B 1 88 ? 16.641 -8.891 -2.162 1 93.81 88 TYR B C 1
ATOM 3257 O O . TYR B 1 88 ? 16.219 -9.875 -1.555 1 93.81 88 TYR B O 1
ATOM 3265 N N . ILE B 1 89 ? 17.844 -8.891 -2.801 1 95.81 89 ILE B N 1
ATOM 3266 C CA . ILE B 1 89 ? 18.734 -10.039 -2.951 1 95.81 89 ILE B CA 1
ATOM 3267 C C . ILE B 1 89 ? 17.969 -11.195 -3.604 1 95.81 89 ILE B C 1
ATOM 3269 O O . ILE B 1 89 ? 17.672 -12.195 -2.953 1 95.81 89 ILE B O 1
ATOM 3273 N N . CYS B 1 90 ? 17.703 -11.039 -4.875 1 97.38 90 CYS B N 1
ATOM 3274 C CA . CYS B 1 90 ? 17.016 -12.062 -5.66 1 97.38 90 CYS B CA 1
ATOM 3275 C C . CYS B 1 90 ? 17.578 -12.133 -7.074 1 97.38 90 CYS B C 1
ATOM 3277 O O . CYS B 1 90 ? 18.328 -11.242 -7.496 1 97.38 90 CYS B O 1
ATOM 3279 N N . LYS B 1 91 ? 17.312 -13.234 -7.723 1 98.19 91 LYS B N 1
ATOM 3280 C CA . LYS B 1 91 ? 17.734 -13.453 -9.102 1 98.19 91 LYS B CA 1
ATOM 3281 C C . LYS B 1 91 ? 16.547 -13.398 -10.055 1 98.19 91 LYS B C 1
ATOM 3283 O O . LYS B 1 91 ? 15.609 -14.195 -9.945 1 98.19 91 LYS B O 1
ATOM 3288 N N . PRO B 1 92 ? 16.562 -12.5 -11.023 1 98.25 92 PRO B N 1
ATOM 3289 C CA . PRO B 1 92 ? 15.43 -12.352 -11.93 1 98.25 92 PRO B CA 1
ATOM 3290 C C . PRO B 1 92 ? 15.484 -13.312 -13.109 1 98.25 92 PRO B C 1
ATOM 3292 O O . PRO B 1 92 ? 16.562 -13.57 -13.648 1 98.25 92 PRO B O 1
ATOM 3295 N N . TYR B 1 93 ? 14.422 -13.906 -13.445 1 98.69 93 TYR B N 1
ATOM 3296 C CA . TYR B 1 93 ? 14.125 -14.664 -14.656 1 98.69 93 TYR B CA 1
ATOM 3297 C C . TYR B 1 93 ? 12.969 -14.031 -15.43 1 98.69 93 TYR B C 1
ATOM 3299 O O . TYR B 1 93 ? 11.812 -14.18 -15.047 1 98.69 93 TYR B O 1
ATOM 3307 N N . VAL B 1 94 ? 13.297 -13.352 -16.531 1 98.69 94 VAL B N 1
ATOM 3308 C CA . VAL B 1 94 ? 12.266 -12.625 -17.266 1 98.69 94 VAL B CA 1
ATOM 3309 C C . VAL B 1 94 ? 12 -13.328 -18.594 1 98.69 94 VAL B C 1
ATOM 3311 O O . VAL B 1 94 ? 12.906 -13.484 -19.422 1 98.69 94 VAL B O 1
ATOM 3314 N N . TYR B 1 95 ? 10.766 -13.734 -18.797 1 98.69 95 TYR B N 1
ATOM 3315 C CA . TYR B 1 95 ? 10.359 -14.414 -20.016 1 98.69 95 TYR B CA 1
ATOM 3316 C C . TYR B 1 95 ? 9.617 -13.461 -20.953 1 98.69 95 TYR B C 1
ATOM 3318 O O . TYR B 1 95 ? 8.695 -12.758 -20.531 1 98.69 95 TYR B O 1
ATOM 3326 N N . SER B 1 96 ? 10.008 -13.445 -22.203 1 98.06 96 SER B N 1
ATOM 3327 C CA . SER B 1 96 ? 9.297 -12.695 -23.234 1 98.06 96 SER B CA 1
ATOM 3328 C C . SER B 1 96 ? 8.062 -13.445 -23.719 1 98.06 96 SER B C 1
ATOM 3330 O O . SER B 1 96 ? 8.18 -14.547 -24.266 1 98.06 96 SER B O 1
ATOM 3332 N N . MET B 1 97 ? 6.934 -12.812 -23.641 1 97.44 97 MET B N 1
ATOM 3333 C CA . MET B 1 97 ? 5.695 -13.516 -23.969 1 97.44 97 MET B CA 1
ATOM 3334 C C . MET B 1 97 ? 5.172 -13.102 -25.344 1 97.44 97 MET B C 1
ATOM 3336 O O . MET B 1 97 ? 4.051 -13.445 -25.703 1 97.44 97 MET B O 1
ATOM 3340 N N . ASP B 1 98 ? 5.941 -12.461 -26.062 1 95.75 98 ASP B N 1
ATOM 3341 C CA . ASP B 1 98 ? 5.578 -12.078 -27.422 1 95.75 98 ASP B CA 1
ATOM 3342 C C . ASP B 1 98 ? 6 -13.156 -28.422 1 95.75 98 ASP B C 1
ATOM 3344 O O . ASP B 1 98 ? 6.992 -13.852 -28.219 1 95.75 98 ASP B O 1
ATOM 3348 N N . PRO B 1 99 ? 5.227 -13.219 -29.5 1 91.94 99 PRO B N 1
ATOM 3349 C CA . PRO B 1 99 ? 5.609 -14.188 -30.516 1 91.94 99 PRO B CA 1
ATOM 3350 C C . PRO B 1 99 ? 7.051 -14.008 -31 1 91.94 99 PRO B C 1
ATOM 3352 O O . PRO B 1 99 ? 7.762 -14.992 -31.203 1 91.94 99 PRO B O 1
ATOM 3355 N N . GLU B 1 100 ? 7.387 -12.789 -31.203 1 94.44 100 GLU B N 1
ATOM 3356 C CA . GLU B 1 100 ? 8.797 -12.477 -31.422 1 94.44 100 GLU B CA 1
ATOM 3357 C C . GLU B 1 100 ? 9.492 -12.094 -30.125 1 94.44 100 GLU B C 1
ATOM 3359 O O . GLU B 1 100 ? 9.273 -11.008 -29.594 1 94.44 100 GLU B O 1
ATOM 3364 N N . PRO B 1 101 ? 10.258 -12.938 -29.688 1 95.06 101 PRO B N 1
ATOM 3365 C CA . PRO B 1 101 ? 10.875 -12.719 -28.375 1 95.06 101 PRO B CA 1
ATOM 3366 C C . PRO B 1 101 ? 11.734 -11.453 -28.344 1 95.06 101 PRO B C 1
ATOM 3368 O O . PRO B 1 101 ? 12.406 -11.125 -29.328 1 95.06 101 PRO B O 1
ATOM 3371 N N . GLU B 1 102 ? 11.633 -10.789 -27.266 1 95.19 102 GLU B N 1
ATOM 3372 C CA . GLU B 1 102 ? 12.523 -9.656 -27.031 1 95.19 102 GLU B CA 1
ATOM 3373 C C . GLU B 1 102 ? 13.953 -10.125 -26.766 1 95.19 102 GLU B C 1
ATOM 3375 O O . GLU B 1 102 ? 14.172 -11.094 -26.047 1 95.19 102 GLU B O 1
ATOM 3380 N N . GLU B 1 103 ? 14.93 -9.43 -27.344 1 94 103 GLU B N 1
ATOM 3381 C CA . GLU B 1 103 ? 16.328 -9.797 -27.203 1 94 103 GLU B CA 1
ATOM 3382 C C . GLU B 1 103 ? 16.797 -9.68 -25.75 1 94 103 GLU B C 1
ATOM 3384 O O . GLU B 1 103 ? 16.453 -8.719 -25.062 1 94 103 GLU B O 1
ATOM 3389 N N . GLY B 1 104 ? 17.547 -10.688 -25.328 1 94.5 104 GLY B N 1
ATOM 3390 C CA . GLY B 1 104 ? 18.141 -10.633 -24 1 94.5 104 GLY B CA 1
ATOM 3391 C C . GLY B 1 104 ? 17.25 -11.242 -22.922 1 94.5 104 GLY B C 1
ATOM 3392 O O . GLY B 1 104 ? 17.672 -11.398 -21.781 1 94.5 104 GLY B O 1
ATOM 3393 N N . LEU B 1 105 ? 16.016 -11.547 -23.297 1 97.44 105 LEU B N 1
ATOM 3394 C CA . LEU B 1 105 ? 15.094 -12.156 -22.344 1 97.44 105 LEU B CA 1
ATOM 3395 C C . LEU B 1 105 ? 14.922 -13.648 -22.609 1 97.44 105 LEU B C 1
ATOM 3397 O O . LEU B 1 105 ? 15.32 -14.133 -23.672 1 97.44 105 LEU B O 1
ATOM 3401 N N . LEU B 1 106 ? 14.516 -14.367 -21.641 1 98.31 106 LEU B N 1
ATOM 3402 C CA . LEU B 1 106 ? 14.281 -15.797 -21.781 1 98.31 106 LEU B CA 1
ATOM 3403 C C . LEU B 1 106 ? 13.062 -16.062 -22.672 1 98.31 106 LEU B C 1
ATOM 3405 O O . LEU B 1 106 ? 12.156 -15.227 -22.75 1 98.31 106 LEU B O 1
ATOM 3409 N N . VAL B 1 107 ? 13.078 -17.234 -23.312 1 97.88 107 VAL B N 1
ATOM 3410 C CA . VAL B 1 107 ? 11.984 -17.641 -24.188 1 97.88 107 VAL B CA 1
ATOM 3411 C C . VAL B 1 107 ? 11.227 -18.797 -23.547 1 97.88 107 VAL B C 1
ATOM 3413 O O . VAL B 1 107 ? 11.812 -19.828 -23.219 1 97.88 107 VAL B O 1
ATOM 3416 N N . PRO B 1 108 ? 9.953 -18.625 -23.391 1 98.31 108 PRO B N 1
ATOM 3417 C CA . PRO B 1 108 ? 9.172 -19.719 -22.828 1 98.31 108 PRO B CA 1
ATOM 3418 C C . PRO B 1 108 ? 8.93 -20.844 -23.828 1 98.31 108 PRO B C 1
ATOM 3420 O O . PRO B 1 108 ? 9.109 -20.656 -25.031 1 98.31 108 PRO B O 1
ATOM 3423 N N . ASN B 1 109 ? 8.516 -22 -23.312 1 97.62 109 ASN B N 1
ATOM 3424 C CA . ASN B 1 109 ? 8.227 -23.141 -24.172 1 97.62 109 ASN B CA 1
ATOM 3425 C C . ASN B 1 109 ? 7.035 -22.859 -25.078 1 97.62 109 ASN B C 1
ATOM 3427 O O . ASN B 1 109 ? 6.926 -23.453 -26.156 1 97.62 109 ASN B O 1
ATOM 3431 N N . THR B 1 110 ? 6.16 -22.078 -24.641 1 97.94 110 THR B N 1
ATOM 3432 C CA . THR B 1 110 ? 5.023 -21.562 -25.391 1 97.94 110 THR B CA 1
ATOM 3433 C C . THR B 1 110 ? 4.59 -20.203 -24.859 1 97.94 110 THR B C 1
ATOM 3435 O O . THR B 1 110 ? 4.883 -19.859 -23.719 1 97.94 110 THR B O 1
ATOM 3438 N N . THR B 1 111 ? 3.957 -19.438 -25.719 1 97.12 111 THR B N 1
ATOM 3439 C CA . THR B 1 111 ? 3.434 -18.156 -25.25 1 97.12 111 THR B CA 1
ATOM 3440 C C . THR B 1 111 ? 1.935 -18.25 -24.984 1 97.12 111 THR B C 1
ATOM 3442 O O . THR B 1 111 ? 1.307 -17.266 -24.578 1 97.12 111 THR B O 1
ATOM 3445 N N . MET B 1 112 ? 1.38 -19.453 -25.219 1 97.25 112 MET B N 1
ATOM 3446 C CA . MET B 1 112 ? -0.042 -19.672 -24.969 1 97.25 112 MET B CA 1
ATOM 3447 C C . MET B 1 112 ? -0.318 -19.828 -23.469 1 97.25 112 MET B C 1
ATOM 3449 O O . MET B 1 112 ? 0.275 -20.688 -22.812 1 97.25 112 MET B O 1
ATOM 3453 N N . GLY B 1 113 ? -1.247 -19 -22.953 1 96.94 113 GLY B N 1
ATOM 3454 C CA . GLY B 1 113 ? -1.579 -19.047 -21.547 1 96.94 113 GLY B CA 1
ATOM 3455 C C . GLY B 1 113 ? -0.983 -17.891 -20.75 1 96.94 113 GLY B C 1
ATOM 3456 O O . GLY B 1 113 ? -0.915 -17.953 -19.516 1 96.94 113 GLY B O 1
ATOM 3457 N N . HIS B 1 114 ? -0.487 -16.938 -21.375 1 94.31 114 HIS B N 1
ATOM 3458 C CA . HIS B 1 114 ? 0.055 -15.734 -20.766 1 94.31 114 HIS B CA 1
ATOM 3459 C C . HIS B 1 114 ? 1.084 -16.078 -19.688 1 94.31 114 HIS B C 1
ATOM 3461 O O . HIS B 1 114 ? 2.027 -16.828 -19.938 1 94.31 114 HIS B O 1
ATOM 3467 N N . GLU B 1 115 ? 1.019 -15.492 -18.5 1 97.31 115 GLU B N 1
ATOM 3468 C CA . GLU B 1 115 ? 2.053 -15.648 -17.484 1 97.31 115 GLU B CA 1
ATOM 3469 C C . GLU B 1 115 ? 2.141 -17.094 -17.016 1 97.31 115 GLU B C 1
ATOM 3471 O O . GLU B 1 115 ? 3.189 -17.531 -16.531 1 97.31 115 GLU B O 1
ATOM 3476 N N . ALA B 1 116 ? 1.067 -17.828 -17.172 1 98.25 116 ALA B N 1
ATOM 3477 C CA . ALA B 1 116 ? 1.084 -19.219 -16.734 1 98.25 116 ALA B CA 1
ATOM 3478 C C . ALA B 1 116 ? 2.127 -20.031 -17.5 1 98.25 116 ALA B C 1
ATOM 3480 O O . ALA B 1 116 ? 2.809 -20.875 -16.922 1 98.25 116 ALA B O 1
ATOM 3481 N N . ALA B 1 117 ? 2.201 -19.781 -18.766 1 98.25 117 ALA B N 1
ATOM 3482 C CA . ALA B 1 117 ? 3.174 -20.484 -19.594 1 98.25 117 ALA B CA 1
ATOM 3483 C C . ALA B 1 117 ? 4.602 -20.188 -19.141 1 98.25 117 ALA B C 1
ATOM 3485 O O . ALA B 1 117 ? 5.445 -21.094 -19.109 1 98.25 117 ALA B O 1
ATOM 3486 N N . ALA B 1 118 ? 4.852 -18.969 -18.828 1 98.75 118 ALA B N 1
ATOM 3487 C CA . ALA B 1 118 ? 6.172 -18.578 -18.344 1 98.75 118 ALA B CA 1
ATOM 3488 C C . ALA B 1 118 ? 6.496 -19.25 -17.016 1 98.75 118 ALA B C 1
ATOM 3490 O O . ALA B 1 118 ? 7.594 -19.781 -16.828 1 98.75 118 ALA B O 1
ATOM 3491 N N . TYR B 1 119 ? 5.539 -19.25 -16.109 1 98.88 119 TYR B N 1
ATOM 3492 C CA . TYR B 1 119 ? 5.719 -19.844 -14.781 1 98.88 119 TYR B CA 1
ATOM 3493 C C . TYR B 1 119 ? 6.02 -21.328 -14.891 1 98.88 119 TYR B C 1
ATOM 3495 O O . TYR B 1 119 ? 6.977 -21.828 -14.289 1 98.88 119 TYR B O 1
ATOM 3503 N N . LEU B 1 120 ? 5.227 -21.984 -15.695 1 98.94 120 LEU B N 1
ATOM 3504 C CA . LEU B 1 120 ? 5.395 -23.422 -15.875 1 98.94 120 LEU B CA 1
ATOM 3505 C C . LEU B 1 120 ? 6.715 -23.734 -16.562 1 98.94 120 LEU B C 1
ATOM 3507 O O . LEU B 1 120 ? 7.395 -24.703 -16.219 1 98.94 120 LEU B O 1
ATOM 3511 N N . THR B 1 121 ? 7.066 -22.953 -17.578 1 98.88 121 THR B N 1
ATOM 3512 C CA . THR B 1 121 ? 8.344 -23.125 -18.25 1 98.88 121 THR B CA 1
ATOM 3513 C C . THR B 1 121 ? 9.5 -23.031 -17.266 1 98.88 121 THR B C 1
ATOM 3515 O O . THR B 1 121 ? 10.406 -23.875 -17.281 1 98.88 121 THR B O 1
ATOM 3518 N N . TYR B 1 122 ? 9.422 -22.016 -16.453 1 98.94 122 TYR B N 1
ATOM 3519 C CA . TYR B 1 122 ? 10.461 -21.859 -15.438 1 98.94 122 TYR B CA 1
ATOM 3520 C C . TYR B 1 122 ? 10.555 -23.094 -14.562 1 98.94 122 TYR B C 1
ATOM 3522 O O . TYR B 1 122 ? 11.656 -23.609 -14.32 1 98.94 122 TYR B O 1
ATOM 3530 N N . ILE B 1 123 ? 9.406 -23.547 -14.039 1 98.94 123 ILE B N 1
ATOM 3531 C CA . ILE B 1 123 ? 9.375 -24.688 -13.125 1 98.94 123 ILE B CA 1
ATOM 3532 C C . ILE B 1 123 ? 9.961 -25.922 -13.812 1 98.94 123 ILE B C 1
ATOM 3534 O O . ILE B 1 123 ? 10.828 -26.594 -13.25 1 98.94 123 ILE B O 1
ATOM 3538 N N . VAL B 1 124 ? 9.547 -26.172 -15.008 1 98.88 124 VAL B N 1
ATOM 3539 C CA . VAL B 1 124 ? 9.984 -27.359 -15.742 1 98.88 124 VAL B CA 1
ATOM 3540 C C . VAL B 1 124 ? 11.492 -27.281 -16 1 98.88 124 VAL B C 1
ATOM 3542 O O . VAL B 1 124 ? 12.219 -28.25 -15.758 1 98.88 124 VAL B O 1
ATOM 3545 N N . ASN B 1 125 ? 11.977 -26.141 -16.375 1 98.62 125 ASN B N 1
ATOM 3546 C CA . ASN B 1 125 ? 13.367 -25.969 -16.766 1 98.62 125 ASN B CA 1
ATOM 3547 C C . ASN B 1 125 ? 14.297 -25.969 -15.547 1 98.62 125 ASN B C 1
ATOM 3549 O O . ASN B 1 125 ? 15.477 -26.297 -15.656 1 98.62 125 ASN B O 1
ATOM 3553 N N . ASN B 1 126 ? 13.758 -25.578 -14.406 1 98.69 126 ASN B N 1
ATOM 3554 C CA . ASN B 1 126 ? 14.602 -25.438 -13.227 1 98.69 126 ASN B CA 1
ATOM 3555 C C . ASN B 1 126 ? 14.227 -26.438 -12.141 1 98.69 126 ASN B C 1
ATOM 3557 O O . ASN B 1 126 ? 14.633 -26.281 -10.984 1 98.69 126 ASN B O 1
ATOM 3561 N N . TYR B 1 127 ? 13.484 -27.422 -12.477 1 98.81 127 TYR B N 1
ATOM 3562 C CA . TYR B 1 127 ? 12.898 -28.344 -11.516 1 98.81 127 TYR B CA 1
ATOM 3563 C C . TYR B 1 127 ? 13.969 -28.969 -10.617 1 98.81 127 TYR B C 1
ATOM 3565 O O . TYR B 1 127 ? 13.75 -29.141 -9.422 1 98.81 127 TYR B O 1
ATOM 3573 N N . ASP B 1 128 ? 15.172 -29.203 -11.141 1 98.25 128 ASP B N 1
ATOM 3574 C CA . ASP B 1 128 ? 16.234 -29.891 -10.406 1 98.25 128 ASP B CA 1
ATOM 3575 C C . ASP B 1 128 ? 17.109 -28.891 -9.664 1 98.25 128 ASP B C 1
ATOM 3577 O O . ASP B 1 128 ? 17.984 -29.281 -8.875 1 98.25 128 ASP B O 1
ATOM 3581 N N . LYS B 1 129 ? 16.891 -27.594 -9.828 1 98.12 129 LYS B N 1
ATOM 3582 C CA . LYS B 1 129 ? 17.75 -26.578 -9.242 1 98.12 129 LYS B CA 1
ATOM 3583 C C . LYS B 1 129 ? 16.938 -25.406 -8.711 1 98.12 129 LYS B C 1
ATOM 3585 O O . LYS B 1 129 ? 17.312 -24.234 -8.891 1 98.12 129 LYS B O 1
ATOM 3590 N N . LEU B 1 130 ? 15.828 -25.719 -8.141 1 98.75 130 LEU B N 1
ATOM 3591 C CA . LEU B 1 130 ? 14.945 -24.672 -7.617 1 98.75 130 LEU B CA 1
ATOM 3592 C C . LEU B 1 130 ? 15.555 -24.016 -6.387 1 98.75 130 LEU B C 1
ATOM 3594 O O . LEU B 1 130 ? 16.172 -24.688 -5.555 1 98.75 130 LEU B O 1
ATOM 3598 N N . PRO B 1 131 ? 15.398 -22.719 -6.27 1 98.69 131 PRO B N 1
ATOM 3599 C CA . PRO B 1 131 ? 15.75 -22.062 -5.012 1 98.69 131 PRO B CA 1
ATOM 3600 C C . PRO B 1 131 ? 14.781 -22.391 -3.881 1 98.69 131 PRO B C 1
ATOM 3602 O O . PRO B 1 131 ? 13.711 -22.969 -4.125 1 98.69 131 PRO B O 1
ATOM 3605 N N . PRO B 1 132 ? 15.148 -22.047 -2.664 1 98.5 132 PRO B N 1
ATOM 3606 C CA . PRO B 1 132 ? 14.203 -22.234 -1.561 1 98.5 132 PRO B CA 1
ATOM 3607 C C . PRO B 1 132 ? 12.859 -21.562 -1.817 1 98.5 132 PRO B C 1
ATOM 3609 O O . PRO B 1 132 ? 11.812 -22.125 -1.465 1 98.5 132 PRO B O 1
ATOM 3612 N N . TYR B 1 133 ? 12.891 -20.375 -2.496 1 98.81 133 TYR B N 1
ATOM 3613 C CA . TYR B 1 133 ? 11.648 -19.672 -2.775 1 98.81 133 TYR B CA 1
ATOM 3614 C C . TYR B 1 133 ? 11.617 -19.172 -4.215 1 98.81 133 TYR B C 1
ATOM 3616 O O . TYR B 1 133 ? 12.602 -18.609 -4.711 1 98.81 133 TYR B O 1
ATOM 3624 N N . THR B 1 134 ? 10.555 -19.391 -4.863 1 98.94 134 THR B N 1
ATOM 3625 C CA . THR B 1 134 ? 10.312 -18.812 -6.184 1 98.94 134 THR B CA 1
ATOM 3626 C C . THR B 1 134 ? 9.156 -17.828 -6.137 1 98.94 134 THR B C 1
ATOM 3628 O O . THR B 1 134 ? 8.078 -18.141 -5.621 1 98.94 134 THR B O 1
ATOM 3631 N N . ILE B 1 135 ? 9.414 -16.656 -6.598 1 98.88 135 ILE B N 1
ATOM 3632 C CA . ILE B 1 135 ? 8.445 -15.562 -6.645 1 98.88 135 ILE B CA 1
ATOM 3633 C C . ILE B 1 135 ? 7.922 -15.398 -8.07 1 98.88 135 ILE B C 1
ATOM 3635 O O . ILE B 1 135 ? 8.703 -15.18 -9 1 98.88 135 ILE B O 1
ATOM 3639 N N . PHE B 1 136 ? 6.617 -15.508 -8.266 1 98.88 136 PHE B N 1
ATOM 3640 C CA . PHE B 1 136 ? 5.988 -15.344 -9.57 1 98.88 136 PHE B CA 1
ATOM 3641 C C . PHE B 1 136 ? 5.172 -14.055 -9.625 1 98.88 136 PHE B C 1
ATOM 3643 O O . PHE B 1 136 ? 4.223 -13.891 -8.859 1 98.88 136 PHE B O 1
ATOM 3650 N N . VAL B 1 137 ? 5.582 -13.133 -10.547 1 98.25 137 VAL B N 1
ATOM 3651 C CA . VAL B 1 137 ? 4.891 -11.852 -10.57 1 98.25 137 VAL B CA 1
ATOM 3652 C C . VAL B 1 137 ? 4.75 -11.367 -12.008 1 98.25 137 VAL B C 1
ATOM 3654 O O . VAL B 1 137 ? 5.441 -11.859 -12.906 1 98.25 137 VAL B O 1
ATOM 3657 N N . HIS B 1 138 ? 3.852 -10.383 -12.18 1 97.31 138 HIS B N 1
ATOM 3658 C CA . HIS B 1 138 ? 3.684 -9.703 -13.461 1 97.31 138 HIS B CA 1
ATOM 3659 C C . HIS B 1 138 ? 4.852 -8.766 -13.742 1 97.31 138 HIS B C 1
ATOM 3661 O O . HIS B 1 138 ? 5.68 -8.516 -12.867 1 97.31 138 HIS B O 1
ATOM 3667 N N . ALA B 1 139 ? 4.871 -8.25 -14.898 1 97.62 139 ALA B N 1
ATOM 3668 C CA . ALA B 1 139 ? 6.023 -7.477 -15.359 1 97.62 139 ALA B CA 1
ATOM 3669 C C . ALA B 1 139 ? 5.996 -6.059 -14.797 1 97.62 139 ALA B C 1
ATOM 3671 O O . ALA B 1 139 ? 6.988 -5.586 -14.242 1 97.62 139 ALA B O 1
ATOM 3672 N N . ASN B 1 140 ? 4.828 -5.367 -14.961 1 96.56 140 ASN B N 1
ATOM 3673 C CA . ASN B 1 140 ? 4.73 -4.031 -14.383 1 96.56 140 ASN B CA 1
ATOM 3674 C C . ASN B 1 140 ? 4.746 -4.078 -12.859 1 96.56 140 ASN B C 1
ATOM 3676 O O . ASN B 1 140 ? 4.105 -4.938 -12.25 1 96.56 140 ASN B O 1
ATOM 3680 N N . ASP B 1 141 ? 5.477 -3.152 -12.297 1 93.94 141 ASP B N 1
ATOM 3681 C CA . ASP B 1 141 ? 5.457 -3.068 -10.844 1 93.94 141 ASP B CA 1
ATOM 3682 C C . ASP B 1 141 ? 4.055 -2.734 -10.328 1 93.94 141 ASP B C 1
ATOM 3684 O O . ASP B 1 141 ? 3.615 -3.275 -9.312 1 93.94 141 ASP B O 1
ATOM 3688 N N . GLU B 1 142 ? 3.4 -1.853 -11.055 1 90 142 GLU B N 1
ATOM 3689 C CA . GLU B 1 142 ? 2.041 -1.473 -10.688 1 90 142 GLU B CA 1
ATOM 3690 C C . GLU B 1 142 ? 1.014 -2.402 -11.328 1 90 142 GLU B C 1
ATOM 3692 O O . GLU B 1 142 ? 1.011 -2.586 -12.547 1 90 142 GLU B O 1
ATOM 3697 N N . GLN B 1 143 ? 0.22 -2.99 -10.438 1 88.06 143 GLN B N 1
ATOM 3698 C CA . GLN B 1 143 ? -0.864 -3.861 -10.875 1 88.06 143 GLN B CA 1
ATOM 3699 C C . GLN B 1 143 ? -2.205 -3.4 -10.312 1 88.06 143 GLN B C 1
ATOM 3701 O O . GLN B 1 143 ? -2.314 -3.104 -9.125 1 88.06 143 GLN B O 1
ATOM 3706 N N . TRP B 1 144 ? -3.104 -3.422 -11.117 1 79.19 144 TRP B N 1
ATOM 3707 C CA . TRP B 1 144 ? -4.414 -2.898 -10.734 1 79.19 144 TRP B CA 1
ATOM 3708 C C . TRP B 1 144 ? -5.055 -3.771 -9.656 1 79.19 144 TRP B C 1
ATOM 3710 O O . TRP B 1 144 ? -5.879 -3.295 -8.875 1 79.19 144 TRP B O 1
ATOM 3720 N N . HIS B 1 145 ? -4.668 -4.992 -9.594 1 78.81 145 HIS B N 1
ATOM 3721 C CA . HIS B 1 145 ? -5.34 -5.902 -8.68 1 78.81 145 HIS B CA 1
ATOM 3722 C C . HIS B 1 145 ? -4.582 -6.02 -7.359 1 78.81 145 HIS B C 1
ATOM 3724 O O . HIS B 1 145 ? -5 -6.75 -6.461 1 78.81 145 HIS B O 1
ATOM 3730 N N . ASN B 1 146 ? -3.463 -5.301 -7.324 1 81.19 146 ASN B N 1
ATOM 3731 C CA . ASN B 1 146 ? -2.822 -5.188 -6.02 1 81.19 146 ASN B CA 1
ATOM 3732 C C . ASN B 1 146 ? -3.625 -4.297 -5.074 1 81.19 146 ASN B C 1
ATOM 3734 O O . ASN B 1 146 ? -4.203 -3.295 -5.504 1 81.19 146 ASN B O 1
ATOM 3738 N N . GLU B 1 147 ? -3.748 -4.664 -3.791 1 77.56 147 GLU B N 1
ATOM 3739 C CA . GLU B 1 147 ? -4.691 -3.883 -2.996 1 77.56 147 GLU B CA 1
ATOM 3740 C C . GLU B 1 147 ? -4.098 -3.516 -1.64 1 77.56 147 GLU B C 1
ATOM 3742 O O . GLU B 1 147 ? -3.939 -2.336 -1.323 1 77.56 147 GLU B O 1
ATOM 3747 N N . LEU B 1 148 ? -3.598 -4.453 -0.9 1 81.12 148 LEU B N 1
ATOM 3748 C CA . LEU B 1 148 ? -3.277 -4.254 0.51 1 81.12 148 LEU B CA 1
ATOM 3749 C C . LEU B 1 148 ? -2.285 -3.111 0.687 1 81.12 148 LEU B C 1
ATOM 3751 O O . LEU B 1 148 ? -2.449 -2.275 1.578 1 81.12 148 LEU B O 1
ATOM 3755 N N . PHE B 1 149 ? -1.313 -3.035 -0.163 1 82.69 149 PHE B N 1
ATOM 3756 C CA . PHE B 1 149 ? -0.231 -2.07 -0.021 1 82.69 149 PHE B CA 1
ATOM 3757 C C . PHE B 1 149 ? -0.187 -1.126 -1.217 1 82.69 149 PHE B C 1
ATOM 3759 O O . PHE B 1 149 ? 0.875 -0.605 -1.564 1 82.69 149 PHE B O 1
ATOM 3766 N N . GLY B 1 150 ? -1.344 -1.04 -1.847 1 80.31 150 GLY B N 1
ATOM 3767 C CA . GLY B 1 150 ? -1.353 -0.261 -3.074 1 80.31 150 GLY B CA 1
ATOM 3768 C C . GLY B 1 150 ? -0.999 -1.079 -4.301 1 80.31 150 GLY B C 1
ATOM 3769 O O . GLY B 1 150 ? -0.944 -2.309 -4.242 1 80.31 150 GLY B O 1
ATOM 3770 N N . PRO B 1 151 ? -0.743 -0.374 -5.375 1 84.38 151 PRO B N 1
ATOM 3771 C CA . PRO B 1 151 ? -0.654 -1.086 -6.652 1 84.38 151 PRO B CA 1
ATOM 3772 C C . PRO B 1 151 ? 0.717 -1.716 -6.883 1 84.38 151 PRO B C 1
ATOM 3774 O O . PRO B 1 151 ? 0.88 -2.535 -7.789 1 84.38 151 PRO B O 1
ATOM 3777 N N . LYS B 1 152 ? 1.756 -1.388 -6.148 1 87.12 152 LYS B N 1
ATOM 3778 C CA . LYS B 1 152 ? 3.115 -1.827 -6.453 1 87.12 152 LYS B CA 1
ATOM 3779 C C . LYS B 1 152 ? 3.391 -3.207 -5.863 1 87.12 152 LYS B C 1
ATOM 3781 O O . LYS B 1 152 ? 3.297 -3.4 -4.648 1 87.12 152 LYS B O 1
ATOM 3786 N N . THR B 1 153 ? 3.814 -4.117 -6.676 1 93.81 153 THR B N 1
ATOM 3787 C CA . THR B 1 153 ? 4.188 -5.465 -6.266 1 93.81 153 THR B CA 1
ATOM 3788 C C . THR B 1 153 ? 5.398 -5.434 -5.34 1 93.81 153 THR B C 1
ATOM 3790 O O . THR B 1 153 ? 5.473 -6.211 -4.383 1 93.81 153 THR B O 1
ATOM 3793 N N . THR B 1 154 ? 6.316 -4.543 -5.543 1 92.31 154 THR B N 1
ATOM 3794 C CA . THR B 1 154 ? 7.547 -4.449 -4.762 1 92.31 154 THR B CA 1
ATOM 3795 C C . THR B 1 154 ? 7.234 -4.113 -3.307 1 92.31 154 THR B C 1
ATOM 3797 O O . THR B 1 154 ? 7.914 -4.59 -2.395 1 92.31 154 THR B O 1
ATOM 3800 N N . THR B 1 155 ? 6.164 -3.34 -3.109 1 86.94 155 THR B N 1
ATOM 3801 C CA . THR B 1 155 ? 5.797 -2.979 -1.744 1 86.94 155 THR B CA 1
ATOM 3802 C C . THR B 1 155 ? 5.32 -4.207 -0.97 1 86.94 155 THR B C 1
ATOM 3804 O O . THR B 1 155 ? 5.727 -4.418 0.174 1 86.94 155 THR B O 1
ATOM 3807 N N . ALA B 1 156 ? 4.539 -5.016 -1.592 1 91.31 156 ALA B N 1
ATOM 3808 C CA . ALA B 1 156 ? 4.066 -6.234 -0.943 1 91.31 156 ALA B CA 1
ATOM 3809 C C . ALA B 1 156 ? 5.227 -7.176 -0.63 1 91.31 156 ALA B C 1
ATOM 3811 O O . ALA B 1 156 ? 5.301 -7.734 0.467 1 91.31 156 ALA B O 1
ATOM 3812 N N . LEU B 1 157 ? 6.129 -7.309 -1.564 1 94.31 157 LEU B N 1
ATOM 3813 C CA . LEU B 1 157 ? 7.242 -8.242 -1.4 1 94.31 157 LEU B CA 1
ATOM 3814 C C . LEU B 1 157 ? 8.156 -7.797 -0.267 1 94.31 157 LEU B C 1
ATOM 3816 O O . LEU B 1 157 ? 8.672 -8.633 0.482 1 94.31 157 LEU B O 1
ATOM 3820 N N . ARG B 1 158 ? 8.297 -6.559 -0.107 1 88.44 158 ARG B N 1
ATOM 3821 C CA . ARG B 1 158 ? 9.195 -6.027 0.909 1 88.44 158 ARG B CA 1
ATOM 3822 C C . ARG B 1 158 ? 8.703 -6.371 2.311 1 88.44 158 ARG B C 1
ATOM 3824 O O . ARG B 1 158 ? 9.508 -6.527 3.236 1 88.44 158 ARG B O 1
ATOM 3831 N N . PHE B 1 159 ? 7.422 -6.566 2.393 1 87.94 159 PHE B N 1
ATOM 3832 C CA . PHE B 1 159 ? 6.871 -6.781 3.725 1 87.94 159 PHE B CA 1
ATOM 3833 C C . PHE B 1 159 ? 6.508 -8.25 3.93 1 87.94 159 PHE B C 1
ATOM 3835 O O . PHE B 1 159 ? 6.109 -8.648 5.027 1 87.94 159 PHE B O 1
ATOM 3842 N N . LEU B 1 160 ? 6.723 -9.047 2.955 1 94.25 160 LEU B N 1
ATOM 3843 C CA . LEU B 1 160 ? 6.285 -10.438 3.027 1 94.25 160 LEU B CA 1
ATOM 3844 C C . LEU B 1 160 ? 7.074 -11.203 4.086 1 94.25 160 LEU B C 1
ATOM 3846 O O . LEU B 1 160 ? 8.305 -11.117 4.129 1 94.25 160 LEU B O 1
ATOM 3850 N N . ARG B 1 161 ? 6.332 -11.898 4.918 1 93.56 161 ARG B N 1
ATOM 3851 C CA . ARG B 1 161 ? 6.93 -12.836 5.863 1 93.56 161 ARG B CA 1
ATOM 3852 C C . ARG B 1 161 ? 7.129 -14.211 5.223 1 93.56 161 ARG B C 1
ATOM 3854 O O . ARG B 1 161 ? 6.16 -14.922 4.957 1 93.56 161 ARG B O 1
ATOM 3861 N N . TYR B 1 162 ? 8.352 -14.609 5.09 1 95.38 162 TYR B N 1
ATOM 3862 C CA . TYR B 1 162 ? 8.625 -15.906 4.473 1 95.38 162 TYR B CA 1
ATOM 3863 C C . TYR B 1 162 ? 8.281 -17.047 5.418 1 95.38 162 TYR B C 1
ATOM 3865 O O . TYR B 1 162 ? 8.18 -18.203 5 1 95.38 162 TYR B O 1
ATOM 3873 N N . GLU B 1 163 ? 8.062 -16.734 6.699 1 94.25 163 GLU B N 1
ATOM 3874 C CA . GLU B 1 163 ? 7.523 -17.734 7.629 1 94.25 163 GLU B CA 1
ATOM 3875 C C . GLU B 1 163 ? 6.176 -18.266 7.148 1 94.25 163 GLU B C 1
ATOM 3877 O O . GLU B 1 163 ? 5.852 -19.422 7.359 1 94.25 163 GLU B O 1
ATOM 3882 N N . SER B 1 164 ? 5.445 -17.344 6.559 1 96.31 164 SER B N 1
ATOM 3883 C CA . SER B 1 164 ? 4.16 -17.766 6.012 1 96.31 164 SER B CA 1
ATOM 3884 C C . SER B 1 164 ? 4.348 -18.719 4.84 1 96.31 164 SER B C 1
ATOM 3886 O O . SER B 1 164 ? 3.592 -19.688 4.691 1 96.31 164 SER B O 1
ATOM 3888 N N . VAL B 1 165 ? 5.344 -18.484 4.02 1 97.62 165 VAL B N 1
ATOM 3889 C CA . VAL B 1 165 ? 5.648 -19.359 2.895 1 97.62 165 VAL B CA 1
ATOM 3890 C C . VAL B 1 165 ? 6.129 -20.719 3.412 1 97.62 165 VAL B C 1
ATOM 3892 O O . VAL B 1 165 ? 5.723 -21.766 2.895 1 97.62 165 VAL B O 1
ATOM 3895 N N . ASP B 1 166 ? 6.938 -20.672 4.402 1 96.81 166 ASP B N 1
ATOM 3896 C CA . ASP B 1 166 ? 7.434 -21.906 5.004 1 96.81 166 ASP B CA 1
ATOM 3897 C C . ASP B 1 166 ? 6.285 -22.734 5.566 1 96.81 166 ASP B C 1
ATOM 3899 O O . ASP B 1 166 ? 6.285 -23.969 5.449 1 96.81 166 ASP B O 1
ATOM 3903 N N . ALA B 1 167 ? 5.375 -22.078 6.164 1 96.69 167 ALA B N 1
ATOM 3904 C CA . ALA B 1 167 ? 4.277 -22.766 6.836 1 96.69 167 ALA B CA 1
ATOM 3905 C C . ALA B 1 167 ? 3.275 -23.312 5.828 1 96.69 167 ALA B C 1
ATOM 3907 O O . ALA B 1 167 ? 2.781 -24.438 5.98 1 96.69 167 ALA B O 1
ATOM 3908 N N . ASN B 1 168 ? 2.988 -22.578 4.77 1 97 168 ASN B N 1
ATOM 3909 C CA . ASN B 1 168 ? 1.898 -22.922 3.861 1 97 168 ASN B CA 1
ATOM 3910 C C . ASN B 1 168 ? 2.416 -23.562 2.582 1 97 168 ASN B C 1
ATOM 3912 O O . ASN B 1 168 ? 1.659 -24.219 1.859 1 97 168 ASN B O 1
ATOM 3916 N N . GLY B 1 169 ? 3.668 -23.328 2.287 1 97.94 169 GLY B N 1
ATOM 3917 C CA . GLY B 1 169 ? 4.258 -23.797 1.037 1 97.94 169 GLY B CA 1
ATOM 3918 C C . GLY B 1 169 ? 3.939 -22.891 -0.138 1 97.94 169 GLY B C 1
ATOM 3919 O O . GLY B 1 169 ? 4.719 -22.797 -1.087 1 97.94 169 GLY B O 1
ATOM 3920 N N . PHE B 1 170 ? 2.797 -22.297 -0.086 1 98.38 170 PHE B N 1
ATOM 3921 C CA . PHE B 1 170 ? 2.262 -21.406 -1.103 1 98.38 170 PHE B CA 1
ATOM 3922 C C . PHE B 1 170 ? 1.611 -20.172 -0.46 1 98.38 170 PHE B C 1
ATOM 3924 O O . PHE B 1 170 ? 0.781 -20.312 0.44 1 98.38 170 PHE B O 1
ATOM 3931 N N . VAL B 1 171 ? 2.002 -18.938 -1.035 1 97.75 171 VAL B N 1
ATOM 3932 C CA . VAL B 1 171 ? 1.393 -17.703 -0.544 1 97.75 171 VAL B CA 1
ATOM 3933 C C . VAL B 1 171 ? 1.008 -16.812 -1.722 1 97.75 171 VAL B C 1
ATOM 3935 O O . VAL B 1 171 ? 1.853 -16.469 -2.553 1 97.75 171 VAL B O 1
ATOM 3938 N N . ASN B 1 172 ? -0.329 -16.531 -1.768 1 97.38 172 ASN B N 1
ATOM 3939 C CA . ASN B 1 172 ? -0.771 -15.469 -2.664 1 97.38 172 ASN B CA 1
ATOM 3940 C C . ASN B 1 172 ? -0.389 -14.094 -2.133 1 97.38 172 ASN B C 1
ATOM 3942 O O . ASN B 1 172 ? -0.488 -13.836 -0.93 1 97.38 172 ASN B O 1
ATOM 3946 N N . LEU B 1 173 ? 0.046 -13.195 -2.969 1 96.19 173 LEU B N 1
ATOM 3947 C CA . LEU B 1 173 ? 0.496 -11.883 -2.51 1 96.19 173 LEU B CA 1
ATOM 3948 C C . LEU B 1 173 ? -0.691 -10.984 -2.182 1 96.19 173 LEU B C 1
ATOM 3950 O O . LEU B 1 173 ? -0.527 -9.938 -1.55 1 96.19 173 LEU B O 1
ATOM 3954 N N . ARG B 1 174 ? -1.888 -11.398 -2.598 1 94.44 174 ARG B N 1
ATOM 3955 C CA . ARG B 1 174 ? -3.117 -10.688 -2.258 1 94.44 174 ARG B CA 1
ATOM 3956 C C . ARG B 1 174 ? -3.791 -11.312 -1.042 1 94.44 174 ARG B C 1
ATOM 3958 O O . ARG B 1 174 ? -3.574 -12.484 -0.74 1 94.44 174 ARG B O 1
ATOM 3965 N N . CYS B 1 175 ? -4.594 -10.453 -0.406 1 93.44 175 CYS B N 1
ATOM 3966 C CA . CYS B 1 175 ? -5.395 -10.961 0.703 1 93.44 175 CYS B CA 1
ATOM 3967 C C . CYS B 1 175 ? -6.875 -10.68 0.484 1 93.44 175 CYS B C 1
ATOM 3969 O O . CYS B 1 175 ? -7.723 -11.219 1.2 1 93.44 175 CYS B O 1
ATOM 3971 N N . THR B 1 176 ? -7.195 -9.93 -0.51 1 88.88 176 THR B N 1
ATOM 3972 C CA . THR B 1 176 ? -8.602 -9.648 -0.788 1 88.88 176 THR B CA 1
ATOM 3973 C C . THR B 1 176 ? -9.211 -10.766 -1.632 1 88.88 176 THR B C 1
ATOM 3975 O O . THR B 1 176 ? -8.688 -11.109 -2.689 1 88.88 176 THR B O 1
ATOM 3978 N N . GLY B 1 177 ? -10.328 -11.211 -1.21 1 87.94 177 GLY B N 1
ATOM 3979 C CA . GLY B 1 177 ? -10.938 -12.375 -1.825 1 87.94 177 GLY B CA 1
ATOM 3980 C C . GLY B 1 177 ? -11.68 -12.055 -3.107 1 87.94 177 GLY B C 1
ATOM 3981 O O . GLY B 1 177 ? -12.102 -12.961 -3.834 1 87.94 177 GLY B O 1
ATOM 3982 N N . ILE B 1 178 ? -11.844 -10.859 -3.377 1 84.69 178 ILE B N 1
ATOM 3983 C CA . ILE B 1 178 ? -12.562 -10.477 -4.59 1 84.69 178 ILE B CA 1
ATOM 3984 C C . ILE B 1 178 ? -11.57 -10.336 -5.746 1 84.69 178 ILE B C 1
ATOM 3986 O O . ILE B 1 178 ? -10.586 -9.602 -5.645 1 84.69 178 ILE B O 1
ATOM 3990 N N . PRO B 1 179 ? -11.859 -11.016 -6.77 1 85.56 179 PRO B N 1
ATOM 3991 C CA . PRO B 1 179 ? -13.125 -11.617 -7.203 1 85.56 179 PRO B CA 1
ATOM 3992 C C . PRO B 1 179 ? -13.164 -13.133 -6.98 1 85.56 179 PRO B C 1
ATOM 3994 O O . PRO B 1 179 ? -14.195 -13.766 -7.234 1 85.56 179 PRO B O 1
ATOM 3997 N N . GLY B 1 180 ? -12.258 -13.789 -6.512 1 89.12 180 GLY B N 1
ATOM 3998 C CA . GLY B 1 180 ? -12.133 -15.234 -6.621 1 89.12 180 GLY B CA 1
ATOM 3999 C C . GLY B 1 180 ? -12.773 -15.977 -5.461 1 89.12 180 GLY B C 1
ATOM 4000 O O . GLY B 1 180 ? -12.945 -17.203 -5.52 1 89.12 180 GLY B O 1
ATOM 4001 N N . CYS B 1 181 ? -13.117 -15.328 -4.5 1 91.38 181 CYS B N 1
ATOM 4002 C CA . CYS B 1 181 ? -13.641 -15.961 -3.297 1 91.38 181 CYS B CA 1
ATOM 4003 C C . CYS B 1 181 ? -15.125 -15.656 -3.125 1 91.38 181 CYS B C 1
ATOM 4005 O O . CYS B 1 181 ? -15.57 -14.539 -3.406 1 91.38 181 CYS B O 1
ATOM 4007 N N . PRO B 1 182 ? -15.93 -16.625 -2.627 1 92.25 182 PRO B N 1
ATOM 4008 C CA . PRO B 1 182 ? -15.477 -17.984 -2.297 1 92.25 182 PRO B CA 1
ATOM 4009 C C . PRO B 1 182 ? -15.484 -18.922 -3.506 1 92.25 182 PRO B C 1
ATOM 4011 O O . PRO B 1 182 ? -14.938 -20.031 -3.438 1 92.25 182 PRO B O 1
ATOM 4014 N N . ASN B 1 183 ? -16.094 -18.469 -4.547 1 94.31 183 ASN B N 1
ATOM 4015 C CA . ASN B 1 183 ? -16.219 -19.281 -5.746 1 94.31 183 ASN B CA 1
ATOM 4016 C C . ASN B 1 183 ? -15.734 -18.531 -6.984 1 94.31 183 ASN B C 1
ATOM 4018 O O . ASN B 1 183 ? -16.422 -17.641 -7.484 1 94.31 183 ASN B O 1
ATOM 4022 N N . THR B 1 184 ? -14.664 -18.969 -7.516 1 93.62 184 THR B N 1
ATOM 4023 C CA . THR B 1 184 ? -14.008 -18.234 -8.594 1 93.62 184 THR B CA 1
ATOM 4024 C C . THR B 1 184 ? -14.789 -18.359 -9.898 1 93.62 184 THR B C 1
ATOM 4026 O O . THR B 1 184 ? -14.586 -17.578 -10.828 1 93.62 184 THR B O 1
ATOM 4029 N N . LEU B 1 185 ? -15.688 -19.328 -10 1 93.19 185 LEU B N 1
ATOM 4030 C CA . LEU B 1 185 ? -16.406 -19.578 -11.242 1 93.19 185 LEU B CA 1
ATOM 4031 C C . LEU B 1 185 ? -17.688 -18.734 -11.305 1 93.19 185 LEU B C 1
ATOM 4033 O O . LEU B 1 185 ? -18.328 -18.641 -12.352 1 93.19 185 LEU B O 1
ATOM 4037 N N . ILE B 1 186 ? -17.984 -18.141 -10.117 1 89.62 186 ILE B N 1
ATOM 4038 C CA . ILE B 1 186 ? -19.141 -17.266 -10.062 1 89.62 186 ILE B CA 1
ATOM 4039 C C . ILE B 1 186 ? -18.688 -15.812 -9.953 1 89.62 186 ILE B C 1
ATOM 4041 O O . ILE B 1 186 ? -18.25 -15.375 -8.883 1 89.62 186 ILE B O 1
ATOM 4045 N N . PRO B 1 187 ? -18.781 -15.148 -10.984 1 82 187 PRO B N 1
ATOM 4046 C CA . PRO B 1 187 ? -18.328 -13.758 -10.93 1 82 187 PRO B CA 1
ATOM 4047 C C . PRO B 1 187 ? -19.188 -12.891 -10.016 1 82 187 PRO B C 1
ATOM 4049 O O . PRO B 1 187 ? -20.406 -13.078 -9.945 1 82 187 PRO B O 1
ATOM 4052 N N . VAL B 1 188 ? -18.562 -12.062 -9.258 1 79.25 188 VAL B N 1
ATOM 4053 C CA . VAL B 1 188 ? -19.281 -11.117 -8.406 1 79.25 188 VAL B CA 1
ATOM 4054 C C . VAL B 1 188 ? -20.125 -10.172 -9.266 1 79.25 188 VAL B C 1
ATOM 4056 O O . VAL B 1 188 ? -21.297 -9.922 -8.977 1 79.25 188 VAL B O 1
ATOM 4059 N N . HIS B 1 189 ? -19.453 -9.688 -10.25 1 79.25 189 HIS B N 1
ATOM 4060 C CA . HIS B 1 189 ? -20.125 -8.898 -11.281 1 79.25 189 HIS B CA 1
ATOM 4061 C C . HIS B 1 189 ? -19.906 -9.5 -12.664 1 79.25 189 HIS B C 1
ATOM 4063 O O . HIS B 1 189 ? -18.766 -9.719 -13.078 1 79.25 189 HIS B O 1
ATOM 4069 N N . ARG B 1 190 ? -20.953 -9.742 -13.305 1 83.75 190 ARG B N 1
ATOM 4070 C CA . ARG B 1 190 ? -20.859 -10.375 -14.617 1 83.75 190 ARG B CA 1
ATOM 4071 C C . ARG B 1 190 ? -20.406 -9.383 -15.68 1 83.75 190 ARG B C 1
ATOM 4073 O O . ARG B 1 190 ? -20.938 -8.273 -15.766 1 83.75 190 ARG B O 1
ATOM 4080 N N . GLU B 1 191 ? -19.391 -9.742 -16.328 1 83.75 191 GLU B N 1
ATOM 4081 C CA . GLU B 1 191 ? -18.828 -8.945 -17.422 1 83.75 191 GLU B CA 1
ATOM 4082 C C . GLU B 1 191 ? -18.906 -9.703 -18.734 1 83.75 191 GLU B C 1
ATOM 4084 O O . GLU B 1 191 ? -19.094 -10.922 -18.75 1 83.75 191 GLU B O 1
ATOM 4089 N N . PRO B 1 192 ? -18.75 -8.992 -19.859 1 88.06 192 PRO B N 1
ATOM 4090 C CA . PRO B 1 192 ? -18.828 -9.648 -21.156 1 88.06 192 PRO B CA 1
ATOM 4091 C C . PRO B 1 192 ? -17.828 -10.789 -21.312 1 88.06 192 PRO B C 1
ATOM 4093 O O . PRO B 1 192 ? -18.156 -11.812 -21.938 1 88.06 192 PRO B O 1
ATOM 4096 N N . VAL B 1 193 ? -16.766 -10.625 -20.781 1 89.06 193 VAL B N 1
ATOM 4097 C CA . VAL B 1 193 ? -15.727 -11.648 -20.891 1 89.06 193 VAL B CA 1
ATOM 4098 C C . VAL B 1 193 ? -16.203 -12.938 -20.219 1 89.06 193 VAL B C 1
ATOM 4100 O O . VAL B 1 193 ? -15.859 -14.031 -20.672 1 89.06 193 VAL B O 1
ATOM 4103 N N . ASP B 1 194 ? -16.969 -12.828 -19.219 1 88.62 194 ASP B N 1
ATOM 4104 C CA . ASP B 1 194 ? -17.5 -14 -18.531 1 88.62 194 ASP B CA 1
ATOM 4105 C C . ASP B 1 194 ? -18.406 -14.812 -19.453 1 88.62 194 ASP B C 1
ATOM 4107 O O . ASP B 1 194 ? -18.406 -16.047 -19.406 1 88.62 194 ASP B O 1
ATOM 4111 N N . ASP B 1 195 ? -19.109 -14.078 -20.234 1 91.62 195 ASP B N 1
ATOM 4112 C CA . ASP B 1 195 ? -19.969 -14.75 -21.188 1 91.62 195 ASP B CA 1
ATOM 4113 C C . ASP B 1 195 ? -19.156 -15.344 -22.344 1 91.62 195 ASP B C 1
ATOM 4115 O O . ASP B 1 195 ? -19.453 -16.453 -22.797 1 91.62 195 ASP B O 1
ATOM 4119 N N . GLU B 1 196 ? -18.219 -14.57 -22.781 1 93.62 196 GLU B N 1
ATOM 4120 C CA . GLU B 1 196 ? -17.359 -15.008 -23.875 1 93.62 196 GLU B CA 1
ATOM 4121 C C . GLU B 1 196 ? -16.656 -16.312 -23.531 1 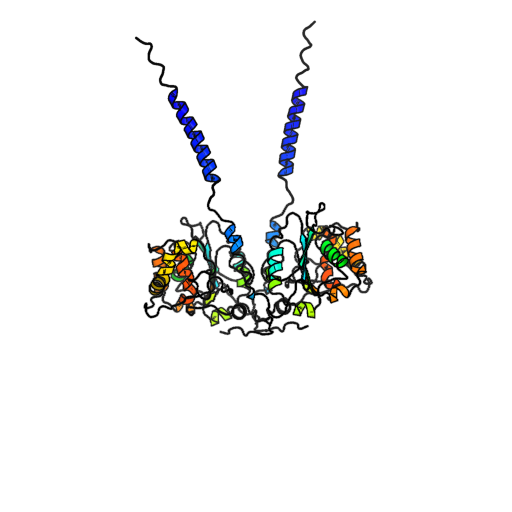93.62 196 GLU B C 1
ATOM 4123 O O . GLU B 1 196 ? -16.453 -17.172 -24.391 1 93.62 196 GLU B O 1
ATOM 4128 N N . TYR B 1 197 ? -16.359 -16.5 -22.328 1 94.44 197 TYR B N 1
ATOM 4129 C CA . TYR B 1 197 ? -15.594 -17.672 -21.938 1 94.44 197 TYR B CA 1
ATOM 4130 C C . TYR B 1 197 ? -16.422 -18.594 -21.047 1 94.44 197 TYR B C 1
ATOM 4132 O O . TYR B 1 197 ? -15.867 -19.391 -20.281 1 94.44 197 TYR B O 1
ATOM 4140 N N . ALA B 1 198 ? -17.688 -18.484 -21.109 1 94.69 198 ALA B N 1
ATOM 4141 C CA . ALA B 1 198 ? -18.594 -19.344 -20.344 1 94.69 198 ALA B CA 1
ATOM 4142 C C . ALA B 1 198 ? -18.344 -20.812 -20.656 1 94.69 198 ALA B C 1
ATOM 4144 O O . ALA B 1 198 ? -18.484 -21.672 -19.766 1 94.69 198 ALA B O 1
ATOM 4145 N N . TYR B 1 199 ? -17.953 -21.141 -21.875 1 96.38 199 TYR B N 1
ATOM 4146 C CA . TYR B 1 199 ? -17.703 -22.531 -22.266 1 96.38 199 TYR B CA 1
ATOM 4147 C C . TYR B 1 199 ? -16.5 -23.094 -21.516 1 96.38 199 TYR B C 1
ATOM 4149 O O . TYR B 1 199 ? -16.438 -24.281 -21.234 1 96.38 199 TYR B O 1
ATOM 4157 N N . VAL B 1 200 ? -15.516 -22.25 -21.266 1 96.88 200 VAL B N 1
ATOM 4158 C CA . VAL B 1 200 ? -14.367 -22.672 -20.484 1 96.88 200 VAL B CA 1
ATOM 4159 C C . VAL B 1 200 ? -14.797 -22.953 -19.047 1 96.88 200 VAL B C 1
ATOM 4161 O O . VAL B 1 200 ? -14.414 -23.969 -18.453 1 96.88 200 VAL B O 1
ATOM 4164 N N . SER B 1 201 ? -15.633 -22.016 -18.484 1 95.25 201 SER B N 1
ATOM 4165 C CA . SER B 1 201 ? -16.156 -22.188 -17.125 1 95.25 201 SER B CA 1
ATOM 4166 C C . SER B 1 201 ? -17 -23.453 -17.016 1 95.25 201 SER B C 1
ATOM 4168 O O . SER B 1 201 ? -16.922 -24.156 -16 1 95.25 201 SER B O 1
ATOM 4170 N N . ASP B 1 202 ? -17.734 -23.766 -18.016 1 96.06 202 ASP B N 1
ATOM 4171 C CA . ASP B 1 202 ? -18.609 -24.938 -18.031 1 96.06 202 ASP B CA 1
ATOM 4172 C C . ASP B 1 202 ? -17.797 -26.234 -17.984 1 96.06 202 ASP B C 1
ATOM 4174 O O . ASP B 1 202 ? -18.25 -27.234 -17.453 1 96.06 202 ASP B O 1
ATOM 4178 N N . LYS B 1 203 ? -16.609 -26.203 -18.562 1 97.44 203 LYS B N 1
ATOM 4179 C CA . LYS B 1 203 ? -15.773 -27.406 -18.641 1 97.44 203 LYS B CA 1
ATOM 4180 C C . LYS B 1 203 ? -14.664 -27.375 -17.594 1 97.44 203 LYS B C 1
ATOM 4182 O O . LYS B 1 203 ? -13.773 -28.234 -17.625 1 97.44 203 LYS B O 1
ATOM 4187 N N . PHE B 1 204 ? -14.758 -26.469 -16.688 1 97.75 204 PHE B N 1
ATOM 4188 C CA . PHE B 1 204 ? -13.648 -26.203 -15.773 1 97.75 204 PHE B CA 1
ATOM 4189 C C . PHE B 1 204 ? -13.305 -27.453 -14.977 1 97.75 204 PHE B C 1
ATOM 4191 O O . PHE B 1 204 ? -12.133 -27.797 -14.82 1 97.75 204 PHE B O 1
ATOM 4198 N N . PHE B 1 205 ? -14.266 -28.125 -14.5 1 97.62 205 PHE B N 1
ATOM 4199 C CA . PHE B 1 205 ? -13.992 -29.234 -13.594 1 97.62 205 PHE B CA 1
ATOM 4200 C C . PHE B 1 205 ? -13.5 -30.453 -14.367 1 97.62 205 PHE B C 1
ATOM 4202 O O . PHE B 1 205 ? -12.734 -31.266 -13.844 1 97.62 205 PHE B O 1
ATOM 4209 N N . GLU B 1 206 ? -13.859 -30.625 -15.625 1 97.62 206 GLU B N 1
ATOM 4210 C CA . GLU B 1 206 ? -13.227 -31.625 -16.469 1 97.62 206 GLU B CA 1
ATOM 4211 C C . GLU B 1 206 ? -11.75 -31.312 -16.703 1 97.62 206 GLU B C 1
ATOM 4213 O O . GLU B 1 206 ? -10.906 -32.188 -16.641 1 97.62 206 GLU B O 1
ATOM 4218 N N . LEU B 1 207 ? -11.555 -30.047 -16.953 1 97.81 207 LEU B N 1
ATOM 4219 C CA . LEU B 1 207 ? -10.172 -29.609 -17.125 1 97.81 207 LEU B CA 1
ATOM 4220 C C . LEU B 1 207 ? -9.383 -29.781 -15.836 1 97.81 207 LEU B C 1
ATOM 4222 O O . LEU B 1 207 ? -8.234 -30.234 -15.859 1 97.81 207 LEU B O 1
ATOM 4226 N N . TYR B 1 208 ? -10.047 -29.391 -14.742 1 97.94 208 TYR B N 1
ATOM 4227 C CA . TYR B 1 208 ? -9.469 -29.594 -13.414 1 97.94 208 TYR B CA 1
ATOM 4228 C C . TYR B 1 208 ? -9.016 -31.047 -13.25 1 97.94 208 TYR B C 1
ATOM 4230 O O . TYR B 1 208 ? -7.883 -31.297 -12.844 1 97.94 208 TYR B O 1
ATOM 4238 N N . SER B 1 209 ? -9.844 -31.953 -13.539 1 98 209 SER B N 1
ATOM 4239 C CA . SER B 1 209 ? -9.562 -33.375 -13.445 1 98 209 SER B CA 1
ATOM 4240 C C . SER B 1 209 ? -8.391 -33.781 -14.328 1 98 209 SER B C 1
ATOM 4242 O O . SER B 1 209 ? -7.477 -34.469 -13.883 1 98 209 SER B O 1
ATOM 4244 N N . TYR B 1 210 ? -8.375 -33.344 -15.477 1 97.12 210 TYR B N 1
ATOM 4245 C CA . TYR B 1 210 ? -7.352 -33.719 -16.453 1 97.12 210 TYR B CA 1
ATOM 4246 C C . TYR B 1 210 ? -6 -33.125 -16.062 1 97.12 210 TYR B C 1
ATOM 4248 O O . TYR B 1 210 ? -5 -33.844 -16 1 97.12 210 TYR B O 1
ATOM 4256 N N . LEU B 1 211 ? -5.988 -31.859 -15.773 1 97.75 211 LEU B N 1
ATOM 4257 C CA . LEU B 1 211 ? -4.734 -31.141 -15.547 1 97.75 211 LEU B CA 1
ATOM 4258 C C . LEU B 1 211 ? -4.094 -31.578 -14.234 1 97.75 211 LEU B C 1
ATOM 4260 O O . LEU B 1 211 ? -2.869 -31.688 -14.141 1 97.75 211 LEU B O 1
ATOM 4264 N N . LEU B 1 212 ? -4.934 -31.828 -13.258 1 97.38 212 LEU B N 1
ATOM 4265 C CA . LEU B 1 212 ? -4.41 -32.156 -11.938 1 97.38 212 LEU B CA 1
ATOM 4266 C C . LEU B 1 212 ? -4.418 -33.688 -11.719 1 97.38 212 LEU B C 1
ATOM 4268 O O . LEU B 1 212 ? -3.955 -34.156 -10.688 1 97.38 212 LEU B O 1
ATOM 4272 N N . GLN B 1 213 ? -4.906 -34.438 -12.68 1 96.12 213 GLN B N 1
ATOM 4273 C CA . GLN B 1 213 ? -4.992 -35.875 -12.609 1 96.12 213 GLN B CA 1
ATOM 4274 C C . GLN B 1 213 ? -5.738 -36.344 -11.352 1 96.12 213 GLN B C 1
ATOM 4276 O O . GLN B 1 213 ? -5.238 -37.156 -10.586 1 96.12 213 GLN B O 1
ATOM 4281 N N . VAL B 1 214 ? -6.895 -35.75 -11.242 1 95.94 214 VAL B N 1
ATOM 4282 C CA . VAL B 1 214 ? -7.828 -36.094 -10.18 1 95.94 214 VAL B CA 1
ATOM 4283 C C . VAL B 1 214 ? -9.055 -36.781 -10.773 1 95.94 214 VAL B C 1
ATOM 4285 O O . VAL B 1 214 ? -9.664 -36.281 -11.719 1 95.94 214 VAL B O 1
ATOM 4288 N N . PRO B 1 215 ? -9.398 -37.969 -10.203 1 96.94 215 PRO B N 1
ATOM 4289 C CA . PRO B 1 215 ? -10.617 -38.594 -10.711 1 96.94 215 PRO B CA 1
ATOM 4290 C C . PRO B 1 215 ? -11.844 -37.719 -10.586 1 96.94 215 PRO B C 1
ATOM 4292 O O . PRO B 1 215 ? -11.969 -36.969 -9.617 1 96.94 215 PRO B O 1
ATOM 4295 N N . MET B 1 216 ? -12.703 -37.875 -11.531 1 96.19 216 MET B N 1
ATOM 4296 C CA . MET B 1 216 ? -13.867 -37 -11.625 1 96.19 216 MET B CA 1
ATOM 4297 C C . MET B 1 216 ? -14.688 -37.031 -10.344 1 96.19 216 MET B C 1
ATOM 4299 O O . MET B 1 216 ? -15.266 -36.031 -9.938 1 96.19 216 MET B O 1
ATOM 4303 N N . ASP B 1 217 ? -14.711 -38.125 -9.703 1 96.12 217 ASP B N 1
ATOM 4304 C CA . ASP B 1 217 ? -15.531 -38.281 -8.5 1 96.12 217 ASP B CA 1
ATOM 4305 C C . ASP B 1 217 ? -14.852 -37.625 -7.297 1 96.12 217 ASP B C 1
ATOM 4307 O O . ASP B 1 217 ? -15.453 -37.5 -6.227 1 96.12 217 ASP B O 1
ATOM 4311 N N . GLN B 1 218 ? -13.625 -37.156 -7.512 1 96.12 218 GLN B N 1
ATOM 4312 C CA . GLN B 1 218 ? -12.891 -36.5 -6.438 1 96.12 218 GLN B CA 1
ATOM 4313 C C . GLN B 1 218 ? -12.695 -35 -6.738 1 96.12 218 GLN B C 1
ATOM 4315 O O . GLN B 1 218 ? -12.062 -34.281 -5.961 1 96.12 218 GLN B O 1
ATOM 4320 N N . VAL B 1 219 ? -13.188 -34.625 -7.801 1 96.88 219 VAL B N 1
ATOM 4321 C CA . VAL B 1 219 ? -13.133 -33.219 -8.164 1 96.88 219 VAL B CA 1
ATOM 4322 C C . VAL B 1 219 ? -14.023 -32.406 -7.23 1 96.88 219 VAL B C 1
ATOM 4324 O O . VAL B 1 219 ? -15.148 -32.812 -6.922 1 96.88 219 VAL B O 1
ATOM 4327 N N . PRO B 1 220 ? -13.508 -31.297 -6.73 1 97.31 220 PRO B N 1
ATOM 4328 C CA . PRO B 1 220 ? -14.328 -30.5 -5.816 1 97.31 220 PRO B CA 1
ATOM 4329 C C . PRO B 1 220 ? -15.523 -29.844 -6.512 1 97.31 220 PRO B C 1
ATOM 4331 O O . PRO B 1 220 ? -15.531 -29.719 -7.738 1 97.31 220 PRO B O 1
ATOM 4334 N N . GLN B 1 221 ? -16.469 -29.453 -5.691 1 95.31 221 GLN B N 1
ATOM 4335 C CA . GLN B 1 221 ? -17.641 -28.797 -6.23 1 95.31 221 GLN B CA 1
ATOM 4336 C C . GLN B 1 221 ? -17.422 -27.297 -6.379 1 95.31 221 GLN B C 1
ATOM 4338 O O . GLN B 1 221 ? -18.094 -26.641 -7.184 1 95.31 221 GLN B O 1
ATOM 4343 N N . VAL B 1 222 ? -16.484 -26.781 -5.531 1 97.19 222 VAL B N 1
ATOM 4344 C CA . VAL B 1 222 ? -16.203 -25.359 -5.523 1 97.19 222 VAL B CA 1
ATOM 4345 C C . VAL B 1 222 ? -14.695 -25.125 -5.508 1 97.19 222 VAL B C 1
ATOM 4347 O O . VAL B 1 222 ? -13.953 -25.875 -4.863 1 97.19 222 VAL B O 1
ATOM 4350 N N . VAL B 1 223 ? -14.297 -24.234 -6.293 1 97.25 223 VAL B N 1
ATOM 4351 C CA . VAL B 1 223 ? -12.914 -23.75 -6.254 1 97.25 223 VAL B CA 1
ATOM 4352 C C . VAL B 1 223 ? -12.898 -22.25 -6.023 1 97.25 223 VAL B C 1
ATOM 4354 O O . VAL B 1 223 ? -13.633 -21.5 -6.68 1 97.25 223 VAL B O 1
ATOM 4357 N N . GLY B 1 224 ? -12.18 -21.828 -5.008 1 96.75 224 GLY B N 1
ATOM 4358 C CA . GLY B 1 224 ? -12.062 -20.422 -4.668 1 96.75 224 GLY B CA 1
ATOM 4359 C C . GLY B 1 224 ? -10.664 -20.016 -4.246 1 96.75 224 GLY B C 1
ATOM 4360 O O . GLY B 1 224 ? -9.992 -20.75 -3.52 1 96.75 224 GLY B O 1
ATOM 4361 N N . HIS B 1 225 ? -10.172 -18.938 -4.746 1 94.88 225 HIS B N 1
ATOM 4362 C CA . HIS B 1 225 ? -8.828 -18.453 -4.43 1 94.88 225 HIS B CA 1
ATOM 4363 C C . HIS B 1 225 ? -8.758 -16.938 -4.496 1 94.88 225 HIS B C 1
ATOM 4365 O O . HIS B 1 225 ? -9.719 -16.281 -4.895 1 94.88 225 HIS B O 1
ATOM 4371 N N . LEU B 1 226 ? -7.621 -16.312 -4.137 1 92.12 226 LEU B N 1
ATOM 4372 C CA . LEU B 1 226 ? -7.465 -14.867 -4.004 1 92.12 226 LEU B CA 1
ATOM 4373 C C . LEU B 1 226 ? -7.145 -14.234 -5.355 1 92.12 226 LEU B C 1
ATOM 4375 O O . LEU B 1 226 ? -7.055 -13.008 -5.461 1 92.12 226 LEU B O 1
ATOM 4379 N N . CYS B 1 227 ? -6.961 -14.93 -6.398 1 88 227 CYS B N 1
ATOM 4380 C CA . CYS B 1 227 ? -6.84 -14.5 -7.785 1 88 227 CYS B CA 1
ATOM 4381 C C . CYS B 1 227 ? -5.434 -13.984 -8.078 1 88 227 CYS B C 1
ATOM 4383 O O . CYS B 1 227 ? -4.582 -13.961 -7.184 1 88 227 CYS B O 1
ATOM 4385 N N . CYS B 1 228 ? -5.141 -13.711 -9.383 1 85.62 228 CYS B N 1
ATOM 4386 C CA . CYS B 1 228 ? -4.367 -12.672 -10.062 1 85.62 228 CYS B CA 1
ATOM 4387 C C . CYS B 1 228 ? -2.922 -13.117 -10.266 1 85.62 228 CYS B C 1
ATOM 4389 O O . CYS B 1 228 ? -2.059 -12.297 -10.586 1 85.62 228 CYS B O 1
ATOM 4391 N N . GLY B 1 229 ? -2.605 -14.305 -9.93 1 94.25 229 GLY B N 1
ATOM 4392 C CA . GLY B 1 229 ? -1.438 -14.969 -10.484 1 94.25 229 GLY B CA 1
ATOM 4393 C C . GLY B 1 229 ? -0.128 -14.406 -9.961 1 94.25 229 GLY B C 1
ATOM 4394 O O . GLY B 1 229 ? 0.883 -14.422 -10.672 1 94.25 229 GLY B O 1
ATOM 4395 N N . GLN B 1 230 ? -0.092 -13.781 -8.852 1 97.31 230 GLN B N 1
ATOM 4396 C CA . GLN B 1 230 ? 1.146 -13.398 -8.18 1 97.31 230 GLN B CA 1
ATOM 4397 C C . GLN B 1 230 ? 1.271 -14.094 -6.824 1 97.31 230 GLN B C 1
ATOM 4399 O O . GLN B 1 230 ? 0.395 -13.953 -5.969 1 97.31 230 GLN B O 1
ATOM 4404 N N . PHE B 1 231 ? 2.357 -14.883 -6.719 1 98.38 231 PHE B N 1
ATOM 4405 C CA . PHE B 1 231 ? 2.477 -15.695 -5.516 1 98.38 231 PHE B CA 1
ATOM 4406 C C . PHE B 1 231 ? 3.918 -16.141 -5.305 1 98.38 231 PHE B C 1
ATOM 4408 O O . PHE B 1 231 ? 4.758 -15.992 -6.195 1 98.38 231 PHE B O 1
ATOM 4415 N N . VAL B 1 232 ? 4.199 -16.578 -4.121 1 98.69 232 VAL B N 1
ATOM 4416 C CA . VAL B 1 232 ? 5.484 -17.141 -3.725 1 98.69 232 VAL B CA 1
ATOM 4417 C C . VAL B 1 232 ? 5.305 -18.594 -3.305 1 98.69 232 VAL B C 1
ATOM 4419 O O . VAL B 1 232 ? 4.34 -18.938 -2.619 1 98.69 232 VAL B O 1
ATOM 4422 N N . VAL B 1 233 ? 6.23 -19.453 -3.814 1 98.88 233 VAL B N 1
ATOM 4423 C CA . VAL B 1 233 ? 6.129 -20.875 -3.537 1 98.88 233 VAL B CA 1
ATOM 4424 C C . VAL B 1 233 ? 7.465 -21.406 -3.004 1 98.88 233 VAL B C 1
ATOM 4426 O O . VAL B 1 233 ? 8.531 -21.016 -3.498 1 98.88 233 VAL B O 1
ATOM 4429 N N . ALA B 1 234 ? 7.383 -22.234 -2.014 1 98.75 234 ALA B N 1
ATOM 4430 C CA . ALA B 1 234 ? 8.57 -22.906 -1.485 1 98.75 234 ALA B CA 1
ATOM 4431 C C . ALA B 1 234 ? 9.008 -24.047 -2.4 1 98.75 234 ALA B C 1
ATOM 4433 O O . ALA B 1 234 ? 8.18 -24.703 -3.033 1 98.75 234 ALA B O 1
ATOM 4434 N N . ARG B 1 235 ? 10.25 -24.328 -2.4 1 98.81 235 ARG B N 1
ATOM 4435 C CA . ARG B 1 235 ? 10.836 -25.391 -3.213 1 98.81 235 ARG B CA 1
ATOM 4436 C C . ARG B 1 235 ? 10.141 -26.719 -2.957 1 98.81 235 ARG B C 1
ATOM 4438 O O . ARG B 1 235 ? 9.742 -27.406 -3.896 1 98.81 235 ARG B O 1
ATOM 4445 N N . ASP B 1 236 ? 9.977 -27.031 -1.695 1 98.12 236 ASP B N 1
ATOM 4446 C CA . ASP B 1 236 ? 9.43 -28.344 -1.33 1 98.12 236 ASP B CA 1
ATOM 4447 C C . ASP B 1 236 ? 8.008 -28.5 -1.865 1 98.12 236 ASP B C 1
ATOM 4449 O O . ASP B 1 236 ? 7.598 -29.625 -2.207 1 98.12 236 ASP B O 1
ATOM 4453 N N . ARG B 1 237 ? 7.344 -27.438 -1.935 1 98.38 237 ARG B N 1
ATOM 4454 C CA . ARG B 1 237 ? 5.973 -27.5 -2.436 1 98.38 237 ARG B CA 1
ATOM 4455 C C . ARG B 1 237 ? 5.953 -2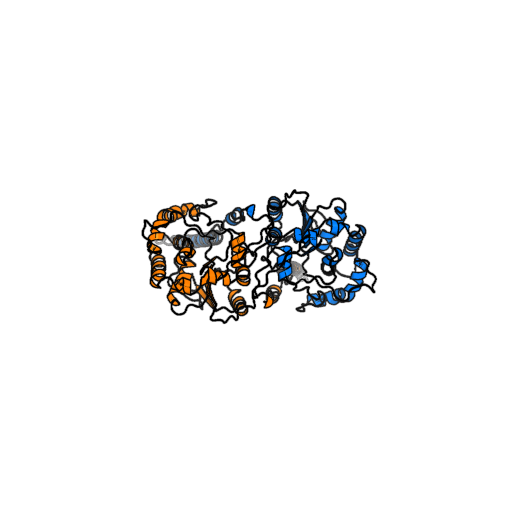7.766 -3.939 1 98.38 237 ARG B C 1
ATOM 4457 O O . ARG B 1 237 ? 5.102 -28.5 -4.434 1 98.38 237 ARG B O 1
ATOM 4464 N N . ILE B 1 238 ? 6.777 -27.141 -4.672 1 98.81 238 ILE B N 1
ATOM 4465 C CA . ILE B 1 238 ? 6.902 -27.438 -6.098 1 98.81 238 ILE B CA 1
ATOM 4466 C C . ILE B 1 238 ? 7.293 -28.891 -6.293 1 98.81 238 ILE B C 1
ATOM 4468 O O . ILE B 1 238 ? 6.703 -29.594 -7.121 1 98.81 238 ILE B O 1
ATOM 4472 N N . LEU B 1 239 ? 8.211 -29.344 -5.492 1 98.69 239 LEU B N 1
ATOM 4473 C CA . LEU B 1 239 ? 8.773 -30.688 -5.641 1 98.69 239 LEU B CA 1
ATOM 4474 C C . LEU B 1 239 ? 7.797 -31.75 -5.129 1 98.69 239 LEU B C 1
ATOM 4476 O O . LEU B 1 239 ? 8.008 -32.938 -5.332 1 98.69 239 LEU B O 1
ATOM 4480 N N . ALA B 1 240 ? 6.777 -31.344 -4.477 1 98.25 240 ALA B N 1
ATOM 4481 C CA . ALA B 1 240 ? 5.781 -32.312 -3.986 1 98.25 240 ALA B CA 1
ATOM 4482 C C . ALA B 1 240 ? 5.027 -32.938 -5.145 1 98.25 240 ALA B C 1
ATOM 4484 O O . ALA B 1 240 ? 4.348 -33.969 -4.961 1 98.25 240 ALA B O 1
ATOM 4485 N N . ARG B 1 241 ? 5.148 -32.406 -6.316 1 97.5 241 ARG B N 1
ATOM 4486 C CA . ARG B 1 241 ? 4.633 -33 -7.551 1 97.5 241 ARG B CA 1
ATOM 4487 C C . ARG B 1 241 ? 5.77 -33.344 -8.508 1 97.5 241 ARG B C 1
ATOM 4489 O O . ARG B 1 241 ? 6.77 -32.625 -8.578 1 97.5 241 ARG B O 1
ATOM 4496 N N . PRO B 1 242 ? 5.609 -34.406 -9.125 1 97.94 242 PRO B N 1
ATOM 4497 C CA . PRO B 1 242 ? 6.656 -34.719 -10.109 1 97.94 242 PRO B CA 1
ATOM 4498 C C . PRO B 1 242 ? 6.711 -33.719 -11.25 1 97.94 242 PRO B C 1
ATOM 4500 O O . PRO B 1 242 ? 5.691 -33.094 -11.586 1 97.94 242 PRO B O 1
ATOM 4503 N N . ARG B 1 243 ? 7.84 -33.594 -11.867 1 98.5 243 ARG B N 1
ATOM 4504 C CA . ARG B 1 243 ? 8.07 -32.688 -12.992 1 98.5 243 ARG B CA 1
ATOM 4505 C C . ARG B 1 243 ? 7.039 -32.906 -14.094 1 98.5 243 ARG B C 1
ATOM 4507 O O . ARG B 1 243 ? 6.605 -31.969 -14.75 1 98.5 243 ARG B O 1
ATOM 4514 N N . GLU B 1 244 ? 6.637 -34.156 -14.266 1 98.06 244 GLU B N 1
ATOM 4515 C CA . GLU B 1 244 ? 5.738 -34.562 -15.344 1 98.06 244 GLU B CA 1
ATOM 4516 C C . GLU B 1 244 ? 4.379 -33.906 -15.219 1 98.06 244 GLU B C 1
ATOM 4518 O O . GLU B 1 244 ? 3.713 -33.625 -16.219 1 98.06 244 GLU B O 1
ATOM 4523 N N . ASP B 1 245 ? 4.004 -33.594 -14.008 1 98.12 245 ASP B N 1
ATOM 4524 C CA . ASP B 1 245 ? 2.73 -32.906 -13.805 1 98.12 245 ASP B CA 1
ATOM 4525 C C . ASP B 1 245 ? 2.76 -31.5 -14.414 1 98.12 245 ASP B C 1
ATOM 4527 O O . ASP B 1 245 ? 1.811 -31.094 -15.078 1 98.12 245 ASP B O 1
ATOM 4531 N N . TYR B 1 246 ? 3.816 -30.797 -14.188 1 98.75 246 TYR B N 1
ATOM 4532 C CA . TYR B 1 246 ? 3.971 -29.469 -14.742 1 98.75 246 TYR B CA 1
ATOM 4533 C C . TYR B 1 246 ? 4.125 -29.516 -16.266 1 98.75 246 TYR B C 1
ATOM 4535 O O . TYR B 1 246 ? 3.564 -28.688 -16.984 1 98.75 246 TYR B O 1
ATOM 4543 N N . GLU B 1 247 ? 4.867 -30.531 -16.719 1 98.62 247 GLU B N 1
ATOM 4544 C CA . GLU B 1 247 ? 5.047 -30.703 -18.156 1 98.62 247 GLU B CA 1
ATOM 4545 C C . GLU B 1 247 ? 3.713 -30.984 -18.844 1 98.62 247 GLU B C 1
ATOM 4547 O O . GLU B 1 247 ? 3.473 -30.484 -19.953 1 98.62 247 GLU B O 1
ATOM 4552 N N . ARG B 1 248 ? 2.93 -31.734 -18.219 1 98.19 248 ARG B N 1
ATOM 4553 C CA . ARG B 1 248 ? 1.618 -32.062 -18.766 1 98.19 248 ARG B CA 1
ATOM 4554 C C . ARG B 1 248 ? 0.774 -30.797 -18.938 1 98.19 248 ARG B C 1
ATOM 4556 O O . ARG B 1 248 ? 0.15 -30.594 -19.984 1 98.19 248 ARG B O 1
ATOM 4563 N N . ILE B 1 249 ? 0.723 -29.938 -17.953 1 98.75 249 ILE B N 1
ATOM 4564 C CA . ILE B 1 249 ? -0.063 -28.703 -18.016 1 98.75 249 ILE B CA 1
ATOM 4565 C C . ILE B 1 249 ? 0.512 -27.781 -19.078 1 98.75 249 ILE B C 1
ATOM 4567 O O . ILE B 1 249 ? -0.234 -27.172 -19.844 1 98.75 249 ILE B O 1
ATOM 4571 N N . LEU B 1 250 ? 1.842 -27.703 -19.078 1 98.81 250 LEU B N 1
ATOM 4572 C CA . LEU B 1 250 ? 2.512 -26.875 -20.062 1 98.81 250 LEU B CA 1
ATOM 4573 C C . LEU B 1 250 ? 2.223 -27.375 -21.469 1 98.81 250 LEU B C 1
ATOM 4575 O O . LEU B 1 250 ? 1.992 -26.578 -22.391 1 98.81 250 LEU B O 1
ATOM 4579 N N . THR B 1 251 ? 2.24 -28.688 -21.672 1 98.62 251 THR B N 1
ATOM 4580 C CA . THR B 1 251 ? 1.928 -29.297 -22.953 1 98.62 251 THR B CA 1
ATOM 4581 C C . THR B 1 251 ? 0.483 -29 -23.359 1 98.62 251 THR B C 1
ATOM 4583 O O . THR B 1 251 ? 0.203 -28.688 -24.516 1 98.62 251 THR B O 1
ATOM 4586 N N . TRP B 1 252 ? -0.394 -29.125 -22.406 1 98.69 252 TRP B N 1
ATOM 4587 C CA . TRP B 1 252 ? -1.784 -28.766 -22.688 1 98.69 252 TRP B CA 1
ATOM 4588 C C . TRP B 1 252 ? -1.899 -27.328 -23.156 1 98.69 252 TRP B C 1
ATOM 4590 O O . TRP B 1 252 ? -2.596 -27.047 -24.141 1 98.69 252 TRP B O 1
ATOM 4600 N N . ALA B 1 253 ? -1.238 -26.391 -22.5 1 98.62 253 ALA B N 1
ATOM 4601 C CA . ALA B 1 253 ? -1.256 -24.969 -22.875 1 98.62 253 ALA B CA 1
ATOM 4602 C C . ALA B 1 253 ? -0.747 -24.781 -24.297 1 98.62 253 ALA B C 1
ATOM 4604 O O . ALA B 1 253 ? -1.295 -23.984 -25.062 1 98.62 253 ALA B O 1
ATOM 4605 N N . ALA B 1 254 ? 0.181 -25.547 -24.656 1 98.38 254 ALA B N 1
ATOM 4606 C CA . ALA B 1 254 ? 0.861 -25.391 -25.938 1 98.38 254 ALA B CA 1
ATOM 4607 C C . ALA B 1 254 ? 0.032 -25.984 -27.078 1 98.38 254 ALA B C 1
ATOM 4609 O O . ALA B 1 254 ? 0.144 -25.547 -28.219 1 98.38 254 ALA B O 1
ATOM 4610 N N . THR B 1 255 ? -0.855 -26.969 -26.734 1 98.44 255 THR B N 1
ATOM 4611 C CA . THR B 1 255 ? -1.349 -27.766 -27.844 1 98.44 255 THR B CA 1
ATOM 4612 C C . THR B 1 255 ? -2.873 -27.75 -27.891 1 98.44 255 THR B C 1
ATOM 4614 O O . THR B 1 255 ? -3.475 -28.109 -28.906 1 98.44 255 THR B O 1
ATOM 4617 N N . THR B 1 256 ? -3.467 -27.391 -26.766 1 98.25 256 THR B N 1
ATOM 4618 C CA . THR B 1 256 ? -4.918 -27.516 -26.734 1 98.25 256 THR B CA 1
ATOM 4619 C C . THR B 1 256 ? -5.566 -26.625 -27.797 1 98.25 256 THR B C 1
ATOM 4621 O O . THR B 1 256 ? -5.098 -25.516 -28.062 1 98.25 256 THR B O 1
ATOM 4624 N N . ASP B 1 257 ? -6.625 -27.141 -28.406 1 97.19 257 ASP B N 1
ATOM 4625 C CA . ASP B 1 257 ? -7.441 -26.359 -29.328 1 97.19 257 ASP B CA 1
ATOM 4626 C C . ASP B 1 257 ? -8.812 -26.047 -28.734 1 97.19 257 ASP B C 1
ATOM 4628 O O . ASP B 1 257 ? -9.695 -25.531 -29.422 1 97.19 257 ASP B O 1
ATOM 4632 N N . PHE B 1 258 ? -8.945 -26.344 -27.5 1 97.44 258 PHE B N 1
ATOM 4633 C CA . PHE B 1 258 ? -10.219 -26.188 -26.812 1 97.44 258 PHE B CA 1
ATOM 4634 C C . PHE B 1 258 ? -10.539 -24.703 -26.594 1 97.44 258 PHE B C 1
ATOM 4636 O O . PHE B 1 258 ? -11.703 -24.312 -26.656 1 97.44 258 PHE B O 1
ATOM 4643 N N . THR B 1 259 ? -9.594 -23.859 -26.297 1 97.88 259 THR B N 1
ATOM 4644 C CA . THR B 1 259 ? -9.734 -22.438 -26.031 1 97.88 259 THR B CA 1
ATOM 4645 C C . THR B 1 259 ? -8.5 -21.672 -26.484 1 97.88 259 THR B C 1
ATOM 4647 O O . THR B 1 259 ? -7.59 -22.25 -27.094 1 97.88 259 THR B O 1
ATOM 4650 N N . ASP B 1 260 ? -8.516 -20.359 -26.328 1 97.56 260 ASP B N 1
ATOM 4651 C CA . ASP B 1 260 ? -7.379 -19.531 -26.75 1 97.56 260 ASP B CA 1
ATOM 4652 C C . ASP B 1 260 ? -6.488 -19.188 -25.562 1 97.56 260 ASP B C 1
ATOM 4654 O O . ASP B 1 260 ? -6.645 -19.75 -24.469 1 97.56 260 ASP B O 1
ATOM 4658 N N . SER B 1 261 ? -5.508 -18.344 -25.859 1 97.25 261 SER B N 1
ATOM 4659 C CA . SER B 1 261 ? -4.496 -18.016 -24.859 1 97.25 261 SER B CA 1
ATOM 4660 C C . SER B 1 261 ? -5.137 -17.484 -23.578 1 97.25 261 SER B C 1
ATOM 4662 O O . SER B 1 261 ? -4.699 -17.812 -22.469 1 97.25 261 SER B O 1
ATOM 4664 N N . TYR B 1 262 ? -6.148 -16.672 -23.734 1 96.12 262 TYR B N 1
ATOM 4665 C CA . TYR B 1 262 ? -6.84 -16.109 -22.578 1 96.12 262 TYR B CA 1
ATOM 4666 C C . TYR B 1 262 ? -7.488 -17.219 -21.75 1 96.12 262 TYR B C 1
ATOM 4668 O O . TYR B 1 262 ? -7.309 -17.281 -20.531 1 96.12 262 TYR B O 1
ATOM 4676 N N . GLY B 1 263 ? -8.227 -18.078 -22.391 1 97.38 263 GLY B N 1
ATOM 4677 C CA . GLY B 1 263 ? -8.891 -19.172 -21.688 1 97.38 263 GLY B CA 1
ATOM 4678 C C . GLY B 1 263 ? -7.922 -20.109 -21 1 97.38 263 GLY B C 1
ATOM 4679 O O . GLY B 1 263 ? -8.211 -20.609 -19.922 1 97.38 263 GLY B O 1
ATOM 4680 N N . ILE B 1 264 ? -6.758 -20.375 -21.625 1 98.31 264 ILE B N 1
ATOM 4681 C CA . ILE B 1 264 ? -5.723 -21.219 -21.047 1 98.31 264 ILE B CA 1
ATOM 4682 C C . ILE B 1 264 ? -5.207 -20.578 -19.75 1 98.31 264 ILE B C 1
ATOM 4684 O O . ILE B 1 264 ? -5.168 -21.234 -18.703 1 98.31 264 ILE B O 1
ATOM 4688 N N . GLY B 1 265 ? -4.848 -19.281 -19.844 1 97.56 265 GLY B N 1
ATOM 4689 C CA . GLY B 1 265 ? -4.363 -18.578 -18.656 1 97.56 265 GLY B CA 1
ATOM 4690 C C . GLY B 1 265 ? -5.391 -18.5 -17.547 1 97.56 265 GLY B C 1
ATOM 4691 O O . GLY B 1 265 ? -5.059 -18.672 -16.375 1 97.56 265 GLY B O 1
ATOM 4692 N N . TRP B 1 266 ? -6.633 -18.234 -18 1 96.12 266 TRP B N 1
ATOM 4693 C CA . TRP B 1 266 ? -7.742 -18.156 -17.062 1 96.12 266 TRP B CA 1
ATOM 4694 C C . TRP B 1 266 ? -7.902 -19.453 -16.281 1 96.12 266 TRP B C 1
ATOM 4696 O O . TRP B 1 266 ? -8.07 -19.453 -15.062 1 96.12 266 TRP B O 1
ATOM 4706 N N . THR B 1 267 ? -7.797 -20.547 -16.922 1 97.38 267 THR B N 1
ATOM 4707 C CA . THR B 1 267 ? -7.969 -21.875 -16.328 1 97.38 267 THR B CA 1
ATOM 4708 C C . THR B 1 267 ? -6.848 -22.188 -15.352 1 97.38 267 THR B C 1
ATOM 4710 O O . THR B 1 267 ? -7.105 -22.578 -14.211 1 97.38 267 THR B O 1
ATOM 4713 N N . ILE B 1 268 ? -5.641 -21.938 -15.734 1 98.12 268 ILE B N 1
ATOM 4714 C CA . ILE B 1 268 ? -4.488 -22.297 -14.922 1 98.12 268 ILE B CA 1
ATOM 4715 C C . ILE B 1 268 ? -4.418 -21.391 -13.688 1 98.12 268 ILE B C 1
ATOM 4717 O O . ILE B 1 268 ? -4.047 -21.828 -12.602 1 98.12 268 ILE B O 1
ATOM 4721 N N . GLU B 1 269 ? -4.773 -20.125 -13.812 1 97.06 269 GLU B N 1
ATOM 4722 C CA . GLU B 1 269 ? -4.797 -19.188 -12.695 1 97.06 269 GLU B CA 1
ATOM 4723 C C . GLU B 1 269 ? -5.68 -19.703 -11.562 1 97.06 269 GLU B C 1
ATOM 4725 O O . GLU B 1 269 ? -5.418 -19.422 -10.391 1 97.06 269 GLU B O 1
ATOM 4730 N N . LYS B 1 270 ? -6.656 -20.453 -11.898 1 96.88 270 LYS B N 1
ATOM 4731 C CA . LYS B 1 270 ? -7.668 -20.859 -10.93 1 96.88 270 LYS B CA 1
ATOM 4732 C C . LYS B 1 270 ? -7.254 -22.125 -10.203 1 96.88 270 LYS B C 1
ATOM 4734 O O . LYS B 1 270 ? -7.918 -22.562 -9.258 1 96.88 270 LYS B O 1
ATOM 4739 N N . ILE B 1 271 ? -6.082 -22.672 -10.578 1 97.31 271 ILE B N 1
ATOM 4740 C CA . ILE B 1 271 ? -5.746 -23.938 -9.945 1 97.31 271 ILE B CA 1
ATOM 4741 C C . ILE B 1 271 ? -4.336 -23.875 -9.367 1 97.31 271 ILE B C 1
ATOM 4743 O O . ILE B 1 271 ? -3.83 -24.859 -8.82 1 97.31 271 ILE B O 1
ATOM 4747 N N . TRP B 1 272 ? -3.648 -22.688 -9.414 1 98.25 272 TRP B N 1
ATOM 4748 C CA . TRP B 1 272 ? -2.295 -22.578 -8.875 1 98.25 272 TRP B CA 1
ATOM 4749 C C . TRP B 1 272 ? -2.24 -23.062 -7.434 1 98.25 272 TRP B C 1
ATOM 4751 O O . TRP B 1 272 ? -1.394 -23.891 -7.082 1 98.25 272 TRP B O 1
ATOM 4761 N N . HIS B 1 273 ? -3.166 -22.484 -6.621 1 97.81 273 HIS B N 1
ATOM 4762 C CA . HIS B 1 273 ? -3.123 -22.797 -5.195 1 97.81 273 HIS B CA 1
ATOM 4763 C C . HIS B 1 273 ? -3.316 -24.297 -4.953 1 97.81 273 HIS B C 1
ATOM 4765 O O . HIS B 1 273 ? -2.648 -24.875 -4.098 1 97.81 273 HIS B O 1
ATOM 4771 N N . VAL B 1 274 ? -4.086 -24.969 -5.762 1 97.62 274 VAL B N 1
ATOM 4772 C CA . VAL B 1 274 ? -4.305 -26.391 -5.625 1 97.62 274 VAL B CA 1
ATOM 4773 C C . VAL B 1 274 ? -3.066 -27.156 -6.09 1 97.62 274 VAL B C 1
ATOM 4775 O O . VAL B 1 274 ? -2.66 -28.141 -5.461 1 97.62 274 VAL B O 1
ATOM 4778 N N . LEU B 1 275 ? -2.527 -26.703 -7.184 1 97.69 275 LEU B N 1
ATOM 4779 C CA . LEU B 1 275 ? -1.308 -27.312 -7.711 1 97.69 275 LEU B CA 1
ATOM 4780 C C . LEU B 1 275 ? -0.205 -27.312 -6.656 1 97.69 275 LEU B C 1
ATOM 4782 O O . LEU B 1 275 ? 0.6 -28.25 -6.605 1 97.69 275 LEU B O 1
ATOM 4786 N N . PHE B 1 276 ? -0.271 -26.312 -5.801 1 98.25 276 PHE B N 1
ATOM 4787 C CA . PHE B 1 276 ? 0.778 -26.188 -4.797 1 98.25 276 PHE B CA 1
ATOM 4788 C C . PHE B 1 276 ? 0.267 -26.625 -3.426 1 98.25 276 PHE B C 1
ATOM 4790 O O . PHE B 1 276 ? 0.789 -26.188 -2.398 1 98.25 276 PHE B O 1
ATOM 4797 N N . GLY B 1 277 ? -0.787 -27.344 -3.359 1 96.5 277 GLY B N 1
ATOM 4798 C CA . GLY B 1 277 ? -1.123 -28.156 -2.193 1 96.5 277 GLY B CA 1
ATOM 4799 C C . GLY B 1 277 ? -2.148 -27.484 -1.291 1 96.5 277 GLY B C 1
ATOM 4800 O O . GLY B 1 277 ? -2.408 -27.969 -0.185 1 96.5 277 GLY B O 1
ATOM 4801 N N . ARG B 1 278 ? -2.719 -26.438 -1.743 1 97.25 278 ARG B N 1
ATOM 4802 C CA . ARG B 1 278 ? -3.758 -25.812 -0.937 1 97.25 278 ARG B CA 1
ATOM 4803 C C . ARG B 1 278 ? -5.117 -26.453 -1.191 1 97.25 278 ARG B C 1
ATOM 4805 O O . ARG B 1 278 ? -5.293 -27.172 -2.178 1 97.25 278 ARG B O 1
ATOM 4812 N N . GLU B 1 279 ? -6.027 -26.219 -0.284 1 96.88 279 GLU B N 1
ATOM 4813 C CA . GLU B 1 279 ? -7.391 -26.703 -0.462 1 96.88 279 GLU B CA 1
ATOM 4814 C C . GLU B 1 279 ? -8.07 -26.031 -1.646 1 96.88 279 GLU B C 1
ATOM 4816 O O . GLU B 1 279 ? -7.715 -24.906 -2.014 1 96.88 279 GLU B O 1
ATOM 4821 N N . PRO B 1 280 ? -9.039 -26.703 -2.178 1 97.75 280 PRO B N 1
ATOM 4822 C CA . PRO B 1 280 ? -9.719 -26.141 -3.348 1 97.75 280 PRO B CA 1
ATOM 4823 C C . PRO B 1 280 ? -10.273 -24.75 -3.092 1 97.75 280 PRO B C 1
ATOM 4825 O O . PRO B 1 280 ? -10.242 -23.891 -3.982 1 97.75 280 PRO B O 1
ATOM 4828 N N . VAL B 1 281 ? -10.789 -24.625 -1.941 1 97.69 281 VAL B N 1
ATOM 4829 C CA . VAL B 1 281 ? -11.203 -23.281 -1.535 1 97.69 281 VAL B CA 1
ATOM 4830 C C . VAL B 1 281 ? -10.195 -22.719 -0.547 1 97.69 281 VAL B C 1
ATOM 4832 O O . VAL B 1 281 ? -10.125 -23.141 0.606 1 97.69 281 VAL B O 1
ATOM 4835 N N . ASP B 1 282 ? -9.391 -21.859 -1.043 1 97.19 282 ASP B N 1
ATOM 4836 C CA . ASP B 1 282 ? -8.383 -21.172 -0.24 1 97.19 282 ASP B CA 1
ATOM 4837 C C . ASP B 1 282 ? -8.68 -19.672 -0.159 1 97.19 282 ASP B C 1
ATOM 4839 O O . ASP B 1 282 ? -8.039 -18.859 -0.841 1 97.19 282 ASP B O 1
ATOM 4843 N N . CYS B 1 283 ? -9.633 -19.344 0.641 1 96.25 283 CYS B N 1
ATOM 4844 C CA . CYS B 1 283 ? -10.164 -17.984 0.824 1 96.25 283 CYS B CA 1
ATOM 4845 C C . CYS B 1 283 ? -10.133 -17.594 2.293 1 96.25 283 CYS B C 1
ATOM 4847 O O . CYS B 1 283 ? -11.172 -17.547 2.951 1 96.25 283 CYS B O 1
ATOM 4849 N N . PRO B 1 284 ? -8.938 -17.25 2.762 1 95.5 284 PRO B N 1
ATOM 4850 C CA . PRO B 1 284 ? -8.828 -16.891 4.18 1 95.5 284 PRO B CA 1
ATOM 4851 C C . PRO B 1 284 ? -9.516 -15.562 4.508 1 95.5 284 PRO B C 1
ATOM 4853 O O . PRO B 1 284 ? -9.758 -14.75 3.611 1 95.5 284 PRO B O 1
ATOM 4856 N N . ARG B 1 285 ? -9.797 -15.469 5.824 1 94.44 285 ARG B N 1
ATOM 4857 C CA . ARG B 1 285 ? -10.195 -14.156 6.332 1 94.44 285 ARG B CA 1
ATOM 4858 C C . ARG B 1 285 ? -9.125 -13.109 6.039 1 94.44 285 ARG B C 1
ATOM 4860 O O . ARG B 1 285 ? -7.938 -13.352 6.25 1 94.44 285 ARG B O 1
ATOM 4867 N N . LEU B 1 286 ? -9.57 -11.992 5.441 1 93.19 286 LEU B N 1
ATOM 4868 C CA . LEU B 1 286 ? -8.656 -10.938 5.027 1 93.19 286 LEU B CA 1
ATOM 4869 C C . LEU B 1 286 ? -7.68 -10.594 6.145 1 93.19 286 LEU B C 1
ATOM 4871 O O . LEU B 1 286 ? -6.469 -10.555 5.926 1 93.19 286 LEU B O 1
ATOM 4875 N N . GLU B 1 287 ? -8.172 -10.406 7.367 1 92 287 GLU B N 1
ATOM 4876 C CA . GLU B 1 287 ? -7.352 -9.984 8.5 1 92 287 GLU B CA 1
ATOM 4877 C C . GLU B 1 287 ? -6.328 -11.055 8.875 1 92 287 GLU B C 1
ATOM 4879 O O . GLU B 1 287 ? -5.188 -10.734 9.219 1 92 287 GLU B O 1
ATOM 4884 N N . GLN B 1 288 ? -6.773 -12.266 8.773 1 95.56 288 GLN B N 1
ATOM 4885 C CA . GLN B 1 288 ? -5.836 -13.336 9.086 1 95.56 288 GLN B CA 1
ATOM 4886 C C . GLN B 1 288 ? -4.762 -13.461 8.008 1 95.56 288 GLN B C 1
ATOM 4888 O O . GLN B 1 288 ? -3.598 -13.719 8.312 1 95.56 288 GLN B O 1
ATOM 4893 N N . CYS B 1 289 ? -5.184 -13.297 6.816 1 96.38 289 CYS B N 1
ATOM 4894 C CA . CYS B 1 289 ? -4.246 -13.344 5.699 1 96.38 289 CYS B CA 1
ATOM 4895 C C . CYS B 1 289 ? -3.156 -12.289 5.859 1 96.38 289 CYS B C 1
ATOM 4897 O O . CYS B 1 289 ? -1.968 -12.602 5.77 1 96.38 289 CYS B O 1
ATOM 4899 N N . ARG B 1 290 ? -3.518 -10.984 6.074 1 94.69 290 ARG B N 1
ATOM 4900 C CA . ARG B 1 290 ? -2.506 -9.938 6.191 1 94.69 290 ARG B CA 1
ATOM 4901 C C . ARG B 1 290 ? -1.656 -10.133 7.441 1 94.69 290 ARG B C 1
ATOM 4903 O O . ARG B 1 290 ? -0.485 -9.75 7.473 1 94.69 290 ARG B O 1
ATOM 4910 N N . CYS B 1 291 ? -2.279 -10.781 8.469 1 95.25 291 CYS B N 1
ATOM 4911 C CA . CYS B 1 291 ? -1.502 -11.141 9.648 1 95.25 291 CYS B CA 1
ATOM 4912 C C . CYS B 1 291 ? -0.466 -12.211 9.32 1 95.25 291 CYS B C 1
ATOM 4914 O O . CYS B 1 291 ? 0.717 -12.047 9.625 1 95.25 291 CYS B O 1
ATOM 4916 N N . ASP B 1 292 ? -0.843 -13.25 8.68 1 96.19 292 ASP B N 1
ATOM 4917 C CA . ASP B 1 292 ? 0.038 -14.367 8.352 1 96.19 292 ASP B CA 1
ATOM 4918 C C . ASP B 1 292 ? 1.138 -13.938 7.387 1 96.19 292 ASP B C 1
ATOM 4920 O O . ASP B 1 292 ? 2.314 -14.227 7.605 1 96.19 292 ASP B O 1
ATOM 4924 N N . ASN B 1 293 ? 0.744 -13.234 6.418 1 96.06 293 ASN B N 1
ATOM 4925 C CA . ASN B 1 293 ? 1.661 -12.961 5.316 1 96.06 293 ASN B CA 1
ATOM 4926 C C . ASN B 1 293 ? 2.527 -11.742 5.59 1 96.06 293 ASN B C 1
ATOM 4928 O O . ASN B 1 293 ? 3.629 -11.617 5.051 1 96.06 293 ASN B O 1
ATOM 4932 N N . TYR B 1 294 ? 2.021 -10.797 6.508 1 93.38 294 TYR B N 1
ATOM 4933 C CA . TYR B 1 294 ? 2.709 -9.508 6.559 1 93.38 294 TYR B CA 1
ATOM 4934 C C . TYR B 1 294 ? 2.881 -9.039 8 1 93.38 294 TYR B C 1
ATOM 4936 O O . TYR B 1 294 ? 3.406 -7.953 8.242 1 93.38 294 TYR B O 1
ATOM 4944 N N . GLY B 1 295 ? 2.391 -9.797 8.945 1 92.94 295 GLY B N 1
ATOM 4945 C CA . GLY B 1 295 ? 2.545 -9.438 10.352 1 92.94 295 GLY B CA 1
ATOM 4946 C C . GLY B 1 295 ? 1.621 -8.312 10.781 1 92.94 295 GLY B C 1
ATOM 4947 O O . GLY B 1 295 ? 1.887 -7.629 11.773 1 92.94 295 GLY B O 1
ATOM 4948 N N . TRP B 1 296 ? 0.645 -7.996 9.977 1 93.38 296 TRP B N 1
ATOM 4949 C CA . TRP B 1 296 ? -0.347 -6.973 10.289 1 93.38 296 TRP B CA 1
ATOM 4950 C C . TRP B 1 296 ? -1.538 -7.574 11.023 1 93.38 296 TRP B C 1
ATOM 4952 O O . TRP B 1 296 ? -2.598 -7.793 10.43 1 93.38 296 TRP B O 1
ATOM 4962 N N . CYS B 1 297 ? -1.424 -7.742 12.32 1 92.62 297 CYS B N 1
ATOM 4963 C CA . CYS B 1 297 ? -2.295 -8.633 13.078 1 92.62 297 CYS B CA 1
ATOM 4964 C C . CYS B 1 297 ? -3.279 -7.84 13.93 1 92.62 297 CYS B C 1
ATOM 4966 O O . CYS B 1 297 ? -4.168 -8.422 14.562 1 92.62 297 CYS B O 1
ATOM 4968 N N . GLY B 1 298 ? -3.27 -6.645 13.906 1 88.31 298 GLY B N 1
ATOM 4969 C CA . GLY B 1 298 ? -4.184 -5.836 14.695 1 88.31 298 GLY B CA 1
ATOM 4970 C C . GLY B 1 298 ? -3.477 -4.949 15.703 1 88.31 298 GLY B C 1
ATOM 4971 O O . GLY B 1 298 ? -2.256 -4.785 15.648 1 88.31 298 GLY B O 1
ATOM 4972 N N . PRO B 1 299 ? -4.254 -4.309 16.594 1 87.81 299 PRO B N 1
ATOM 4973 C CA . PRO B 1 299 ? -5.652 -4.641 16.875 1 87.81 299 PRO B CA 1
ATOM 4974 C C . PRO B 1 299 ? -6.594 -4.27 15.742 1 87.81 299 PRO B C 1
ATOM 4976 O O . PRO B 1 299 ? -6.371 -3.27 15.055 1 87.81 299 PRO B O 1
ATOM 4979 N N . LEU B 1 300 ? -7.625 -5.129 15.602 1 86.38 300 LEU B N 1
ATOM 4980 C CA . LEU B 1 300 ? -8.734 -4.844 14.703 1 86.38 300 LEU B CA 1
ATOM 4981 C C . LEU B 1 300 ? -9.703 -3.85 15.328 1 86.38 300 LEU B C 1
ATOM 4983 O O . LEU B 1 300 ? -9.586 -3.52 16.516 1 86.38 300 LEU B O 1
ATOM 4987 N N . PRO B 1 301 ? -10.625 -3.334 14.594 1 75.5 301 PRO B N 1
ATOM 4988 C CA . PRO B 1 301 ? -11.555 -2.354 15.156 1 75.5 301 PRO B CA 1
ATOM 4989 C C . PRO B 1 301 ? -12.289 -2.873 16.391 1 75.5 301 PRO B C 1
ATOM 4991 O O . PRO B 1 301 ? -12.633 -2.092 17.281 1 75.5 301 PRO B O 1
ATOM 4994 N N . ASP B 1 302 ? -12.547 -4.199 16.438 1 80.38 302 ASP B N 1
ATOM 4995 C CA . ASP B 1 302 ? -13.25 -4.77 17.594 1 80.38 302 ASP B CA 1
ATOM 4996 C C . ASP B 1 302 ? -12.281 -5.113 18.719 1 80.38 302 ASP B C 1
ATOM 4998 O O . ASP B 1 302 ? -12.68 -5.699 19.719 1 80.38 302 ASP B O 1
ATOM 5002 N N . GLY B 1 303 ? -10.992 -4.824 18.5 1 79.94 303 GLY B N 1
ATOM 5003 C CA . GLY B 1 303 ? -9.992 -5.039 19.531 1 79.94 303 GLY B CA 1
ATOM 5004 C C . GLY B 1 303 ? -9.258 -6.359 19.391 1 79.94 303 GLY B C 1
ATOM 5005 O O . GLY B 1 303 ? -8.273 -6.602 20.094 1 79.94 303 GLY B O 1
ATOM 5006 N N . GLU B 1 304 ? -9.688 -7.184 18.453 1 87.81 304 GLU B N 1
ATOM 5007 C CA . GLU B 1 304 ? -9.07 -8.492 18.25 1 87.81 304 GLU B CA 1
ATOM 5008 C C . GLU B 1 304 ? -7.641 -8.352 17.734 1 87.81 304 GLU B C 1
ATOM 5010 O O . GLU B 1 304 ? -7.367 -7.512 16.875 1 87.81 304 GLU B O 1
ATOM 5015 N N . ILE B 1 305 ? -6.738 -9.109 18.375 1 89.25 305 ILE B N 1
ATOM 5016 C CA . ILE B 1 305 ? -5.375 -9.234 17.859 1 89.25 305 ILE B CA 1
ATOM 5017 C C . ILE B 1 305 ? -5.141 -10.656 17.359 1 89.25 305 ILE B C 1
ATOM 5019 O O . ILE B 1 305 ? -5.293 -11.617 18.125 1 89.25 305 ILE B O 1
ATOM 5023 N N . LEU B 1 306 ? -4.734 -10.789 16.188 1 93.5 306 LEU B N 1
ATOM 5024 C CA . LEU B 1 306 ? -4.582 -12.094 15.547 1 93.5 306 LEU B CA 1
ATOM 5025 C C . LEU B 1 306 ? -3.182 -12.648 15.781 1 93.5 306 LEU B C 1
ATOM 5027 O O . LEU B 1 306 ? -2.258 -11.906 16.109 1 93.5 306 LEU B O 1
ATOM 5031 N N . ILE B 1 307 ? -3.082 -13.953 15.68 1 92.44 307 ILE B N 1
ATOM 5032 C CA . ILE B 1 307 ? -1.804 -14.648 15.797 1 92.44 307 ILE B CA 1
ATOM 5033 C C . ILE B 1 307 ? -1.345 -15.117 14.414 1 92.44 307 ILE B C 1
ATOM 5035 O O . ILE B 1 307 ? -2.086 -15.805 13.711 1 92.44 307 ILE B O 1
ATOM 5039 N N . PRO B 1 308 ? -0.151 -14.68 14.039 1 94.44 308 PRO B N 1
ATOM 5040 C CA . PRO B 1 308 ? 0.325 -15.102 12.719 1 94.44 308 PRO B CA 1
ATOM 5041 C C . PRO B 1 308 ? 0.686 -16.578 12.656 1 94.44 308 PRO B C 1
ATOM 5043 O O . PRO B 1 308 ? 1.032 -17.172 13.68 1 94.44 308 PRO B O 1
ATOM 5046 N N . ILE B 1 309 ? 0.66 -17.109 11.492 1 93.25 309 ILE B N 1
ATOM 5047 C CA . ILE B 1 309 ? 1.031 -18.5 11.266 1 93.25 309 ILE B CA 1
ATOM 5048 C C . ILE B 1 309 ? 2.531 -18.688 11.5 1 93.25 309 ILE B C 1
ATOM 5050 O O . ILE B 1 309 ? 3.32 -17.781 11.203 1 93.25 309 ILE B O 1
ATOM 5054 N N . MET B 1 310 ? 2.947 -19.766 12.125 1 88.44 310 MET B N 1
ATOM 5055 C CA . MET B 1 310 ? 4.348 -20.125 12.328 1 88.44 310 MET B CA 1
ATOM 5056 C C . MET B 1 310 ? 4.703 -21.406 11.594 1 88.44 310 MET B C 1
ATOM 5058 O O . MET B 1 310 ? 3.859 -22.281 11.43 1 88.44 310 MET B O 1
ATOM 5062 N N . PRO B 1 311 ? 5.961 -21.5 11.039 1 84.5 311 PRO B N 1
ATOM 5063 C CA . PRO B 1 311 ? 6.352 -22.703 10.305 1 84.5 311 PRO B CA 1
ATOM 5064 C C . PRO B 1 311 ? 6.289 -23.969 11.164 1 84.5 311 PRO B C 1
ATOM 5066 O O . PRO B 1 311 ? 6.449 -23.891 12.383 1 84.5 311 PRO B O 1
#

Foldseek 3Di:
DPPPPDPPDPPPVVVVVVVVVVVVVVVVVVVVCPVPCPPPVVVVVVPVPLPLVLAPPPDPDAQQAEEEEEEDEPVAAQVVPPVLCVSVNYHYQYEYLDPDRDPPHHHFPHSFQGQLRRVLRCCLVCVVRHHQKYWYDYRHQADPLADPQHRGPSRLVSQWDCQLCVQLQKADSDQAQPPFPQANLDGPDDDPVNVVCVVLSVCLQVVVCQLQVNDSVPGDPGAGDSFDTTMMGGSVLSVVDDSVSSVSLSVCSHDPPSDTSNSSNVSCRRCVSVSSPDDRGDRDDSLQSCCQTRVNQDPDPVRDGHDYDGD/DPPPPDPPDPPPVVVVVVVVVVVVVVVVVVVVCPVPCPPPVVVVVVPVPLPLVLAPPPDPDAQQAEEEEEEDEPVAAQVVPPVLCVSNNYHYQYEYLDPDRDPPHHHFPHSFQGQLRRVLRVCLVCVVRHHQKYWYDYRHQADPLADPQHRGPSRLSSQWDCQLCVQLQKADSDQAQPPFPQANLDGPDDDPVNVVCVVLSVCLQVVVCQLQVNDSVPGDPGAGDSFDTTMMGGSVLSVVDDSVSSVSLSVCSHDPPSDTSNSSNVSCRRCVSVSSPHDRGDRDDSLQSCCQTRVNQDPDPVRDGHDYDGD

Organism: Talaromyces marneffei (strain ATCC 18224 / CBS 334.59 / QM 7333) (NCBI:txid441960)